Protein AF-0000000072717838 (afdb_homodimer)

Secondary structure (DSSP, 8-state):
---------------------------------TTTTTTTSTT--TT------S-TT-EEPPTTS-TTEEEEEETTEEEEEEEE-SSSEEEE-GGGTTT--GGGEEEEES-SBTT-TT-TT-EEE-EEEEEE-TT--TTT-TT--EEEEESSPPPP-SSS-PPBPPPSS----TTSEEEEEES-BSSTTSPBPSB-EEEEEEEE-HHHHTTTTS-GGG--TTEEEE--TT------TT-TT-EEEEE-SS-EEEEEEEEE-SSSS-TT--EEEEEGGGGHHHHHHHHTT-S-PPPPP-/---------------------------------TTTTTTTSTT--TT------S-TT-EEPPTTS-TTEEEEEETTEEEEEEEE-SSSEEEE-GGGTTT--GGGEEEEES-SBTT-TT-TT-EEE-EEEEEE-TT--TTT-TT--EEEEESSPPPP-SSS-PPBPPPSS----TTSEEEEEES-BSSTTSPBPSB-EEEEEEEE-HHHHTTTTS-GGG--TTEEEE--TT------TT-TT-EEEEE-SS-EEEEEEEEE-SSSS-TT--EEEEEGGGGHHHHHHHHTT-S-PPPPP-

pLDDT: mean 81.26, std 21.44, range [21.62, 98.62]

InterPro domains:
  IPR001254 Serine proteases, trypsin domain [PF00089] (55-283)
  IPR001254 Serine proteases, trypsin domain [PS50240] (55-288)
  IPR001254 Serine proteases, trypsin domain [SM00020] (54-283)
  IPR001254 Serine proteases, trypsin domain [cd00190] (55-286)
  IPR018114 Serine proteases, trypsin family, histidine active site [PS00134] (91-96)
  IPR033116 Serine proteases, trypsin family, serine active site [PS00135] (234-245)

Solvent-accessible surface area (backbone atoms only — not comparable to full-atom values): 31121 Å² total; per-residue (Å²): 129,88,69,78,73,76,76,76,77,74,76,73,74,79,75,74,74,76,73,74,71,78,70,73,73,80,62,71,82,58,82,56,74,64,70,76,46,54,68,50,42,65,90,51,40,13,13,60,64,38,58,65,51,57,38,45,28,37,29,43,46,36,78,40,26,58,18,21,45,28,44,31,22,51,80,83,36,77,62,22,20,21,29,28,52,29,36,30,37,31,42,25,15,13,80,72,50,52,96,49,66,57,89,47,37,43,36,39,31,24,61,37,41,74,79,52,86,74,50,82,56,49,45,78,43,41,63,53,47,70,46,47,43,88,73,45,33,89,86,70,52,44,51,28,38,17,39,36,34,39,60,53,69,55,75,58,47,87,29,28,38,22,33,25,70,64,68,96,64,89,70,76,54,61,77,38,64,31,36,38,54,35,38,18,12,34,36,70,89,47,60,59,40,54,44,38,17,34,33,79,28,42,23,44,43,63,72,60,47,38,68,42,76,49,61,48,87,68,62,52,90,55,42,39,34,31,30,39,66,76,16,28,31,36,72,22,71,32,21,32,10,8,42,29,28,35,75,70,82,77,36,32,24,43,49,24,20,30,55,49,54,61,70,34,25,31,60,37,31,44,33,32,22,22,32,39,68,82,37,48,68,64,51,45,70,70,42,59,94,48,65,42,71,44,52,68,64,133,137,83,78,80,80,82,73,79,76,76,74,75,77,75,76,75,76,75,74,74,72,77,71,75,72,77,71,70,81,61,80,54,77,64,70,76,44,52,69,50,42,64,90,51,40,12,13,60,64,37,58,64,52,59,37,45,29,37,28,42,47,36,77,41,27,59,18,21,45,28,44,31,22,51,80,84,35,78,63,22,21,22,28,27,51,30,37,31,35,31,42,26,14,14,79,70,50,53,94,48,67,56,90,46,36,42,35,38,30,25,60,38,42,75,78,51,86,74,48,84,56,48,44,79,42,41,64,54,47,70,45,46,43,88,74,45,33,90,85,71,53,43,51,30,37,18,40,37,32,39,60,53,69,56,74,58,48,87,29,26,38,23,32,26,71,65,68,96,64,88,70,76,55,60,77,38,63,33,36,38,54,36,39,18,12,34,38,69,88,46,58,61,40,54,43,37,17,34,33,79,28,42,23,45,43,64,72,60,48,38,69,42,73,48,61,47,86,68,62,52,90,55,43,39,32,30,31,39,65,77,16,29,32,35,74,22,71,32,21,32,9,8,43,28,28,34,76,72,84,77,36,32,24,44,49,23,20,30,57,48,56,61,70,35,26,31,61,38,31,44,34,33,21,22,32,38,68,80,38,48,67,64,52,44,69,70,43,60,95,47,65,42,71,42,52,68,63,133

Organism: Homarus americanus (NCBI:txid6706)

Nearest PDB structures (foldseek):
  7meq-assembly1_A  TM=8.916E-01  e=3.634E-26  Homo sapiens
  8vgt-assembly1_B  TM=9.086E-01  e=7.533E-25  Homo sapiens
  8yqq-assembly1_B  TM=9.056E-01  e=1.803E-25  Homo sapiens
  8s0m-assembly2_E  TM=8.846E-01  e=5.577E-24  Homo sapiens
  8s0m-assembly1_B  TM=8.810E-01  e=4.975E-24  Homo sapiens

Structure (mmCIF, N/CA/C/O backbone):
data_AF-0000000072717838-model_v1
#
loop_
_entity.id
_entity.type
_entity.pdbx_description
1 polymer 'Plasma kallikrein-like 3'
#
loop_
_atom_site.group_PDB
_atom_site.id
_atom_site.type_symbol
_atom_site.label_atom_id
_atom_site.label_alt_id
_atom_site.label_comp_id
_atom_site.label_asym_id
_atom_site.label_entity_id
_atom_site.label_seq_id
_atom_site.pdbx_PDB_ins_code
_atom_site.Cartn_x
_atom_site.Cartn_y
_atom_site.Cartn_z
_atom_site.occupancy
_atom_site.B_iso_or_equiv
_atom_site.auth_seq_id
_atom_site.auth_comp_id
_atom_site.auth_asym_id
_atom_site.auth_atom_id
_atom_site.pdbx_PDB_model_num
ATOM 1 N N . MET A 1 1 ? 4.199 28 96.125 1 21.62 1 MET A N 1
ATOM 2 C CA . MET A 1 1 ? 3.111 27.281 95.438 1 21.62 1 MET A CA 1
ATOM 3 C C . MET A 1 1 ? 2.697 28 94.188 1 21.62 1 MET A C 1
ATOM 5 O O . MET A 1 1 ? 2.709 27.422 93.125 1 21.62 1 MET A O 1
ATOM 9 N N . TYR A 1 2 ? 1.617 28.703 94.312 1 24.36 2 TYR A N 1
ATOM 10 C CA . TYR A 1 2 ? 0.573 28.594 93.312 1 24.36 2 TYR A CA 1
ATOM 11 C C . TYR A 1 2 ? 0.828 29.562 92.125 1 24.36 2 TYR A C 1
ATOM 13 O O . TYR A 1 2 ? 0.759 30.781 92.312 1 24.36 2 TYR A O 1
ATOM 21 N N . LEU A 1 3 ? 1.886 29.234 91.438 1 29.25 3 LEU A N 1
ATOM 22 C CA . LEU A 1 3 ? 2.424 29.922 90.25 1 29.25 3 LEU A CA 1
ATOM 23 C C . LEU A 1 3 ? 1.346 30.109 89.188 1 29.25 3 LEU A C 1
ATOM 25 O O . LEU A 1 3 ? 0.742 29.141 88.75 1 29.25 3 LEU A O 1
ATOM 29 N N . PRO A 1 4 ? 0.623 31.172 89.375 1 28.98 4 PRO A N 1
ATOM 30 C CA . PRO A 1 4 ? -0.555 31.406 88.562 1 28.98 4 PRO A CA 1
ATOM 31 C C . PRO A 1 4 ? -0.236 31.359 87.062 1 28.98 4 PRO A C 1
ATOM 33 O O . PRO A 1 4 ? 0.651 32.062 86.562 1 28.98 4 PRO A O 1
ATOM 36 N N . ARG A 1 5 ? -0.252 30.125 86.562 1 27.55 5 ARG A N 1
ATOM 37 C CA . ARG A 1 5 ? 0.097 29.688 85.188 1 27.55 5 ARG A CA 1
ATOM 38 C C . ARG A 1 5 ? -0.727 30.438 84.125 1 27.55 5 ARG A C 1
ATOM 40 O O . ARG A 1 5 ? -1.957 30.359 84.125 1 27.55 5 ARG A O 1
ATOM 47 N N . LEU A 1 6 ? -0.34 31.688 84 1 28.56 6 LEU A N 1
ATOM 48 C CA . LEU A 1 6 ? -1.013 32.531 83 1 28.56 6 LEU A CA 1
ATOM 49 C C . LEU A 1 6 ? -1.245 31.797 81.688 1 28.56 6 LEU A C 1
ATOM 51 O O . LEU A 1 6 ? -0.318 31.203 81.125 1 28.56 6 LEU A O 1
ATOM 55 N N . THR A 1 7 ? -2.465 31.297 81.5 1 25.86 7 THR A N 1
ATOM 56 C CA . THR A 1 7 ? -3.135 30.562 80.438 1 25.86 7 THR A CA 1
ATOM 57 C C . THR A 1 7 ? -2.994 31.297 79.062 1 25.86 7 THR A C 1
ATOM 59 O O . THR A 1 7 ? -3.412 32.438 78.938 1 25.86 7 THR A O 1
ATOM 62 N N . LEU A 1 8 ? -1.822 31.125 78.438 1 25.36 8 LEU A N 1
ATOM 63 C CA . LEU A 1 8 ? -1.46 31.641 77.125 1 25.36 8 LEU A CA 1
ATOM 64 C C . LEU A 1 8 ? -2.551 31.344 76.125 1 25.36 8 LEU A C 1
ATOM 66 O O . LEU A 1 8 ? -2.93 30.188 75.938 1 25.36 8 LEU A O 1
ATOM 70 N N . LEU A 1 9 ? -3.482 32.25 76 1 25.89 9 LEU A N 1
ATOM 71 C CA . LEU A 1 9 ? -4.617 32.219 75.125 1 25.89 9 LEU A CA 1
ATOM 72 C C . LEU A 1 9 ? -4.148 32 73.688 1 25.89 9 LEU A C 1
ATOM 74 O O . LEU A 1 9 ? -3.406 32.812 73.125 1 25.89 9 LEU A O 1
ATOM 78 N N . CYS A 1 10 ? -3.734 30.75 73.312 1 25.7 10 CYS A N 1
ATOM 79 C CA . CYS A 1 10 ? -3.316 30.312 72 1 25.7 10 CYS A CA 1
ATOM 80 C C . CYS A 1 10 ? -4.336 30.719 70.938 1 25.7 10 CYS A C 1
ATOM 82 O O . CYS A 1 10 ? -5.496 30.297 71 1 25.7 10 CYS A O 1
ATOM 84 N N . GLY A 1 11 ? -4.305 32 70.625 1 24.27 11 GLY A N 1
ATOM 85 C CA . GLY A 1 11 ? -5.191 32.5 69.562 1 24.27 11 GLY A CA 1
ATOM 86 C C . GLY A 1 11 ? -5.188 31.641 68.312 1 24.27 11 GLY A C 1
ATOM 87 O O . GLY A 1 11 ? -4.133 31.375 67.75 1 24.27 11 GLY A O 1
ATOM 88 N N . LEU A 1 12 ? -5.992 30.641 68.188 1 26.95 12 LEU A N 1
ATOM 89 C CA . LEU A 1 12 ? -6.258 29.703 67.125 1 26.95 12 LEU A CA 1
ATOM 90 C C . LEU A 1 12 ? -6.598 30.422 65.812 1 26.95 12 LEU A C 1
ATOM 92 O O . LEU A 1 12 ? -7.688 30.984 65.688 1 26.95 12 LEU A O 1
ATOM 96 N N . ILE A 1 13 ? -5.879 31.453 65.438 1 27.91 13 ILE A N 1
ATOM 97 C CA . ILE A 1 13 ? -6.492 32.031 64.25 1 27.91 13 ILE A CA 1
ATOM 98 C C . ILE A 1 13 ? -6.609 30.969 63.156 1 27.91 13 ILE A C 1
ATOM 100 O O . ILE A 1 13 ? -5.645 30.266 62.844 1 27.91 13 ILE A O 1
ATOM 104 N N . LEU A 1 14 ? -7.84 30.562 62.844 1 26.75 14 LEU A N 1
ATOM 105 C CA . LEU A 1 14 ? -8.391 29.703 61.812 1 26.75 14 LEU A CA 1
ATOM 106 C C . LEU A 1 14 ? -7.922 30.156 60.438 1 26.75 14 LEU A C 1
ATOM 108 O O . LEU A 1 14 ? -8.273 31.25 59.969 1 26.75 14 LEU A O 1
ATOM 112 N N . LEU A 1 15 ? -6.629 29.938 60.125 1 26.2 15 LEU A N 1
ATOM 113 C CA . LEU A 1 15 ? -6.203 30.219 58.75 1 26.2 15 LEU A CA 1
ATOM 114 C C . LEU A 1 15 ? -7.098 29.484 57.75 1 26.2 15 LEU A C 1
ATOM 116 O O . LEU A 1 15 ? -7.156 28.266 57.75 1 26.2 15 LEU A O 1
ATOM 120 N N . VAL A 1 16 ? -8.227 30.109 57.406 1 29.22 16 VAL A N 1
ATOM 121 C CA . VAL A 1 16 ? -9.102 29.672 56.312 1 29.22 16 VAL A CA 1
ATOM 122 C C . VAL A 1 16 ? -8.281 29.484 55.031 1 29.22 16 VAL A C 1
ATOM 124 O O . VAL A 1 16 ? -7.664 30.438 54.562 1 29.22 16 VAL A O 1
ATOM 127 N N . HIS A 1 17 ? -7.531 28.438 55 1 26 17 HIS A N 1
ATOM 128 C CA . HIS A 1 17 ? -6.895 28.094 53.719 1 26 17 HIS A CA 1
ATOM 129 C C . HIS A 1 17 ? -7.895 28.141 52.594 1 26 17 HIS A C 1
ATOM 131 O O . H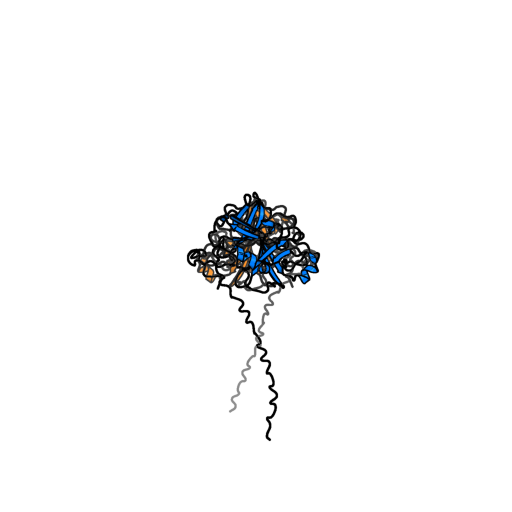IS A 1 17 ? -8.906 27.438 52.625 1 26 17 HIS A O 1
ATOM 137 N N . PHE A 1 18 ? -8.086 29.297 51.969 1 27.64 18 PHE A N 1
ATOM 138 C CA . PHE A 1 18 ? -8.797 29.422 50.688 1 27.64 18 PHE A CA 1
ATOM 139 C C . PHE A 1 18 ? -8.211 28.484 49.656 1 27.64 18 PHE A C 1
ATOM 141 O O . PHE A 1 18 ? -7.062 28.656 49.219 1 27.64 18 PHE A O 1
ATOM 148 N N . CYS A 1 19 ? -8.391 27.203 49.844 1 27.67 19 CYS A N 1
ATOM 149 C CA . CYS A 1 19 ? -8.125 26.25 48.781 1 27.67 19 CYS A CA 1
ATOM 150 C C . CYS A 1 19 ? -8.711 26.734 47.438 1 27.67 19 CYS A C 1
ATOM 152 O O . CYS A 1 19 ? -9.93 26.797 47.281 1 27.67 19 CYS A O 1
ATOM 154 N N . SER A 1 20 ? -8.172 27.828 46.906 1 26.83 20 SER A N 1
ATOM 155 C CA . SER A 1 20 ? -8.602 28.188 45.562 1 26.83 20 SER A CA 1
ATOM 156 C C . SER A 1 20 ? -8.57 26.969 44.625 1 26.83 20 SER A C 1
ATOM 158 O O . SER A 1 20 ? -7.527 26.344 44.469 1 26.83 20 SER A O 1
ATOM 160 N N . HIS A 1 21 ? -9.633 26.109 44.688 1 28.81 21 HIS A N 1
ATOM 161 C CA . HIS A 1 21 ? -10.031 25.141 43.656 1 28.81 21 HIS A CA 1
ATOM 162 C C . HIS A 1 21 ? -9.844 25.719 42.25 1 28.81 21 HIS A C 1
ATOM 164 O O . HIS A 1 21 ? -10.5 26.703 41.906 1 28.81 21 HIS A O 1
ATOM 170 N N . SER A 1 22 ? -8.641 25.875 41.812 1 27.58 22 SER A N 1
ATOM 171 C CA . SER A 1 22 ? -8.453 26.172 40.406 1 27.58 22 SER A CA 1
ATOM 172 C C . SER A 1 22 ? -9.32 25.281 39.531 1 27.58 22 SER A C 1
ATOM 174 O O . SER A 1 22 ? -9.086 24.078 39.406 1 27.58 22 SER A O 1
ATOM 176 N N . GLN A 1 23 ? -10.68 25.406 39.656 1 28.08 23 GLN A N 1
ATOM 177 C CA . GLN A 1 23 ? -11.672 24.906 38.719 1 28.08 23 GLN A CA 1
ATOM 178 C C . GLN A 1 23 ? -11.234 25.109 37.281 1 28.08 23 GLN A C 1
ATOM 180 O O . GLN A 1 23 ? -11.273 26.234 36.75 1 28.08 23 GLN A O 1
ATOM 185 N N . ALA A 1 24 ? -10.117 24.656 36.906 1 29.86 24 ALA A N 1
ATOM 186 C CA . ALA A 1 24 ? -9.797 24.688 35.469 1 29.86 24 ALA A CA 1
ATOM 187 C C . ALA A 1 24 ? -11.047 24.438 34.625 1 29.86 24 ALA A C 1
ATOM 189 O O . ALA A 1 24 ? -11.734 23.422 34.812 1 29.86 24 ALA A O 1
ATOM 190 N N . GLU A 1 25 ? -11.727 25.531 34.188 1 27.7 25 GLU A N 1
ATOM 191 C CA . GLU A 1 25 ? -12.836 25.703 33.25 1 27.7 25 GLU A CA 1
ATOM 192 C C . GLU A 1 25 ? -12.742 24.688 32.125 1 27.7 25 GLU A C 1
ATOM 194 O O . GLU A 1 25 ? -11.75 24.656 31.375 1 27.7 25 GLU A O 1
ATOM 199 N N . ASP A 1 26 ? -13.07 23.469 32.344 1 31.3 26 ASP A N 1
ATOM 200 C CA . ASP A 1 26 ? -13.695 22.625 31.344 1 31.3 26 ASP A CA 1
ATOM 201 C C . ASP A 1 26 ? -14.492 23.453 30.344 1 31.3 26 ASP A C 1
ATOM 203 O O . ASP A 1 26 ? -15.672 23.75 30.578 1 31.3 26 ASP A O 1
ATOM 207 N N . ARG A 1 27 ? -14.062 24.719 30.188 1 26.98 27 ARG A N 1
ATOM 208 C CA . ARG A 1 27 ? -14.852 25.703 29.438 1 26.98 27 ARG A CA 1
ATOM 209 C C . ARG A 1 27 ? -15.703 25.016 28.375 1 26.98 27 ARG A C 1
ATOM 211 O O . ARG A 1 27 ? -15.391 23.906 27.938 1 26.98 27 ARG A O 1
ATOM 218 N N . ARG A 1 28 ? -16.812 25.734 27.953 1 29.09 28 ARG A N 1
ATOM 219 C CA . ARG A 1 28 ? -18.031 25.781 27.156 1 29.09 28 ARG A CA 1
ATOM 220 C C . ARG A 1 28 ? -17.75 25.562 25.672 1 29.09 28 ARG A C 1
ATOM 222 O O . ARG A 1 28 ? -17.344 26.484 24.969 1 29.09 28 ARG A O 1
ATOM 229 N N . LEU A 1 29 ? -16.844 24.672 25.406 1 32.94 29 LEU A N 1
ATOM 230 C CA . LEU A 1 29 ? -17.234 24.375 24.031 1 32.94 29 LEU A CA 1
ATOM 231 C C . LEU A 1 29 ? -18.734 24.531 23.859 1 32.94 29 LEU A C 1
ATOM 233 O O . LEU A 1 29 ? -19.5 23.641 24.25 1 32.94 29 LEU A O 1
ATOM 237 N N . LYS A 1 30 ? -19.219 25.531 24.344 1 31.5 30 LYS A N 1
ATOM 238 C CA . LYS A 1 30 ? -20.594 26.016 24.234 1 31.5 30 LYS A CA 1
ATOM 239 C C . LYS A 1 30 ? -21.281 25.438 23 1 31.5 30 LYS A C 1
ATOM 241 O O . LYS A 1 30 ? -20.609 25.016 22.047 1 31.5 30 LYS A O 1
ATOM 246 N N . THR A 1 31 ? -22.578 25.188 23.188 1 32.41 31 THR A N 1
ATOM 247 C CA . THR A 1 31 ? -23.781 24.859 22.422 1 32.41 31 THR A CA 1
ATOM 248 C C . THR A 1 31 ? -23.844 25.672 21.141 1 32.41 31 THR A C 1
ATOM 250 O O . THR A 1 31 ? -24.5 26.719 21.078 1 32.41 31 THR A O 1
ATOM 253 N N . ARG A 1 32 ? -22.797 26.188 20.812 1 36.91 32 ARG A N 1
ATOM 254 C CA . ARG A 1 32 ? -23.047 26.953 19.594 1 36.91 32 ARG A CA 1
ATOM 255 C C . ARG A 1 32 ? -24.141 26.297 18.766 1 36.91 32 ARG A C 1
ATOM 257 O O . ARG A 1 32 ? -24.375 25.094 18.875 1 36.91 32 ARG A O 1
ATOM 264 N N . SER A 1 33 ? -24.859 27.078 17.938 1 38.44 33 SER A N 1
ATOM 265 C CA . SER A 1 33 ? -26.156 26.781 17.328 1 38.44 33 SER A CA 1
ATOM 266 C C . SER A 1 33 ? -26.219 25.344 16.828 1 38.44 33 SER A C 1
ATOM 268 O O . SER A 1 33 ? -25.516 25 15.875 1 38.44 33 SER A O 1
ATOM 270 N N . ARG A 1 34 ? -26.281 24.281 17.656 1 43.12 34 ARG A N 1
ATOM 271 C CA . ARG A 1 34 ? -26.703 22.891 17.641 1 43.12 34 ARG A CA 1
ATOM 272 C C . ARG A 1 34 ? -27.328 22.516 16.297 1 43.12 34 ARG A C 1
ATOM 274 O O . ARG A 1 34 ? -27.125 21.422 15.789 1 43.12 34 ARG A O 1
ATOM 281 N N . GLY A 1 35 ? -28.031 23.516 15.906 1 55.75 35 GLY A N 1
ATOM 282 C CA . GLY A 1 35 ? -28.922 23.25 14.789 1 55.75 35 GLY A CA 1
ATOM 283 C C . GLY A 1 35 ? -28.203 23.219 13.453 1 55.75 35 GLY A C 1
ATOM 284 O O . GLY A 1 35 ? -28.531 22.422 12.578 1 55.75 35 GLY A O 1
ATOM 285 N N . ARG A 1 36 ? -27.047 24.141 13.328 1 75.12 36 ARG A N 1
ATOM 286 C CA . ARG A 1 36 ? -26.438 24.297 12.016 1 75.12 36 ARG A CA 1
ATOM 287 C C . ARG A 1 36 ? -25.609 23.062 11.648 1 75.12 36 ARG A C 1
ATOM 289 O O . ARG A 1 36 ? -25.547 22.672 10.484 1 75.12 36 ARG A O 1
ATOM 296 N N . CYS A 1 37 ? -25.094 22.5 12.695 1 85.38 37 CYS A N 1
ATOM 297 C CA . CYS A 1 37 ? -24.203 21.391 12.398 1 85.38 37 CYS A CA 1
ATOM 298 C C . CYS A 1 37 ? -24.938 20.062 12.445 1 85.38 37 CYS A C 1
ATOM 300 O O . CYS A 1 37 ? -24.344 19 12.234 1 85.38 37 CYS A O 1
ATOM 302 N N . ASP A 1 38 ? -26.172 20.25 12.656 1 83.94 38 ASP A N 1
ATOM 303 C CA . ASP A 1 38 ? -26.969 19.016 12.672 1 83.94 38 ASP A CA 1
ATOM 304 C C . ASP A 1 38 ? -26.906 18.312 11.32 1 83.94 38 ASP A C 1
ATOM 306 O O . ASP A 1 38 ? -27.203 18.906 10.289 1 83.94 38 ASP A O 1
ATOM 310 N N . GLY A 1 39 ? -26.516 17.156 11.258 1 88 39 GLY A N 1
ATOM 311 C CA . GLY A 1 39 ? -26.531 16.328 10.062 1 88 39 GLY A CA 1
ATOM 312 C C . GLY A 1 39 ? -25.297 16.5 9.203 1 88 39 GLY A C 1
ATOM 313 O O . GLY A 1 39 ? -25.141 15.805 8.195 1 88 39 GLY A O 1
ATOM 314 N N . VAL A 1 40 ? -24.422 17.469 9.586 1 89.75 40 VAL A N 1
ATOM 315 C CA . VAL A 1 40 ? -23.25 17.75 8.75 1 89.75 40 VAL A CA 1
ATOM 316 C C . VAL A 1 40 ? -22.344 16.531 8.695 1 89.75 40 VAL A C 1
ATOM 318 O O . VAL A 1 40 ? -21.891 16.125 7.621 1 89.75 40 VAL A O 1
ATOM 321 N N . CYS A 1 41 ? -22.078 15.961 9.844 1 90.44 41 CYS A N 1
ATOM 322 C CA . CYS A 1 41 ? -21.172 14.828 9.93 1 90.44 41 CYS A CA 1
ATOM 323 C C . CYS A 1 41 ? -21.875 13.531 9.555 1 90.44 41 CYS A C 1
ATOM 325 O O . CYS A 1 41 ? -21.234 12.5 9.367 1 90.44 41 CYS A O 1
ATOM 327 N N . LYS A 1 42 ? -23.109 13.578 9.398 1 87.12 42 LYS A N 1
ATOM 328 C CA . LYS A 1 42 ? -23.859 12.344 9.172 1 87.12 42 LYS A CA 1
ATOM 329 C C . LYS A 1 42 ? -23.516 11.289 10.219 1 87.12 42 LYS A C 1
ATOM 331 O O . LYS A 1 42 ? -23.688 11.516 11.422 1 87.12 42 LYS A O 1
ATOM 336 N N . SER A 1 43 ? -23.125 10.164 9.844 1 83.88 43 SER A N 1
ATOM 337 C CA . SER A 1 43 ? -22.734 9.117 10.789 1 83.88 43 SER A CA 1
ATOM 338 C C . SER A 1 43 ? -21.219 9.039 10.93 1 83.88 43 SER A C 1
ATOM 340 O O . SER A 1 43 ? -20.703 8.148 11.609 1 83.88 43 SER A O 1
ATOM 342 N N . TYR A 1 44 ? -20.578 9.969 10.281 1 85.31 44 TYR A N 1
ATOM 343 C CA . TYR A 1 44 ? -19.125 9.891 10.273 1 85.31 44 TYR A CA 1
ATOM 344 C C . TYR A 1 44 ? -18.531 10.5 11.539 1 85.31 44 TYR A C 1
ATOM 346 O O . TYR A 1 44 ? -19.094 11.445 12.094 1 85.31 44 TYR A O 1
ATOM 354 N N . THR A 1 45 ? -17.438 9.938 12.023 1 84.25 45 THR A N 1
ATOM 355 C CA . THR A 1 45 ? -16.656 10.422 13.156 1 84.25 45 THR A CA 1
ATOM 356 C C . THR A 1 45 ? -15.266 10.875 12.695 1 84.25 45 THR A C 1
ATOM 358 O O . THR A 1 45 ? -14.812 10.5 11.617 1 84.25 45 THR A O 1
ATOM 361 N N . CYS A 1 46 ? -14.703 11.742 13.461 1 90.19 46 CYS A N 1
ATO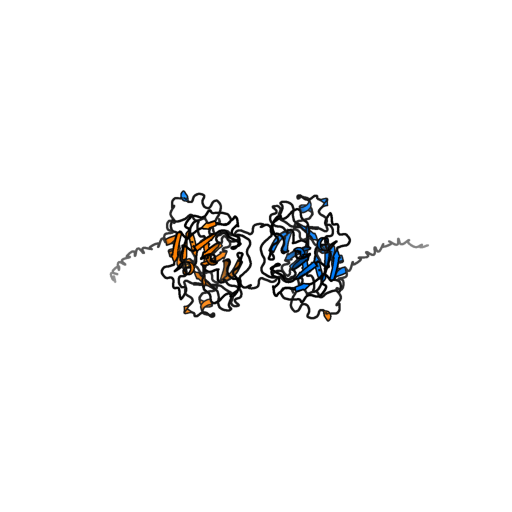M 362 C CA . CYS A 1 46 ? -13.359 12.18 13.117 1 90.19 46 CYS A CA 1
ATOM 363 C C . CYS A 1 46 ? -12.344 11.055 13.312 1 90.19 46 CYS A C 1
ATOM 365 O O . CYS A 1 46 ? -12.547 10.172 14.141 1 90.19 46 CYS A O 1
ATOM 367 N N . GLY A 1 47 ? -11.227 11.133 12.516 1 90.88 47 GLY A N 1
ATOM 368 C CA . GLY A 1 47 ? -10.055 10.305 12.742 1 90.88 47 GLY A CA 1
ATOM 369 C C . GLY A 1 47 ? -10.305 8.836 12.461 1 90.88 47 GLY A C 1
ATOM 370 O O . GLY A 1 47 ? -9.625 7.965 13.008 1 90.88 47 GLY A O 1
ATOM 371 N N . THR A 1 48 ? -11.328 8.531 11.742 1 82.75 48 THR A N 1
ATOM 372 C CA . THR A 1 48 ? -11.57 7.145 11.352 1 82.75 48 THR A CA 1
ATOM 373 C C . THR A 1 48 ? -11.031 6.867 9.953 1 82.75 48 THR A C 1
ATOM 375 O O . THR A 1 48 ? -11.461 7.488 8.984 1 82.75 48 THR A O 1
ATOM 378 N N . VAL A 1 49 ? -9.992 5.965 9.945 1 83.44 49 VAL A N 1
ATOM 379 C CA . VAL A 1 49 ? -9.406 5.602 8.656 1 83.44 49 VAL A CA 1
ATOM 380 C C . VAL A 1 49 ? -10.391 4.742 7.871 1 83.44 49 VAL A C 1
ATOM 382 O O . VAL A 1 49 ? -11.203 4.016 8.453 1 83.44 49 VAL A O 1
ATOM 385 N N . ASN A 1 50 ? -10.297 5.16 6.559 1 75.94 50 ASN A N 1
ATOM 386 C CA . ASN A 1 50 ? -11.023 4.219 5.715 1 75.94 50 ASN A CA 1
ATOM 387 C C . ASN A 1 50 ? -10.305 2.873 5.637 1 75.94 50 ASN A C 1
ATOM 389 O O . ASN A 1 50 ? -9.086 2.824 5.477 1 75.94 50 ASN A O 1
ATOM 393 N N . ARG A 1 51 ? -10.805 2.096 6.273 1 52.06 51 ARG A N 1
ATOM 394 C CA . ARG A 1 51 ? -10.227 0.762 6.168 1 52.06 51 ARG A CA 1
ATOM 395 C C . ARG A 1 51 ? -10.492 0.156 4.793 1 52.06 51 ARG A C 1
ATOM 397 O O . ARG A 1 51 ? -11.539 0.397 4.191 1 52.06 51 ARG A O 1
ATOM 404 N N . SER A 1 52 ? -9.289 0.22 4.133 1 50.06 52 SER A N 1
ATOM 405 C CA . SER A 1 52 ? -9.406 -0.406 2.818 1 50.06 52 SER A CA 1
ATOM 406 C C . SER A 1 52 ? -10.547 -1.416 2.787 1 50.06 52 SER A C 1
ATOM 408 O O . SER A 1 52 ? -10.602 -2.33 3.613 1 50.06 52 SER A O 1
ATOM 410 N N . GLY A 1 53 ? -11.672 -0.688 2.908 1 41.06 53 GLY A N 1
ATOM 411 C CA . GLY A 1 53 ? -12.602 -1.74 2.535 1 41.06 53 GLY A CA 1
ATOM 412 C C . GLY A 1 53 ? -12.031 -2.705 1.511 1 41.06 53 GLY A C 1
ATOM 413 O O . GLY A 1 53 ? -10.898 -2.547 1.064 1 41.06 53 GLY A O 1
ATOM 414 N N . ARG A 1 54 ? -12.805 -3.596 1.472 1 40.31 54 ARG A N 1
ATOM 415 C CA . ARG A 1 54 ? -12.742 -4.637 0.452 1 40.31 54 ARG A CA 1
ATOM 416 C C . ARG A 1 54 ? -12.516 -4.035 -0.932 1 40.31 54 ARG A C 1
ATOM 418 O O . ARG A 1 54 ? -13.461 -3.602 -1.59 1 40.31 54 ARG A O 1
ATOM 425 N N . VAL A 1 55 ? -11.578 -2.936 -0.984 1 44.28 55 VAL A N 1
ATOM 426 C CA . VAL A 1 55 ? -11.453 -2.371 -2.324 1 44.28 55 VAL A CA 1
ATOM 427 C C . VAL A 1 55 ? -11.289 -3.494 -3.346 1 44.28 55 VAL A C 1
ATOM 429 O O . VAL A 1 55 ? -10.531 -4.438 -3.123 1 44.28 55 VAL A O 1
ATOM 432 N N . VAL A 1 56 ? -11.977 -3.363 -4.301 1 49.31 56 VAL A N 1
ATOM 433 C CA . VAL A 1 56 ? -11.82 -4.16 -5.512 1 49.31 56 VAL A CA 1
ATOM 434 C C . VAL A 1 56 ? -10.398 -4.016 -6.039 1 49.31 56 VAL A C 1
ATOM 436 O O . VAL A 1 56 ? -9.883 -2.898 -6.164 1 49.31 56 VAL A O 1
ATOM 439 N N . GLY A 1 57 ? -9.562 -4.977 -5.703 1 58.69 57 GLY A N 1
ATOM 440 C CA . GLY A 1 57 ? -8.227 -5.035 -6.285 1 58.69 57 GLY A CA 1
ATOM 441 C C . GLY A 1 57 ? -7.125 -4.961 -5.25 1 58.69 57 GLY A C 1
ATOM 442 O O . GLY A 1 57 ? -5.941 -4.984 -5.594 1 58.69 57 GLY A O 1
ATOM 443 N N . GLY A 1 58 ? -7.516 -4.711 -3.969 1 70 58 GLY A N 1
ATOM 444 C CA . GLY A 1 58 ? -6.484 -4.84 -2.955 1 70 58 GLY A CA 1
ATOM 445 C C . GLY A 1 58 ? -5.73 -3.549 -2.705 1 70 58 GLY A C 1
ATOM 446 O O . GLY A 1 58 ? -6.223 -2.465 -3.021 1 70 58 GLY A O 1
ATOM 447 N N . THR A 1 59 ? -4.707 -3.518 -1.922 1 73.5 59 THR A N 1
ATOM 448 C CA . THR A 1 59 ? -3.869 -2.385 -1.54 1 73.5 59 THR A CA 1
ATOM 449 C C . THR A 1 59 ? -2.502 -2.475 -2.211 1 73.5 59 THR A C 1
ATOM 451 O O . THR A 1 59 ? -1.936 -3.562 -2.338 1 73.5 59 THR A O 1
ATOM 454 N N . PRO A 1 60 ? -2.08 -1.29 -2.736 1 76.81 60 PRO A N 1
ATOM 455 C CA . PRO A 1 60 ? -0.715 -1.34 -3.266 1 76.81 60 PRO A CA 1
ATOM 456 C C . PRO A 1 60 ? 0.31 -1.769 -2.219 1 76.81 60 PRO A C 1
ATOM 458 O O . PRO A 1 60 ? 0.194 -1.398 -1.048 1 76.81 60 PRO A O 1
ATOM 461 N N . THR A 1 61 ? 1.225 -2.578 -2.719 1 79.62 61 THR A N 1
ATOM 462 C CA . THR A 1 61 ? 2.281 -3.031 -1.822 1 79.62 61 THR A CA 1
ATOM 463 C C . THR A 1 61 ? 3.486 -2.096 -1.89 1 79.62 61 THR A C 1
ATOM 465 O O . THR A 1 61 ? 3.555 -1.226 -2.76 1 79.62 61 THR A O 1
ATOM 468 N N . SER A 1 62 ? 4.367 -2.25 -0.916 1 73.44 62 SER A N 1
ATOM 469 C CA . SER A 1 62 ? 5.688 -1.66 -1.094 1 73.44 62 SER A CA 1
ATOM 470 C C . SER A 1 62 ? 6.426 -2.299 -2.266 1 73.44 62 SER A C 1
ATOM 472 O O . SER A 1 62 ? 6.164 -3.451 -2.615 1 73.44 62 SER A O 1
ATOM 474 N N . ALA A 1 63 ? 7.34 -1.483 -2.814 1 77.38 63 ALA A N 1
ATOM 475 C CA . ALA A 1 63 ? 8.086 -1.976 -3.971 1 77.38 63 ALA A CA 1
ATOM 476 C C . ALA A 1 63 ? 8.922 -3.199 -3.604 1 77.38 63 ALA A C 1
ATOM 478 O O . ALA A 1 63 ? 9.664 -3.18 -2.619 1 77.38 63 ALA A O 1
ATOM 479 N N . GLY A 1 64 ? 8.727 -4.262 -4.359 1 85.31 64 GLY A N 1
ATOM 480 C CA . GLY A 1 64 ? 9.539 -5.461 -4.211 1 85.31 64 GLY A CA 1
ATOM 481 C C . GLY A 1 64 ? 9.133 -6.309 -3.023 1 85.31 64 GLY A C 1
ATOM 482 O O . GLY A 1 64 ? 9.859 -7.219 -2.625 1 85.31 64 GLY A O 1
ATOM 483 N N . LYS A 1 65 ? 8.047 -6.039 -2.467 1 85.19 65 LYS A N 1
ATOM 484 C CA . LYS A 1 65 ? 7.602 -6.766 -1.281 1 85.19 65 LYS A CA 1
ATOM 485 C C . LYS A 1 65 ? 7.617 -8.273 -1.522 1 85.19 65 LYS A C 1
ATOM 487 O O . LYS A 1 65 ? 8.023 -9.047 -0.647 1 85.19 65 LYS A O 1
ATOM 492 N N . TYR A 1 66 ? 7.219 -8.688 -2.654 1 92.94 66 TYR A N 1
ATOM 493 C CA . TYR A 1 66 ? 7.164 -10.102 -3.02 1 92.94 66 TYR A CA 1
ATOM 494 C C . TYR A 1 66 ? 8.156 -10.414 -4.133 1 92.94 66 TYR A C 1
ATOM 496 O O . TYR A 1 66 ? 7.789 -10.43 -5.312 1 92.94 66 TYR A O 1
ATOM 504 N N . PRO A 1 67 ? 9.344 -10.812 -3.811 1 95.56 67 PRO A N 1
ATOM 505 C CA . PRO A 1 67 ? 10.414 -10.93 -4.809 1 95.56 67 PRO A CA 1
ATOM 506 C C . PRO A 1 67 ? 10.258 -12.156 -5.699 1 95.56 67 PRO A C 1
ATOM 508 O O . PRO A 1 67 ? 11.023 -12.336 -6.652 1 95.56 67 PRO A O 1
ATOM 511 N N . TRP A 1 68 ? 9.312 -12.953 -5.461 1 98 68 TRP A N 1
ATOM 512 C CA . TRP A 1 68 ? 9.078 -14.156 -6.258 1 98 68 TRP A CA 1
ATOM 513 C C . TRP A 1 68 ? 7.996 -13.906 -7.301 1 98 68 TRP A C 1
ATOM 515 O O . TRP A 1 68 ? 7.699 -14.789 -8.117 1 98 68 TRP A O 1
ATOM 525 N N . LEU A 1 69 ? 7.383 -12.758 -7.27 1 97.44 69 LEU A N 1
ATOM 526 C CA . LEU A 1 69 ? 6.301 -12.453 -8.195 1 97.44 69 LEU A CA 1
ATOM 527 C C . LEU A 1 69 ? 6.84 -12.25 -9.609 1 97.44 69 LEU A C 1
ATOM 529 O O . LEU A 1 69 ? 7.855 -11.578 -9.797 1 97.44 69 LEU A O 1
ATOM 533 N N . VAL A 1 70 ? 6.148 -12.828 -10.57 1 98.06 70 VAL A N 1
ATOM 534 C CA . VAL A 1 70 ? 6.562 -12.789 -11.969 1 98.06 70 VAL A CA 1
ATOM 535 C C . VAL A 1 70 ? 5.383 -12.375 -12.852 1 98.06 70 VAL A C 1
ATOM 537 O O . VAL A 1 70 ? 4.262 -12.852 -12.656 1 98.06 70 VAL A O 1
ATOM 540 N N . SER A 1 71 ? 5.641 -11.461 -13.781 1 96.81 71 SER A N 1
ATOM 541 C CA . SER A 1 71 ? 4.625 -11.086 -14.758 1 96.81 71 SER A CA 1
ATOM 542 C C . SER A 1 71 ? 4.902 -11.719 -16.109 1 96.81 71 SER A C 1
ATOM 544 O O . SER A 1 71 ? 6.055 -11.797 -16.547 1 96.81 71 SER A O 1
ATOM 546 N N . LEU A 1 72 ? 3.857 -12.219 -16.703 1 96.31 72 LEU A N 1
ATOM 547 C CA . LEU A 1 72 ? 3.916 -12.781 -18.047 1 96.31 72 LEU A CA 1
ATOM 548 C C . LEU A 1 72 ? 3.229 -11.867 -19.047 1 96.31 72 LEU A C 1
ATOM 550 O O . LEU A 1 72 ? 2.066 -11.492 -18.875 1 96.31 72 LEU A O 1
ATOM 554 N N . PHE A 1 73 ? 3.99 -11.516 -20.062 1 94.5 73 PHE A N 1
ATOM 555 C CA . PHE A 1 73 ? 3.457 -10.664 -21.125 1 94.5 73 PHE A CA 1
ATOM 556 C C . PHE A 1 73 ? 3.332 -11.438 -22.422 1 94.5 73 PHE A C 1
ATOM 558 O O . PHE A 1 73 ? 4.254 -12.156 -22.812 1 94.5 73 PHE A O 1
ATOM 565 N N . TYR A 1 74 ? 2.199 -11.367 -23 1 91.12 74 TYR A N 1
ATOM 566 C CA . TYR A 1 74 ? 1.972 -11.906 -24.344 1 91.12 74 TYR A CA 1
ATOM 567 C C . TYR A 1 74 ? 1.824 -10.781 -25.359 1 91.12 74 TYR A C 1
ATOM 569 O O . TYR A 1 74 ? 0.87 -10 -25.297 1 91.12 74 TYR A O 1
ATOM 577 N N . ARG A 1 75 ? 2.783 -10.648 -26.219 1 87.06 75 ARG A N 1
ATOM 578 C CA . ARG A 1 75 ? 2.812 -9.57 -27.203 1 87.06 75 ARG A CA 1
ATOM 579 C C . ARG A 1 75 ? 2.662 -8.211 -26.531 1 87.06 75 ARG A C 1
ATOM 581 O O . ARG A 1 75 ? 1.834 -7.395 -26.953 1 87.06 75 ARG A O 1
ATOM 588 N N . GLY A 1 76 ? 3.271 -8.102 -25.438 1 87.81 76 GLY A N 1
ATOM 589 C CA . GLY A 1 76 ? 3.385 -6.805 -24.781 1 87.81 76 GLY A CA 1
ATOM 590 C C . GLY A 1 76 ? 2.283 -6.543 -23.781 1 87.81 76 GLY A C 1
ATOM 591 O O . GLY A 1 76 ? 2.293 -5.52 -23.094 1 87.81 76 GLY A O 1
ATOM 592 N N . LYS A 1 77 ? 1.352 -7.465 -23.625 1 86.31 77 LYS A N 1
ATOM 593 C CA . LYS A 1 77 ? 0.244 -7.281 -22.688 1 86.31 77 LYS A CA 1
ATOM 594 C C . LYS A 1 77 ? 0.311 -8.297 -21.562 1 86.31 77 LYS A C 1
ATOM 596 O O . LYS A 1 77 ? 0.545 -9.484 -21.781 1 86.31 77 LYS A O 1
ATOM 601 N N . LEU A 1 78 ? 0.145 -7.637 -20.344 1 89.88 78 LEU A N 1
ATOM 602 C CA . LEU A 1 78 ? 0.076 -8.547 -19.203 1 89.88 78 LEU A CA 1
ATOM 603 C C . LEU A 1 78 ? -1.092 -9.516 -19.344 1 89.88 78 LEU A C 1
ATOM 605 O O . LEU A 1 78 ? -2.236 -9.094 -19.516 1 89.88 78 LEU A O 1
ATOM 609 N N . TYR A 1 79 ? -0.755 -10.891 -19.281 1 88.94 79 TYR A N 1
ATOM 610 C CA . TYR A 1 79 ? -1.866 -11.82 -19.469 1 88.94 79 TYR A CA 1
ATOM 611 C C . TYR A 1 79 ? -1.929 -12.82 -18.312 1 88.94 79 TYR A C 1
ATOM 613 O O . TYR A 1 79 ? -2.953 -13.477 -18.109 1 88.94 79 TYR A O 1
ATOM 621 N N . CYS A 1 80 ? -0.838 -12.953 -17.578 1 94.81 80 CYS A N 1
ATOM 622 C CA . CYS A 1 80 ? -0.804 -13.875 -16.453 1 94.81 80 CYS A CA 1
ATOM 623 C C . CYS A 1 80 ? 0.307 -13.508 -15.477 1 94.81 80 CYS A C 1
ATOM 625 O O . CYS A 1 80 ? 1.174 -12.695 -15.797 1 94.81 80 CYS A O 1
ATOM 627 N N . GLY A 1 81 ? 0.163 -14.039 -14.242 1 96.5 81 GLY A N 1
ATOM 628 C CA . GLY A 1 81 ? 1.26 -14.062 -13.289 1 96.5 81 GLY A CA 1
ATOM 629 C C . GLY A 1 81 ? 1.886 -15.43 -13.125 1 96.5 81 GLY A C 1
ATOM 630 O O . GLY A 1 81 ? 1.394 -16.406 -13.688 1 96.5 81 GLY A O 1
ATOM 631 N N . ALA A 1 82 ? 2.961 -15.438 -12.445 1 98.44 82 ALA A N 1
ATOM 632 C CA . ALA A 1 82 ? 3.67 -16.656 -12.062 1 98.44 82 ALA A CA 1
ATOM 633 C C . ALA A 1 82 ? 4.473 -16.438 -10.781 1 98.44 82 ALA A C 1
ATOM 635 O O . ALA A 1 82 ? 4.477 -15.352 -10.219 1 98.44 82 ALA A O 1
ATOM 636 N N . THR A 1 83 ? 5.008 -17.516 -10.328 1 98.56 83 THR A N 1
ATOM 637 C CA . THR A 1 83 ? 5.754 -17.469 -9.078 1 98.56 83 THR A CA 1
ATOM 638 C C . THR A 1 83 ? 7.082 -18.203 -9.211 1 98.56 83 THR A C 1
ATOM 640 O O . THR A 1 83 ? 7.117 -19.359 -9.648 1 98.56 83 THR A O 1
ATOM 643 N N . LEU A 1 84 ? 8.125 -17.547 -8.859 1 98.38 84 LEU A N 1
ATOM 644 C CA . LEU A 1 84 ? 9.461 -18.141 -8.883 1 98.38 84 LEU A CA 1
ATOM 645 C C . LEU A 1 84 ? 9.633 -19.125 -7.727 1 98.38 84 LEU A C 1
ATOM 647 O O . LEU A 1 84 ? 9.414 -18.766 -6.566 1 98.38 84 LEU A O 1
ATOM 651 N N . ILE A 1 85 ? 10.07 -20.344 -8.086 1 96.31 85 ILE A N 1
ATOM 652 C CA . ILE A 1 85 ? 10.148 -21.328 -7.016 1 96.31 85 ILE A CA 1
ATOM 653 C C . ILE A 1 85 ? 11.602 -21.781 -6.828 1 96.31 85 ILE A C 1
ATOM 655 O O . ILE A 1 85 ? 11.938 -22.406 -5.828 1 96.31 85 ILE A O 1
ATOM 659 N N . ASN A 1 86 ? 12.461 -21.609 -7.754 1 95.12 86 ASN A N 1
ATOM 660 C CA . ASN A 1 86 ? 13.914 -21.719 -7.695 1 95.12 86 ASN A CA 1
ATOM 661 C C . ASN A 1 86 ? 14.586 -20.812 -8.727 1 95.12 86 ASN A C 1
ATOM 663 O O . ASN A 1 86 ? 13.961 -19.891 -9.25 1 95.12 86 ASN A O 1
ATOM 667 N N . ASN A 1 87 ? 15.898 -21.016 -9.047 1 96.56 87 ASN A N 1
ATOM 668 C CA . ASN A 1 87 ? 16.578 -20.016 -9.867 1 96.56 87 ASN A CA 1
ATOM 669 C C . ASN A 1 87 ? 16.266 -20.203 -11.352 1 96.56 87 ASN A C 1
ATOM 671 O O . ASN A 1 87 ? 16.875 -19.562 -12.203 1 96.56 87 ASN A O 1
ATOM 675 N N . ARG A 1 88 ? 15.203 -21.062 -11.672 1 97.06 88 ARG A N 1
ATOM 676 C CA . ARG A 1 88 ? 14.984 -21.25 -13.102 1 97.06 88 ARG A CA 1
ATOM 677 C C . ARG A 1 88 ? 13.523 -21.609 -13.383 1 97.06 88 ARG A C 1
ATOM 679 O O . ARG A 1 88 ? 13.062 -21.484 -14.523 1 97.06 88 ARG A O 1
ATOM 686 N N . TYR A 1 89 ? 12.797 -21.984 -12.398 1 97.94 89 TYR A N 1
ATOM 687 C CA . TYR A 1 89 ? 11.461 -22.516 -12.656 1 97.94 89 TYR A CA 1
ATOM 688 C C . TYR A 1 89 ? 10.391 -21.641 -12.008 1 97.94 89 TYR A C 1
ATOM 690 O O . TYR A 1 89 ? 10.609 -21.094 -10.922 1 97.94 89 TYR A O 1
ATOM 698 N N . LEU A 1 90 ? 9.289 -21.578 -12.688 1 98.62 90 LEU A N 1
ATOM 699 C CA . LEU A 1 90 ? 8.109 -20.844 -12.227 1 98.62 90 LEU A CA 1
ATOM 700 C C . LEU A 1 90 ? 6.902 -21.766 -12.133 1 98.62 90 LEU A C 1
ATOM 702 O O . LEU A 1 90 ? 6.77 -22.703 -12.922 1 98.62 90 LEU A O 1
ATOM 706 N N . ILE A 1 91 ? 6.043 -21.438 -11.141 1 98.44 91 ILE A N 1
ATOM 707 C CA . ILE A 1 91 ? 4.707 -22.016 -11.117 1 98.44 91 ILE A CA 1
ATOM 708 C C . ILE A 1 91 ? 3.691 -21 -11.641 1 98.44 91 ILE A C 1
ATOM 710 O O . ILE A 1 91 ? 3.764 -19.812 -11.312 1 98.44 91 ILE A O 1
ATOM 714 N N . THR A 1 92 ? 2.789 -21.438 -12.508 1 98.5 92 THR A N 1
ATOM 715 C CA . THR A 1 92 ? 1.68 -20.656 -13.047 1 98.5 92 THR A CA 1
ATOM 716 C C . THR A 1 92 ? 0.45 -21.531 -13.25 1 98.5 92 THR A C 1
ATOM 718 O O . THR A 1 92 ? 0.341 -22.609 -12.656 1 98.5 92 THR A O 1
ATOM 721 N N . ALA A 1 93 ? -0.563 -20.984 -13.891 1 97.88 93 ALA A N 1
ATOM 722 C CA . ALA A 1 93 ? -1.757 -21.766 -14.211 1 97.88 93 ALA A CA 1
ATOM 723 C C . ALA A 1 93 ? -1.611 -22.469 -15.562 1 97.88 93 ALA A C 1
ATOM 725 O O . ALA A 1 93 ? -0.94 -21.953 -16.469 1 97.88 93 ALA A O 1
ATOM 726 N N . ALA A 1 94 ? -2.258 -23.609 -15.688 1 98.25 94 ALA A N 1
ATOM 727 C CA . ALA A 1 94 ? -2.219 -24.344 -16.953 1 98.25 94 ALA A CA 1
ATOM 728 C C . ALA A 1 94 ? -2.818 -23.516 -18.078 1 98.25 94 ALA A C 1
ATOM 730 O O . ALA A 1 94 ? -2.332 -23.547 -19.219 1 98.25 94 ALA A O 1
ATOM 731 N N . HIS A 1 95 ? -3.83 -22.766 -17.797 1 93.69 95 HIS A N 1
ATOM 732 C CA . HIS A 1 95 ? -4.484 -22 -18.859 1 93.69 95 HIS A CA 1
ATOM 733 C C . HIS A 1 95 ? -3.602 -20.844 -19.328 1 93.69 95 HIS A C 1
ATOM 735 O O . HIS A 1 95 ? -3.896 -20.219 -20.344 1 93.69 95 HIS A O 1
ATOM 741 N N . CYS A 1 96 ? -2.547 -20.516 -18.609 1 95.5 96 CYS A N 1
ATOM 742 C CA . CYS A 1 96 ? -1.598 -19.484 -19 1 95.5 96 CYS A CA 1
ATOM 743 C C . CYS A 1 96 ? -0.545 -20.047 -19.953 1 95.5 96 CYS A C 1
ATOM 745 O O . CYS A 1 96 ? 0.2 -19.281 -20.578 1 95.5 96 CYS A O 1
ATOM 747 N N . VAL A 1 97 ? -0.46 -21.375 -20.047 1 96.94 97 VAL A N 1
ATOM 748 C CA . VAL A 1 97 ? 0.617 -21.953 -20.844 1 96.94 97 VAL A CA 1
ATOM 749 C C . VAL A 1 97 ? 0.029 -22.797 -21.969 1 96.94 97 VAL A C 1
ATOM 751 O O . VAL A 1 97 ? 0.581 -22.859 -23.062 1 96.94 97 VAL A O 1
ATOM 754 N N . LYS A 1 98 ? -1.066 -23.453 -21.672 1 93.69 98 LYS A N 1
ATOM 755 C CA . LYS A 1 98 ? -1.67 -24.312 -22.672 1 93.69 98 LYS A CA 1
ATOM 756 C C . LYS A 1 98 ? -2.209 -23.5 -23.859 1 93.69 98 LYS A C 1
ATOM 758 O O . LYS A 1 98 ? -2.943 -22.531 -23.656 1 93.69 98 LYS A O 1
ATOM 763 N N . ARG A 1 99 ? -1.833 -23.812 -25.094 1 87.31 99 ARG A N 1
ATOM 764 C CA . ARG A 1 99 ? -2.264 -23.203 -26.344 1 87.31 99 ARG A CA 1
ATOM 765 C C . ARG A 1 99 ? -1.784 -21.766 -26.453 1 87.31 99 ARG A C 1
ATOM 767 O O . ARG A 1 99 ? -2.488 -20.906 -26.984 1 87.31 99 ARG A O 1
ATOM 774 N N . VAL A 1 100 ? -0.805 -21.406 -25.75 1 91.12 100 VAL A N 1
ATOM 775 C CA . VAL A 1 100 ? -0.126 -20.109 -25.875 1 91.12 100 VAL A CA 1
ATOM 776 C C . VAL A 1 100 ? 1.192 -20.297 -26.625 1 91.12 100 VAL A C 1
ATOM 778 O O . VAL A 1 100 ? 1.929 -21.25 -26.375 1 91.12 100 VAL A O 1
ATOM 781 N N . ASN A 1 101 ? 1.421 -19.484 -27.578 1 92.25 101 ASN A N 1
ATOM 782 C CA . ASN A 1 101 ? 2.695 -19.531 -28.281 1 92.25 101 ASN A CA 1
ATOM 783 C C . ASN A 1 101 ? 3.83 -18.969 -27.438 1 92.25 101 ASN A C 1
ATOM 785 O O . ASN A 1 101 ? 3.902 -17.766 -27.203 1 92.25 101 ASN A O 1
ATOM 789 N N . LEU A 1 102 ? 4.723 -19.844 -27.016 1 94.81 102 LEU A N 1
ATOM 790 C CA . LEU A 1 102 ? 5.75 -19.469 -26.047 1 94.81 102 LEU A CA 1
ATOM 791 C C . LEU A 1 102 ? 6.691 -18.422 -26.625 1 94.81 102 LEU A C 1
ATOM 793 O O . LEU A 1 102 ? 7.289 -17.641 -25.891 1 94.81 102 LEU A O 1
ATOM 797 N N . ASN A 1 103 ? 6.797 -18.312 -27.984 1 95 103 ASN A N 1
ATOM 798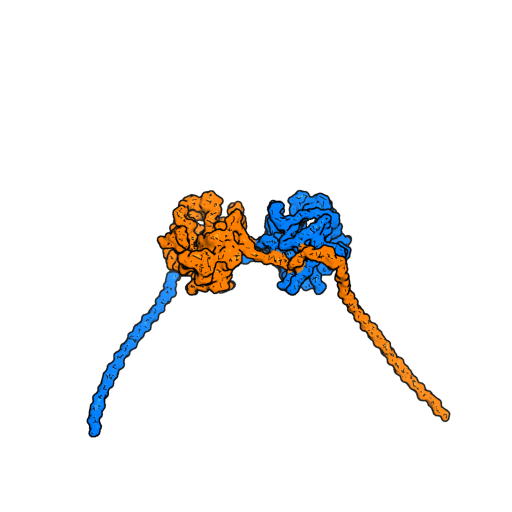 C CA . ASN A 1 103 ? 7.719 -17.391 -28.625 1 95 103 ASN A CA 1
ATOM 799 C C . ASN A 1 103 ? 7.27 -15.938 -28.469 1 95 103 ASN A C 1
ATOM 801 O O . ASN A 1 103 ? 8.047 -15.016 -28.688 1 95 103 ASN A O 1
ATOM 805 N N . ASN A 1 104 ? 6.047 -15.766 -28.141 1 94.62 104 ASN A N 1
ATOM 806 C CA . ASN A 1 104 ? 5.488 -14.422 -28 1 94.62 104 ASN A CA 1
ATOM 807 C C . ASN A 1 104 ? 5.34 -14.031 -26.531 1 94.62 104 ASN A C 1
ATOM 809 O O . ASN A 1 104 ? 4.676 -13.047 -26.219 1 94.62 104 ASN A O 1
ATOM 813 N N . VAL A 1 105 ? 5.953 -14.859 -25.688 1 96.5 105 VAL A N 1
ATOM 814 C CA . VAL A 1 105 ? 5.812 -14.617 -24.25 1 96.5 105 VAL A CA 1
ATOM 815 C C . VAL A 1 105 ? 7.102 -14.008 -23.703 1 96.5 105 VAL A C 1
ATOM 817 O O . VAL A 1 105 ? 8.195 -14.484 -24 1 96.5 105 VAL A O 1
ATOM 820 N N . LYS A 1 106 ? 6.941 -12.867 -23.016 1 97.62 106 LYS A N 1
ATOM 821 C CA . LYS A 1 106 ? 8.008 -12.242 -22.234 1 97.62 106 LYS A CA 1
ATOM 822 C C . LYS A 1 106 ? 7.773 -12.398 -20.734 1 97.62 106 LYS A C 1
ATOM 824 O O . LYS A 1 106 ? 6.664 -12.172 -20.25 1 97.62 106 LYS A O 1
ATOM 829 N N . ILE A 1 107 ? 8.812 -12.797 -20.047 1 98.44 107 ILE A N 1
ATOM 830 C CA . ILE A 1 107 ? 8.742 -13.031 -18.609 1 98.44 107 ILE A CA 1
ATOM 831 C C . ILE A 1 107 ? 9.547 -11.969 -17.875 1 98.44 107 ILE A C 1
ATOM 833 O O . ILE A 1 107 ? 10.734 -11.781 -18.156 1 98.44 107 ILE A O 1
ATOM 837 N N . VAL A 1 108 ? 8.891 -11.312 -16.922 1 98.25 108 VAL A N 1
ATOM 838 C CA . VAL A 1 108 ? 9.562 -10.234 -16.203 1 98.25 108 VAL A CA 1
ATOM 839 C C . VAL A 1 108 ? 9.547 -10.523 -14.711 1 98.25 108 VAL A C 1
ATOM 841 O O . VAL A 1 108 ? 8.484 -10.727 -14.117 1 98.25 108 VAL A O 1
ATOM 844 N N . LEU A 1 109 ? 10.742 -10.617 -14.109 1 98 109 LEU A N 1
ATOM 845 C CA . LEU A 1 109 ? 10.938 -10.781 -12.672 1 98 109 LEU A CA 1
ATOM 846 C C . LEU A 1 109 ? 11.484 -9.508 -12.047 1 98 109 LEU A C 1
ATOM 848 O O . LEU A 1 109 ? 12.133 -8.703 -12.734 1 98 109 LEU A O 1
ATOM 852 N N . GLY A 1 110 ? 11.203 -9.344 -10.781 1 95.94 110 GLY A N 1
ATOM 853 C CA . GLY A 1 110 ? 11.789 -8.227 -10.062 1 95.94 110 GLY A CA 1
ATOM 854 C C . GLY A 1 110 ? 11.148 -6.895 -10.406 1 95.94 110 GLY A C 1
ATOM 855 O O . GLY A 1 110 ? 11.734 -5.836 -10.18 1 95.94 110 GLY A O 1
ATOM 856 N N . SER A 1 111 ? 9.938 -6.965 -10.969 1 92.81 111 SER A N 1
ATOM 857 C CA . SER A 1 111 ? 9.242 -5.738 -11.344 1 92.81 111 SER A CA 1
ATOM 858 C C . SER A 1 111 ? 8.195 -5.359 -10.305 1 92.81 111 SER A C 1
ATOM 860 O O . SER A 1 111 ? 7.43 -6.215 -9.844 1 92.81 111 SER A O 1
ATOM 862 N N . TYR A 1 112 ? 8.195 -4.07 -9.898 1 88.25 112 TYR A N 1
ATOM 863 C CA . TYR A 1 112 ? 7.113 -3.535 -9.078 1 88.25 112 TYR A CA 1
ATOM 864 C C . TYR A 1 112 ? 6.082 -2.814 -9.93 1 88.25 112 TYR A C 1
ATOM 866 O O . TYR A 1 112 ? 4.879 -3.074 -9.82 1 88.25 112 TYR A O 1
ATOM 874 N N . ASN A 1 113 ? 6.598 -1.871 -10.711 1 81.31 113 ASN A N 1
ATOM 875 C CA . ASN A 1 113 ? 5.793 -1.191 -11.727 1 81.31 113 ASN A CA 1
ATOM 876 C C . ASN A 1 113 ? 5.965 -1.832 -13.102 1 81.31 113 ASN A C 1
ATOM 878 O O . ASN A 1 113 ? 7.008 -1.68 -13.734 1 81.31 113 ASN A O 1
ATOM 882 N N . LYS A 1 114 ? 4.945 -2.484 -13.578 1 86.69 114 LYS A N 1
ATOM 883 C CA . LYS A 1 114 ? 5.059 -3.303 -14.781 1 86.69 114 LYS A CA 1
ATOM 884 C C . LYS A 1 114 ? 5.305 -2.438 -16.016 1 86.69 114 LYS A C 1
ATOM 886 O O . LYS A 1 114 ? 5.754 -2.936 -17.047 1 86.69 114 LYS A O 1
ATOM 891 N N . THR A 1 115 ? 5.008 -1.154 -15.891 1 81.81 115 THR A N 1
ATOM 892 C CA . THR A 1 115 ? 5.176 -0.282 -17.047 1 81.81 115 THR A CA 1
ATOM 893 C C . THR A 1 115 ? 6.555 0.373 -17.031 1 81.81 115 THR A C 1
ATOM 895 O O . THR A 1 115 ? 6.988 0.938 -18.047 1 81.81 115 THR A O 1
ATOM 898 N N . ASP A 1 116 ? 7.191 0.303 -15.93 1 82.81 116 ASP A N 1
ATOM 899 C CA . ASP A 1 116 ? 8.539 0.847 -15.836 1 82.81 116 ASP A CA 1
ATOM 900 C C . ASP A 1 116 ? 9.578 -0.18 -16.281 1 82.81 116 ASP A C 1
ATOM 902 O O . ASP A 1 116 ? 10.086 -0.953 -15.461 1 82.81 116 ASP A O 1
ATOM 906 N N . VAL A 1 117 ? 10.047 -0.068 -17.484 1 86.62 117 VAL A N 1
ATOM 907 C CA . VAL A 1 117 ? 10.938 -1.064 -18.078 1 86.62 117 VAL A CA 1
ATOM 908 C C . VAL A 1 117 ? 12.375 -0.816 -17.625 1 86.62 117 VAL A C 1
ATOM 910 O O . VAL A 1 117 ? 13.258 -1.639 -17.859 1 86.62 117 VAL A O 1
ATOM 913 N N . HIS A 1 118 ? 12.562 0.228 -16.859 1 83.88 118 HIS A N 1
ATOM 914 C CA . HIS A 1 118 ? 13.922 0.574 -16.469 1 83.88 118 HIS A CA 1
ATOM 915 C C . HIS A 1 118 ? 14.141 0.313 -14.977 1 83.88 118 HIS A C 1
ATOM 917 O O . HIS A 1 118 ? 15.148 0.748 -14.414 1 83.88 118 HIS A O 1
ATOM 923 N N . GLU A 1 119 ? 13.258 -0.335 -14.398 1 84.75 119 GLU A N 1
ATOM 924 C CA . GLU A 1 119 ? 13.5 -0.712 -13.008 1 84.75 119 GLU A CA 1
ATOM 925 C C . GLU A 1 119 ? 14.797 -1.511 -12.875 1 84.75 119 GLU A C 1
ATOM 927 O O . GLU A 1 119 ? 14.977 -2.531 -13.539 1 84.75 119 GLU A O 1
ATOM 932 N N . PRO A 1 120 ? 15.672 -1.099 -12.031 1 85.5 120 PRO A N 1
ATOM 933 C CA . PRO A 1 120 ? 16.969 -1.763 -11.953 1 85.5 120 PRO A CA 1
ATOM 934 C C . PRO A 1 120 ? 16.875 -3.205 -11.461 1 85.5 120 PRO A C 1
ATOM 936 O O . PRO A 1 120 ? 17.75 -4.023 -11.758 1 85.5 120 PRO A O 1
ATOM 939 N N . SER A 1 121 ? 15.891 -3.496 -10.812 1 90.19 121 SER A N 1
ATOM 940 C CA . SER A 1 121 ? 15.742 -4.82 -10.219 1 90.19 121 SER A CA 1
ATOM 941 C C . SER A 1 121 ? 15.211 -5.828 -11.234 1 90.19 121 SER A C 1
ATOM 943 O O . SER A 1 121 ? 15.234 -7.035 -10.992 1 90.19 121 SER A O 1
ATOM 945 N N . ARG A 1 122 ? 14.891 -5.465 -12.406 1 94.5 122 ARG A N 1
ATOM 946 C CA . ARG A 1 122 ? 14.203 -6.301 -13.383 1 94.5 122 ARG A CA 1
ATOM 947 C C . ARG A 1 122 ? 15.156 -7.309 -14.016 1 94.5 122 ARG A C 1
ATOM 949 O O . ARG A 1 122 ? 16.297 -6.965 -14.344 1 94.5 122 ARG A O 1
ATOM 956 N N . GLN A 1 123 ? 14.664 -8.445 -14.156 1 97.38 123 GLN A N 1
ATOM 957 C CA . GLN A 1 123 ? 15.258 -9.477 -15 1 97.38 123 GLN A CA 1
ATOM 958 C C . GLN A 1 123 ? 14.25 -10.008 -16.016 1 97.38 123 GLN A C 1
ATOM 960 O O . GLN A 1 123 ? 13.141 -10.398 -15.648 1 97.38 123 GLN A O 1
ATOM 965 N N . VAL A 1 124 ? 14.664 -9.969 -17.266 1 98 124 VAL A N 1
ATOM 966 C CA . VAL A 1 124 ? 13.773 -10.414 -18.328 1 98 124 VAL A CA 1
ATOM 967 C C . VAL A 1 124 ? 14.25 -11.758 -18.875 1 98 124 VAL A C 1
ATOM 969 O O . VAL A 1 124 ? 15.453 -11.961 -19.078 1 98 124 VAL A O 1
ATOM 972 N N . ARG A 1 125 ? 13.352 -12.656 -18.984 1 98.56 125 ARG A N 1
ATOM 973 C CA . ARG A 1 125 ? 13.625 -13.992 -19.516 1 98.56 125 ARG A CA 1
ATOM 974 C C . ARG A 1 125 ? 12.586 -14.398 -20.547 1 98.56 125 ARG A C 1
ATOM 976 O O . ARG A 1 125 ? 11.555 -13.734 -20.703 1 98.56 125 ARG A O 1
ATOM 983 N N . LYS A 1 126 ? 12.898 -15.43 -21.266 1 98.12 126 LYS A N 1
ATOM 984 C CA . LYS A 1 126 ? 11.969 -16.125 -22.172 1 98.12 126 LYS A CA 1
ATOM 985 C C . LYS A 1 126 ? 11.641 -17.516 -21.656 1 98.12 126 LYS A C 1
ATOM 987 O O . LYS A 1 126 ? 12.219 -17.969 -20.656 1 98.12 126 LYS A O 1
ATOM 992 N N . VAL A 1 127 ? 10.648 -18.047 -22.344 1 98.12 127 VAL A N 1
ATOM 993 C CA . VAL A 1 127 ? 10.289 -19.422 -22 1 98.12 127 VAL A CA 1
ATOM 994 C C . VAL A 1 127 ? 11.297 -20.391 -22.609 1 98.12 127 VAL A C 1
ATOM 996 O O . VAL A 1 127 ? 11.57 -20.344 -23.812 1 98.12 127 VAL A O 1
ATOM 999 N N . GLY A 1 128 ? 11.977 -21.141 -21.719 1 97.56 128 GLY A N 1
ATOM 1000 C CA . GLY A 1 128 ? 12.695 -22.297 -22.234 1 97.56 128 GLY A CA 1
ATOM 1001 C C . GLY A 1 128 ? 11.781 -23.438 -22.656 1 97.56 128 GLY A C 1
ATOM 1002 O O . GLY A 1 128 ? 11.766 -23.812 -23.828 1 97.56 128 GLY A O 1
ATOM 1003 N N . THR A 1 129 ? 11.062 -23.922 -21.766 1 96.69 129 THR A N 1
ATOM 1004 C CA . THR A 1 129 ? 9.977 -24.859 -21.969 1 96.69 129 THR A CA 1
ATOM 1005 C C . THR A 1 129 ? 8.93 -24.75 -20.859 1 96.69 129 THR A C 1
ATOM 1007 O O . THR A 1 129 ? 9.148 -24.047 -19.875 1 96.69 129 THR A O 1
ATOM 1010 N N . TRP A 1 130 ? 7.77 -25.25 -21.156 1 96.88 130 TRP A N 1
ATOM 1011 C CA . TRP A 1 130 ? 6.754 -25.203 -20.109 1 96.88 130 TRP A CA 1
ATOM 1012 C C . TRP A 1 130 ? 5.82 -26.406 -20.219 1 96.88 130 TRP A C 1
ATOM 1014 O O . TRP A 1 130 ? 5.875 -27.156 -21.188 1 96.88 130 TRP A O 1
ATOM 1024 N N . TRP A 1 131 ? 5.078 -26.75 -19.188 1 97.56 131 TRP A N 1
ATOM 1025 C CA . TRP A 1 131 ? 4.18 -27.891 -19.078 1 97.56 131 TRP A CA 1
ATOM 1026 C C . TRP A 1 131 ? 2.857 -27.484 -18.438 1 97.56 131 TRP A C 1
ATOM 1028 O O . TRP A 1 131 ? 2.84 -26.828 -17.406 1 97.56 131 TRP A O 1
ATOM 1038 N N . ALA A 1 132 ? 1.804 -27.812 -19.078 1 97.62 132 ALA A N 1
ATOM 1039 C CA . ALA A 1 132 ? 0.495 -27.844 -18.438 1 97.62 132 ALA A CA 1
ATOM 1040 C C . ALA A 1 132 ? 0.189 -29.234 -17.875 1 97.62 132 ALA A C 1
ATOM 1042 O O . ALA A 1 132 ? 0.586 -30.25 -18.453 1 97.62 132 ALA A O 1
ATOM 1043 N N . HIS A 1 133 ? -0.423 -29.234 -16.75 1 97.88 133 HIS A N 1
ATOM 1044 C CA . HIS A 1 133 ? -0.811 -30.547 -16.219 1 97.88 133 HIS A CA 1
ATOM 1045 C C . HIS A 1 133 ? -1.564 -31.359 -17.266 1 97.88 133 HIS A C 1
ATOM 1047 O O . HIS A 1 133 ? -2.41 -30.828 -17.984 1 97.88 133 HIS A O 1
ATOM 1053 N N . GLN A 1 134 ? -1.343 -32.625 -17.297 1 96.81 134 GLN A N 1
ATOM 1054 C CA . GLN A 1 134 ? -1.852 -33.469 -18.359 1 96.81 134 GLN A CA 1
ATOM 1055 C C . GLN A 1 134 ? -3.371 -33.594 -18.297 1 96.81 134 GLN A C 1
ATOM 1057 O O . GLN A 1 134 ? -4.031 -33.781 -19.312 1 96.81 134 GLN A O 1
ATOM 1062 N N . LEU A 1 135 ? -3.914 -33.438 -17.141 1 97.19 135 LEU A N 1
ATOM 1063 C CA . LEU A 1 135 ? -5.352 -33.625 -16.984 1 97.19 135 LEU A CA 1
ATOM 1064 C C . LEU A 1 135 ? -6.07 -32.281 -16.891 1 97.19 135 LEU A C 1
ATOM 1066 O O . LEU A 1 135 ? -7.219 -32.219 -16.453 1 97.19 135 LEU A O 1
ATOM 1070 N N . PHE A 1 136 ? -5.348 -31.25 -17.234 1 97.5 136 PHE A N 1
ATOM 1071 C CA . PHE A 1 136 ? -5.996 -29.938 -17.234 1 97.5 136 PHE A CA 1
ATOM 1072 C C . PHE A 1 136 ? -7.211 -29.938 -18.156 1 97.5 136 PHE A C 1
ATOM 1074 O O . PHE A 1 136 ? -7.125 -30.359 -19.312 1 97.5 136 PHE A O 1
ATOM 1081 N N . ASP A 1 137 ? -8.328 -29.344 -17.578 1 93.31 137 ASP A N 1
ATOM 1082 C CA . ASP A 1 137 ? -9.555 -29.172 -18.344 1 93.31 137 ASP A CA 1
ATOM 1083 C C . ASP A 1 137 ? -9.875 -27.688 -18.531 1 93.31 137 ASP A C 1
ATOM 1085 O O . ASP A 1 137 ? -10.172 -26.984 -17.562 1 93.31 137 ASP A O 1
ATOM 1089 N N . ARG A 1 138 ? -9.922 -27.234 -19.75 1 85.94 138 ARG A N 1
ATOM 1090 C CA . ARG A 1 138 ? -10.078 -25.828 -20.062 1 85.94 138 ARG A CA 1
ATOM 1091 C C . ARG A 1 138 ? -11.492 -25.344 -19.75 1 85.94 138 ARG A C 1
ATOM 1093 O O . ARG A 1 138 ? -11.734 -24.156 -19.594 1 85.94 138 ARG A O 1
ATOM 1100 N N . ARG A 1 139 ? -12.406 -26.219 -19.719 1 82.31 139 ARG A N 1
ATOM 1101 C CA . ARG A 1 139 ? -13.805 -25.859 -19.484 1 82.31 139 ARG A CA 1
ATOM 1102 C C . ARG A 1 139 ? -14.07 -25.703 -17.984 1 82.31 139 ARG A C 1
ATOM 1104 O O . ARG A 1 139 ? -14.688 -24.734 -17.562 1 82.31 139 ARG A O 1
ATOM 1111 N N . SER A 1 140 ? -13.57 -26.672 -17.203 1 88.62 140 SER A N 1
ATOM 1112 C CA . SER A 1 140 ? -13.859 -26.672 -15.773 1 88.62 140 SER A CA 1
ATOM 1113 C C . SER A 1 140 ? -12.727 -26.047 -14.977 1 88.62 140 SER A C 1
ATOM 1115 O O . SER A 1 140 ? -12.875 -25.766 -13.789 1 88.62 140 SER A O 1
ATOM 1117 N N . TYR A 1 141 ? -11.594 -25.844 -15.562 1 93.56 141 TYR A N 1
ATOM 1118 C CA . TYR A 1 141 ? -10.367 -25.359 -14.938 1 93.56 141 TYR A CA 1
ATOM 1119 C C . TYR A 1 141 ? -9.867 -26.344 -13.883 1 93.56 141 TYR A C 1
ATOM 1121 O O . TYR A 1 141 ? -9.109 -25.953 -12.992 1 93.56 141 TYR A O 1
ATOM 1129 N N . ASN A 1 142 ? -10.391 -27.578 -14.008 1 96.56 142 ASN A N 1
ATOM 1130 C CA . ASN A 1 142 ? -9.797 -28.609 -13.164 1 96.56 142 ASN A CA 1
ATOM 1131 C C . ASN A 1 142 ? -8.336 -28.859 -13.539 1 96.56 142 ASN A C 1
ATOM 1133 O O . ASN A 1 142 ? -7.992 -28.859 -14.727 1 96.56 142 ASN A O 1
ATOM 1137 N N . ASN A 1 143 ? -7.453 -29.047 -12.508 1 98.06 143 ASN A N 1
ATOM 1138 C CA . ASN A 1 143 ? -6.031 -29.297 -12.68 1 98.06 143 ASN A CA 1
ATOM 1139 C C . ASN A 1 143 ? -5.328 -28.125 -13.359 1 98.06 143 ASN A C 1
ATOM 1141 O O . ASN A 1 143 ? -4.5 -28.328 -14.25 1 98.06 143 ASN A O 1
ATOM 1145 N N . ASP A 1 144 ? -5.664 -26.891 -12.945 1 97.88 144 ASP A N 1
ATOM 1146 C CA . ASP A 1 144 ? -5.145 -25.672 -13.547 1 97.88 144 ASP A CA 1
ATOM 1147 C C . ASP A 1 144 ? -3.789 -25.297 -12.953 1 97.88 144 ASP A C 1
ATOM 1149 O O . ASP A 1 144 ? -3.674 -24.297 -12.227 1 97.88 144 ASP A O 1
ATOM 1153 N N . ILE A 1 145 ? -2.811 -26.094 -13.305 1 98.38 145 ILE A N 1
ATOM 1154 C CA . ILE A 1 145 ? -1.45 -25.859 -12.836 1 98.38 145 ILE A CA 1
ATOM 1155 C C . ILE A 1 145 ? -0.467 -26.031 -13.992 1 98.38 145 ILE A C 1
ATOM 1157 O O . ILE A 1 145 ? -0.583 -26.953 -14.789 1 98.38 145 ILE A O 1
ATOM 1161 N N . GLY A 1 146 ? 0.378 -25.078 -14.148 1 98.38 146 GLY A N 1
ATOM 1162 C CA . GLY A 1 146 ? 1.442 -25.094 -15.141 1 98.38 146 GLY A CA 1
ATOM 1163 C C . GLY A 1 146 ? 2.805 -24.766 -14.555 1 98.38 146 GLY A C 1
ATOM 1164 O O . GLY A 1 146 ? 2.898 -24.172 -13.484 1 98.38 146 GLY A O 1
ATOM 1165 N N . ILE A 1 147 ? 3.836 -25.281 -15.242 1 98.25 147 ILE A N 1
ATOM 1166 C CA . ILE A 1 147 ? 5.227 -25.031 -14.867 1 98.25 147 ILE A CA 1
ATOM 1167 C C . ILE A 1 147 ? 5.977 -24.422 -16.047 1 98.25 147 ILE A C 1
ATOM 1169 O O . ILE A 1 147 ? 5.781 -24.844 -17.188 1 98.25 147 ILE A O 1
ATOM 1173 N N . ILE A 1 148 ? 6.77 -23.391 -15.742 1 98.25 148 ILE A N 1
ATOM 1174 C CA . ILE A 1 148 ? 7.605 -22.766 -16.75 1 98.25 148 ILE A CA 1
ATOM 1175 C C . ILE A 1 148 ? 9.078 -22.938 -16.391 1 98.25 148 ILE A C 1
ATOM 1177 O O . ILE A 1 148 ? 9.477 -22.672 -15.25 1 98.25 148 ILE A O 1
ATOM 1181 N N . MET A 1 149 ? 9.836 -23.453 -17.297 1 97.94 149 MET A N 1
ATOM 1182 C CA . MET A 1 149 ? 11.297 -23.406 -17.219 1 97.94 149 MET A CA 1
ATOM 1183 C C . MET A 1 149 ? 11.828 -22.219 -18.031 1 97.94 149 MET A C 1
ATOM 1185 O O . MET A 1 149 ? 11.609 -22.125 -19.234 1 97.94 149 MET A O 1
ATOM 1189 N N . LEU A 1 150 ? 12.508 -21.359 -17.344 1 98.06 150 LEU A N 1
ATOM 1190 C CA . LEU A 1 150 ? 13.086 -20.188 -18.016 1 98.06 150 LEU A CA 1
ATOM 1191 C C . LEU A 1 150 ? 14.195 -20.609 -18.969 1 98.06 150 LEU A C 1
ATOM 1193 O O . LEU A 1 150 ? 14.859 -21.625 -18.75 1 98.06 150 LEU A O 1
ATOM 1197 N N . ASN A 1 151 ? 14.398 -19.797 -20 1 97.62 151 ASN A N 1
ATOM 1198 C CA . ASN A 1 151 ? 15.461 -20.078 -20.969 1 97.62 151 ASN A CA 1
ATOM 1199 C C . ASN A 1 151 ? 16.844 -19.953 -20.344 1 97.62 151 ASN A C 1
ATOM 1201 O O . ASN A 1 151 ? 17.797 -20.547 -20.812 1 97.62 151 ASN A O 1
ATOM 1205 N N . GLU A 1 152 ? 16.922 -19.078 -19.344 1 97.19 152 GLU A N 1
ATOM 1206 C CA . GLU A 1 152 ? 18.141 -18.844 -18.562 1 97.19 152 GLU A CA 1
ATOM 1207 C C . GLU A 1 152 ? 17.812 -18.688 -17.078 1 97.19 152 GLU A C 1
ATOM 1209 O O . GLU A 1 152 ? 16.75 -18.172 -16.719 1 97.19 152 GLU A O 1
ATOM 1214 N N . GLU A 1 153 ? 18.812 -19.125 -16.312 1 96.62 153 GLU A N 1
ATOM 1215 C CA . GLU A 1 153 ? 18.672 -18.969 -14.875 1 96.62 153 GLU A CA 1
ATOM 1216 C C . GLU A 1 153 ? 18.594 -17.484 -14.484 1 96.62 153 GLU A C 1
ATOM 1218 O O . GLU A 1 153 ? 19.125 -16.625 -15.195 1 96.62 153 GLU A O 1
ATOM 1223 N N . VAL A 1 154 ? 17.891 -17.25 -13.383 1 97.69 154 VAL A N 1
ATOM 1224 C CA . VAL A 1 154 ? 17.891 -15.891 -12.859 1 97.69 154 VAL A CA 1
ATOM 1225 C C . VAL A 1 154 ? 19.016 -15.719 -11.836 1 97.69 154 VAL A C 1
ATOM 1227 O O . VAL A 1 154 ? 19.484 -16.703 -11.266 1 97.69 154 VAL A O 1
ATOM 1230 N N . GLU A 1 155 ? 19.422 -14.5 -11.766 1 96.69 155 GLU A N 1
ATOM 1231 C CA . GLU A 1 155 ? 20.266 -14.141 -10.625 1 96.69 155 GLU A CA 1
ATOM 1232 C C . GLU A 1 155 ? 19.422 -13.875 -9.375 1 96.69 155 GLU A C 1
ATOM 1234 O O . GLU A 1 155 ? 18.5 -13.047 -9.398 1 96.69 155 GLU A O 1
ATOM 1239 N N . ILE A 1 156 ? 19.766 -14.68 -8.367 1 95.75 156 ILE A N 1
ATOM 1240 C CA . ILE A 1 156 ? 19.078 -14.461 -7.105 1 95.75 156 ILE A CA 1
ATOM 1241 C C . ILE A 1 156 ? 19.562 -13.164 -6.457 1 95.75 156 ILE A C 1
ATOM 1243 O O . ILE A 1 156 ? 20.766 -12.984 -6.266 1 95.75 156 ILE A O 1
ATOM 1247 N N . THR A 1 157 ? 18.625 -12.242 -6.242 1 93.88 157 THR A N 1
ATOM 1248 C CA . THR A 1 157 ? 18.891 -10.953 -5.625 1 93.88 157 THR A CA 1
ATOM 1249 C C . THR A 1 157 ? 17.844 -10.641 -4.555 1 93.88 157 THR A C 1
ATOM 1251 O O . THR A 1 157 ? 16.969 -11.453 -4.277 1 93.88 157 THR A O 1
ATOM 1254 N N . LYS A 1 158 ? 17.938 -9.508 -4.02 1 88.44 158 LYS A N 1
ATOM 1255 C CA . LYS A 1 158 ? 16.953 -9.023 -3.053 1 88.44 158 LYS A CA 1
ATOM 1256 C C . LYS A 1 158 ? 15.555 -8.945 -3.676 1 88.44 158 LYS A C 1
ATOM 1258 O O . LYS A 1 158 ? 14.555 -9.156 -2.994 1 88.44 158 LYS A O 1
ATOM 1263 N N . HIS A 1 159 ? 15.539 -8.742 -4.977 1 91.88 159 HIS A N 1
ATOM 1264 C CA . HIS A 1 159 ? 14.266 -8.461 -5.625 1 91.88 159 HIS A CA 1
ATOM 1265 C C . HIS A 1 159 ? 13.82 -9.633 -6.492 1 91.88 159 HIS A C 1
ATOM 1267 O O . HIS A 1 159 ? 12.727 -9.609 -7.062 1 91.88 159 HIS A O 1
ATOM 1273 N N . VAL A 1 160 ? 14.68 -10.578 -6.629 1 96.88 160 VAL A N 1
ATOM 1274 C CA . VAL A 1 160 ? 14.359 -11.805 -7.359 1 96.88 160 VAL A CA 1
ATOM 1275 C C . VAL A 1 160 ? 14.805 -13.016 -6.555 1 96.88 160 VAL A C 1
ATOM 1277 O O . VAL A 1 160 ? 15.992 -13.367 -6.551 1 96.88 160 VAL A O 1
ATOM 1280 N N . ARG A 1 161 ? 13.938 -13.633 -5.883 1 94.25 161 ARG A N 1
ATOM 1281 C CA . ARG A 1 161 ? 14.211 -14.852 -5.133 1 94.25 161 ARG A CA 1
ATOM 1282 C C . ARG A 1 161 ? 12.953 -15.695 -4.973 1 94.25 161 ARG A C 1
ATOM 1284 O O . ARG A 1 161 ? 11.836 -15.172 -5.051 1 94.25 161 ARG A O 1
ATOM 1291 N N . PRO A 1 162 ? 13.102 -16.953 -4.719 1 96.25 162 PRO A N 1
ATOM 1292 C CA . PRO A 1 162 ? 11.969 -17.875 -4.777 1 96.25 162 PRO A CA 1
ATOM 1293 C C . PRO A 1 162 ? 11.094 -17.828 -3.527 1 96.25 162 PRO A C 1
ATOM 1295 O O . PRO A 1 162 ? 11.562 -17.406 -2.461 1 96.25 162 PRO A O 1
ATOM 1298 N N . VAL A 1 163 ? 9.852 -18.141 -3.758 1 96.69 163 VAL A N 1
ATOM 1299 C CA . VAL A 1 163 ? 8.938 -18.406 -2.658 1 96.69 163 VAL A CA 1
ATOM 1300 C C . VAL A 1 163 ? 9.211 -19.812 -2.098 1 96.69 163 VAL A C 1
ATOM 1302 O O . VAL A 1 163 ? 9.867 -20.625 -2.744 1 96.69 163 VAL A O 1
ATOM 1305 N N . CYS A 1 164 ? 8.727 -20.062 -0.89 1 92.94 164 CYS A N 1
ATOM 1306 C CA . CYS A 1 164 ? 8.789 -21.422 -0.371 1 92.94 164 CYS A CA 1
ATOM 1307 C C . CYS A 1 164 ? 7.609 -22.25 -0.866 1 92.94 164 CYS A C 1
ATOM 1309 O O . CYS A 1 164 ? 6.48 -21.75 -0.922 1 92.94 164 CYS A O 1
ATOM 1311 N N . LEU A 1 165 ? 7.922 -23.5 -1.281 1 93.56 165 LEU A N 1
ATOM 1312 C CA . LEU A 1 165 ? 6.871 -24.453 -1.588 1 93.56 165 LEU A CA 1
ATOM 1313 C C . LEU A 1 165 ? 6.211 -24.969 -0.311 1 93.56 165 LEU A C 1
ATOM 1315 O O . LEU A 1 165 ? 6.797 -24.891 0.771 1 93.56 165 LEU A O 1
ATOM 1319 N N . PRO A 1 166 ? 4.961 -25.344 -0.466 1 88.88 166 PRO A N 1
ATOM 1320 C CA . PRO A 1 166 ? 4.289 -25.797 0.753 1 88.88 166 PRO A CA 1
ATOM 1321 C C . PRO A 1 166 ? 4.957 -27.016 1.374 1 88.88 166 PRO A C 1
ATOM 1323 O O . PRO A 1 166 ? 5.465 -27.875 0.653 1 88.88 166 PRO A O 1
ATOM 1326 N N . VAL A 1 167 ? 5.043 -26.828 2.729 1 76.56 167 VAL A N 1
ATOM 1327 C CA . VAL A 1 167 ? 5.57 -27.984 3.451 1 76.56 167 VAL A CA 1
ATOM 1328 C C . VAL A 1 167 ? 4.477 -29.031 3.604 1 76.56 167 VAL A C 1
ATOM 1330 O O . VAL A 1 167 ? 3.287 -28.719 3.594 1 76.56 167 VAL A O 1
ATOM 1333 N N . SER A 1 168 ? 4.922 -30.219 3.682 1 65.88 168 SER A N 1
ATOM 1334 C CA . SER A 1 168 ? 4.047 -31.391 3.74 1 65.88 168 SER A CA 1
ATOM 1335 C C . SER A 1 168 ? 2.998 -31.234 4.836 1 65.88 168 SER A C 1
ATOM 1337 O O . SER A 1 168 ? 3.316 -30.844 5.957 1 65.88 168 SER A O 1
ATOM 1339 N N . GLY A 1 169 ? 1.804 -30.781 4.441 1 66.75 169 GLY A N 1
ATOM 1340 C CA . GLY A 1 169 ? 0.601 -30.781 5.258 1 66.75 169 GLY A CA 1
ATOM 1341 C C . GLY A 1 169 ? -0.611 -31.344 4.543 1 66.75 169 GLY A C 1
ATOM 1342 O O . GLY A 1 169 ? -0.476 -32 3.512 1 66.75 169 GLY A O 1
ATOM 1343 N N . ASP A 1 170 ? -1.751 -31.328 5.238 1 72.31 170 ASP A N 1
ATOM 1344 C CA . ASP A 1 170 ? -2.967 -31.875 4.648 1 72.31 170 ASP A CA 1
ATOM 1345 C C . ASP A 1 170 ? -3.555 -30.938 3.609 1 72.31 170 ASP A C 1
ATOM 1347 O O . ASP A 1 170 ? -4.574 -31.234 2.984 1 72.31 170 ASP A O 1
ATOM 1351 N N . GLY A 1 171 ? -2.779 -29.875 3.428 1 81.88 171 GLY A N 1
ATOM 1352 C CA . GLY A 1 171 ? -3.223 -28.938 2.398 1 81.88 171 GLY A CA 1
ATOM 1353 C C . GLY A 1 171 ? -4.512 -28.234 2.756 1 81.88 171 GLY A C 1
ATOM 1354 O O . GLY A 1 171 ? -5.172 -27.656 1.886 1 81.88 171 GLY A O 1
ATOM 1355 N N . ASN A 1 172 ? -4.949 -28.391 4.02 1 87.88 172 ASN A N 1
ATOM 1356 C CA . ASN A 1 172 ? -6.156 -27.703 4.449 1 87.88 172 ASN A CA 1
ATOM 1357 C C . ASN A 1 172 ? -5.832 -26.328 5.051 1 87.88 172 ASN A C 1
ATOM 1359 O O . ASN A 1 172 ? -5.215 -26.25 6.113 1 87.88 172 ASN A O 1
ATOM 1363 N N . TYR A 1 173 ? -6.316 -25.281 4.422 1 91.31 173 TYR A N 1
ATOM 1364 C CA . TYR A 1 173 ? -6.016 -23.906 4.832 1 91.31 173 TYR A CA 1
ATOM 1365 C C . TYR A 1 173 ? -7.285 -23.172 5.219 1 91.31 173 TYR A C 1
ATOM 1367 O O . TYR A 1 173 ? -7.293 -21.938 5.277 1 91.31 173 TYR A O 1
ATOM 1375 N N . THR A 1 174 ? -8.359 -23.984 5.461 1 89.81 174 THR A N 1
ATOM 1376 C CA . THR A 1 174 ? -9.641 -23.359 5.77 1 89.81 174 THR A CA 1
ATOM 1377 C C . THR A 1 174 ? -9.531 -22.484 7.012 1 89.81 174 THR A C 1
ATOM 1379 O O . THR A 1 174 ? -8.945 -22.875 8.016 1 89.81 174 THR A O 1
ATOM 1382 N N . GLY A 1 175 ? -10.062 -21.266 6.879 1 84.19 175 GLY A N 1
ATOM 1383 C CA . GLY A 1 175 ? -10.078 -20.344 8.008 1 84.19 175 GLY A CA 1
ATOM 1384 C C . GLY A 1 175 ? -8.859 -19.453 8.062 1 84.19 175 GLY A C 1
ATOM 1385 O O . GLY A 1 175 ? -8.859 -18.438 8.781 1 84.19 175 GLY A O 1
ATOM 1386 N N . LEU A 1 176 ? -7.855 -19.766 7.324 1 83.19 176 LEU A N 1
ATOM 1387 C CA . LEU A 1 176 ? -6.664 -18.922 7.262 1 83.19 176 LEU A CA 1
ATOM 1388 C C . LEU A 1 176 ? -6.828 -17.828 6.223 1 83.19 176 LEU A C 1
ATOM 1390 O O . LEU A 1 176 ? -7.754 -17.859 5.41 1 83.19 176 LEU A O 1
ATOM 1394 N N . THR A 1 177 ? -5.984 -16.812 6.332 1 86 177 THR A N 1
ATOM 1395 C CA . THR A 1 177 ? -5.996 -15.703 5.391 1 86 177 THR A CA 1
ATOM 1396 C C . THR A 1 177 ? -4.941 -15.898 4.305 1 86 177 THR A C 1
ATOM 1398 O O . THR A 1 177 ? -3.75 -16.016 4.605 1 86 177 THR A O 1
ATOM 1401 N N . GLY A 1 178 ? -5.41 -16 3.08 1 91.12 178 GLY A N 1
ATOM 1402 C CA . GLY A 1 178 ? -4.512 -16.016 1.935 1 91.12 178 GLY A CA 1
ATOM 1403 C C . GLY A 1 178 ? -4.145 -14.625 1.449 1 91.12 178 GLY A C 1
ATOM 1404 O O . GLY A 1 178 ? -4.906 -13.672 1.639 1 91.12 178 GLY A O 1
ATOM 1405 N N . ILE A 1 179 ? -2.984 -14.531 0.812 1 90.25 179 ILE A N 1
ATOM 1406 C CA . ILE A 1 179 ? -2.51 -13.281 0.22 1 90.25 179 ILE A CA 1
ATOM 1407 C C . ILE A 1 179 ? -2.318 -13.469 -1.284 1 90.25 179 ILE A C 1
ATOM 1409 O O . ILE A 1 179 ? -1.673 -14.422 -1.723 1 90.25 179 ILE A O 1
ATOM 1413 N N . VAL A 1 180 ? -2.889 -12.578 -2.008 1 92.94 180 VAL A N 1
ATOM 1414 C CA . VAL A 1 180 ? -2.771 -12.633 -3.461 1 92.94 180 VAL A CA 1
ATOM 1415 C C . VAL A 1 180 ? -2.158 -11.336 -3.98 1 92.94 180 VAL A C 1
ATOM 1417 O O . VAL A 1 180 ? -2.865 -10.344 -4.188 1 92.94 180 VAL A O 1
ATOM 1420 N N . PRO A 1 181 ? -0.924 -11.352 -4.25 1 92.81 181 PRO A N 1
ATOM 1421 C CA . PRO A 1 181 ? -0.29 -10.195 -4.887 1 92.81 181 PRO A CA 1
ATOM 1422 C C . PRO A 1 181 ? -0.289 -10.281 -6.41 1 92.81 181 PRO A C 1
ATOM 1424 O O . PRO A 1 181 ? -0.227 -11.383 -6.965 1 92.81 181 PRO A O 1
ATOM 1427 N N . GLY A 1 182 ? -0.34 -9.172 -7.035 1 92.12 182 GLY A N 1
ATOM 1428 C CA . GLY A 1 182 ? -0.256 -9.156 -8.492 1 92.12 182 GLY A CA 1
ATOM 1429 C C . GLY A 1 182 ? -0.561 -7.793 -9.086 1 92.12 182 GLY A C 1
ATOM 1430 O O . GLY A 1 182 ? -0.703 -6.809 -8.352 1 92.12 182 GLY A O 1
ATOM 1431 N N . TRP A 1 183 ? -0.66 -7.746 -10.391 1 89.31 183 TRP A N 1
ATOM 1432 C CA . TRP A 1 183 ? -0.911 -6.531 -11.156 1 89.31 183 TRP A CA 1
ATOM 1433 C C . TRP A 1 183 ? -2.303 -6.559 -11.781 1 89.31 183 TRP A C 1
ATOM 1435 O O . TRP A 1 183 ? -2.584 -5.812 -12.719 1 89.31 183 TRP A O 1
ATOM 1445 N N . GLY A 1 184 ? -3.072 -7.441 -11.375 1 82.25 184 GLY A N 1
ATOM 1446 C CA . GLY A 1 184 ? -4.387 -7.609 -11.977 1 82.25 184 GLY A CA 1
ATOM 1447 C C . GLY A 1 184 ? -5.258 -6.375 -11.859 1 82.25 184 GLY A C 1
ATOM 1448 O O . GLY A 1 184 ? -4.848 -5.371 -11.273 1 82.25 184 GLY A O 1
ATOM 1449 N N . ARG A 1 185 ? -6.375 -6.531 -12.461 1 71.19 185 ARG A N 1
ATOM 1450 C CA . ARG A 1 185 ? -7.328 -5.426 -12.484 1 71.19 185 ARG A CA 1
ATOM 1451 C C . ARG A 1 185 ? -7.781 -5.074 -11.07 1 71.19 185 ARG A C 1
ATOM 1453 O O . ARG A 1 185 ? -7.918 -5.953 -10.219 1 71.19 185 ARG A O 1
ATOM 1460 N N . LEU A 1 186 ? -8.055 -3.83 -10.914 1 68.88 186 LEU A N 1
ATOM 1461 C CA . LEU A 1 186 ? -8.445 -3.338 -9.602 1 68.88 186 LEU A CA 1
ATOM 1462 C C . LEU A 1 186 ? -9.961 -3.391 -9.422 1 68.88 186 LEU A C 1
ATOM 1464 O O . LEU A 1 186 ? -10.469 -3.186 -8.32 1 68.88 186 LEU A O 1
ATOM 1468 N N . SER A 1 187 ? -10.586 -3.656 -10.57 1 69.31 187 SER A N 1
ATOM 1469 C CA . SER A 1 187 ? -12.023 -3.898 -10.586 1 69.31 187 SER A CA 1
ATOM 1470 C C . SER A 1 187 ? -12.43 -4.723 -11.805 1 69.31 187 SER A C 1
ATOM 1472 O O . SER A 1 187 ? -11.648 -4.887 -12.742 1 69.31 187 SER A O 1
ATOM 1474 N N . GLU A 1 188 ? -13.633 -5.379 -11.781 1 67.62 188 GLU A N 1
ATOM 1475 C CA . GLU A 1 188 ? -14.102 -6.277 -12.836 1 67.62 188 GLU A CA 1
ATOM 1476 C C . GLU A 1 188 ? -13.977 -5.629 -14.211 1 67.62 188 GLU A C 1
ATOM 1478 O O . GLU A 1 188 ? -13.586 -6.285 -15.18 1 67.62 188 GLU A O 1
ATOM 1483 N N . ASN A 1 189 ? -14.258 -4.395 -14.312 1 65.06 189 ASN A N 1
ATOM 1484 C CA . ASN A 1 189 ? -14.172 -3.699 -15.594 1 65.06 189 ASN A CA 1
ATOM 1485 C C . ASN A 1 189 ? -13.07 -2.643 -15.586 1 65.06 189 ASN A C 1
ATOM 1487 O O . ASN A 1 189 ? -13.078 -1.724 -16.406 1 65.06 189 ASN A O 1
ATOM 1491 N N . GLY A 1 190 ? -12.203 -2.898 -14.688 1 67.12 190 GLY A N 1
ATOM 1492 C CA . GLY A 1 190 ? -11.156 -1.899 -14.531 1 67.12 190 GLY A CA 1
ATOM 1493 C C . GLY A 1 190 ? -9.883 -2.252 -15.281 1 67.12 190 GLY A C 1
ATOM 1494 O O . GLY A 1 190 ? -9.82 -3.275 -15.969 1 67.12 190 GLY A O 1
ATOM 1495 N N . TYR A 1 191 ? -8.938 -1.354 -15.188 1 69.38 191 TYR A N 1
ATOM 1496 C CA . TYR A 1 191 ? -7.625 -1.558 -15.797 1 69.38 191 TYR A CA 1
ATOM 1497 C C . TYR A 1 191 ? -6.691 -2.283 -14.836 1 69.38 191 TYR A C 1
ATOM 1499 O O . TYR A 1 191 ? -6.844 -2.186 -13.617 1 69.38 191 TYR A O 1
ATOM 1507 N N . PRO A 1 192 ? -5.801 -3.029 -15.523 1 77 192 PRO A N 1
ATOM 1508 C CA . PRO A 1 192 ? -4.77 -3.617 -14.664 1 77 192 PRO A CA 1
ATOM 1509 C C . PRO A 1 192 ? -3.957 -2.562 -13.914 1 77 192 PRO A C 1
ATOM 1511 O O . PRO A 1 192 ? -3.799 -1.439 -14.398 1 77 192 PRO A O 1
ATOM 1514 N N . SER A 1 193 ? -3.52 -2.908 -12.789 1 81.06 193 SER A N 1
ATOM 1515 C CA . SER A 1 193 ? -2.705 -2 -11.984 1 81.06 193 SER A CA 1
ATOM 1516 C C . SER A 1 193 ? -1.303 -1.856 -12.57 1 81.06 193 SER A C 1
ATOM 1518 O O . SER A 1 193 ? -0.753 -2.812 -13.117 1 81.06 193 SER A O 1
ATOM 1520 N N . GLU A 1 194 ? -0.734 -0.684 -12.375 1 82 194 GLU A N 1
ATOM 1521 C CA . GLU A 1 194 ? 0.651 -0.483 -12.789 1 82 194 GLU A CA 1
ATOM 1522 C C . GLU A 1 194 ? 1.622 -1.084 -11.773 1 82 194 GLU A C 1
ATOM 1524 O O . GLU A 1 194 ? 2.68 -1.595 -12.148 1 82 194 GLU A O 1
ATOM 1529 N N . VAL A 1 195 ? 1.203 -0.997 -10.516 1 82.81 195 VAL A N 1
ATOM 1530 C CA . VAL A 1 195 ? 2.076 -1.493 -9.461 1 82.81 195 VAL A CA 1
ATOM 1531 C C . VAL A 1 195 ? 1.43 -2.697 -8.781 1 82.81 195 VAL A C 1
ATOM 1533 O O . VAL A 1 195 ? 0.231 -2.938 -8.938 1 82.81 195 VAL A O 1
ATOM 1536 N N . VAL A 1 196 ? 2.268 -3.439 -8.07 1 87.94 196 VAL A N 1
ATOM 1537 C CA . VAL A 1 196 ? 1.787 -4.637 -7.391 1 87.94 196 VAL A CA 1
ATOM 1538 C C . VAL A 1 196 ? 0.806 -4.25 -6.285 1 87.94 196 VAL A C 1
ATOM 1540 O O . VAL A 1 196 ? 1.089 -3.361 -5.48 1 87.94 196 VAL A O 1
ATOM 1543 N N . HIS A 1 197 ? -0.311 -4.883 -6.355 1 86.12 197 HIS A N 1
ATOM 1544 C CA . HIS A 1 197 ? -1.289 -4.848 -5.273 1 86.12 197 HIS A CA 1
ATOM 1545 C C . HIS A 1 197 ? -1.364 -6.191 -4.555 1 86.12 197 HIS A C 1
ATOM 1547 O O . HIS A 1 197 ? -0.924 -7.211 -5.09 1 86.12 197 HIS A O 1
ATOM 1553 N N . GLU A 1 198 ? -1.833 -6.078 -3.311 1 87.25 198 GLU A N 1
ATOM 1554 C CA . GLU A 1 198 ? -2.154 -7.332 -2.635 1 87.25 198 GLU A CA 1
ATOM 1555 C C . GLU A 1 198 ? -3.574 -7.309 -2.074 1 87.25 198 GLU A C 1
ATOM 1557 O O . GLU A 1 198 ? -4.059 -6.258 -1.644 1 87.25 198 GLU A O 1
ATOM 1562 N N . VAL A 1 199 ? -4.195 -8.5 -2.158 1 84.12 199 VAL A N 1
ATOM 1563 C CA . VAL A 1 199 ? -5.465 -8.703 -1.47 1 84.12 199 VAL A CA 1
ATOM 1564 C C . VAL A 1 199 ? -5.324 -9.836 -0.452 1 84.12 199 VAL A C 1
ATOM 1566 O O . VAL A 1 199 ? -4.605 -10.805 -0.692 1 84.12 199 VAL A O 1
ATOM 1569 N N . LYS A 1 200 ? -5.941 -9.562 0.678 1 81.88 200 LYS A N 1
ATOM 1570 C CA . LYS A 1 200 ? -6.055 -10.609 1.689 1 81.88 200 LYS A CA 1
ATOM 1571 C C . LYS A 1 200 ? -7.461 -11.203 1.711 1 81.88 200 LYS A C 1
ATOM 1573 O O . LYS A 1 200 ? -8.445 -10.469 1.842 1 81.88 200 LYS A O 1
ATOM 1578 N N . VAL A 1 201 ? -7.512 -12.5 1.544 1 87 201 VAL A N 1
ATOM 1579 C CA . VAL A 1 201 ? -8.805 -13.156 1.41 1 87 201 VAL A CA 1
ATOM 1580 C C . VAL A 1 201 ? -8.883 -14.352 2.361 1 87 201 VAL A C 1
ATOM 1582 O O . VAL A 1 201 ? -7.918 -15.102 2.504 1 87 201 VAL A O 1
ATOM 1585 N N . PRO A 1 202 ? -10 -14.5 2.975 1 88.56 202 PRO A N 1
ATOM 1586 C CA . PRO A 1 202 ? -10.172 -15.711 3.785 1 88.56 202 PRO A CA 1
ATOM 1587 C C . PRO A 1 202 ? -10.359 -16.969 2.939 1 88.56 202 PRO A C 1
ATOM 1589 O O . PRO A 1 202 ? -11.102 -16.953 1.955 1 88.56 202 PRO A O 1
ATOM 1592 N N . ILE A 1 203 ? -9.695 -17.969 3.363 1 91.38 203 ILE A N 1
ATOM 1593 C CA . ILE A 1 203 ? -9.867 -19.266 2.707 1 91.38 203 ILE A CA 1
ATOM 1594 C C . ILE A 1 203 ? -11.039 -20 3.338 1 91.38 203 ILE A C 1
ATOM 1596 O O . ILE A 1 203 ? -11.125 -20.125 4.562 1 91.38 203 ILE A O 1
ATOM 1600 N N . ILE A 1 204 ? -11.898 -20.484 2.479 1 92.94 204 ILE A N 1
ATOM 1601 C CA . ILE A 1 204 ? -13.062 -21.203 2.982 1 92.94 204 ILE A CA 1
ATOM 1602 C C . ILE A 1 204 ? -13.031 -22.641 2.512 1 92.94 204 ILE A C 1
ATOM 1604 O O . ILE A 1 204 ? -12.289 -22.984 1.585 1 92.94 204 ILE A O 1
ATOM 1608 N N . SER A 1 205 ? -13.805 -23.438 3.197 1 94.12 205 SER A N 1
ATOM 1609 C CA . SER A 1 205 ? -13.836 -24.859 2.818 1 94.12 205 SER A CA 1
ATOM 1610 C C . SER A 1 205 ? -14.555 -25.047 1.487 1 94.12 205 SER A C 1
ATOM 1612 O O . SER A 1 205 ? -15.398 -24.25 1.107 1 94.12 205 SER A O 1
ATOM 1614 N N . ASN A 1 206 ? -14.172 -26.156 0.84 1 96 206 ASN A N 1
ATOM 1615 C CA . ASN A 1 206 ? -14.875 -26.484 -0.395 1 96 206 ASN A CA 1
ATOM 1616 C C . ASN A 1 206 ? -16.359 -26.719 -0.143 1 96 206 ASN A C 1
ATOM 1618 O O . ASN A 1 206 ? -17.203 -26.391 -0.987 1 96 206 ASN A O 1
ATOM 1622 N N . GLU A 1 207 ? -16.672 -27.281 0.983 1 95.75 207 GLU A N 1
ATOM 1623 C CA . GLU A 1 207 ? -18.078 -27.484 1.344 1 95.75 207 GLU A CA 1
ATOM 1624 C C . GLU A 1 207 ? -18.828 -26.156 1.418 1 95.75 207 GLU A C 1
ATOM 1626 O O . GLU A 1 207 ? -19.938 -26.031 0.897 1 95.75 207 GLU A O 1
ATOM 1631 N N . GLU A 1 208 ? -18.25 -25.219 2.068 1 91.88 208 GLU A N 1
ATOM 1632 C CA . GLU A 1 208 ? -18.828 -23.875 2.146 1 91.88 208 GLU A CA 1
ATOM 1633 C C . GLU A 1 208 ? -18.906 -23.219 0.769 1 91.88 208 GLU A C 1
ATOM 1635 O O . GLU A 1 208 ? -19.906 -22.578 0.438 1 91.88 208 GLU A O 1
ATOM 1640 N N . CYS A 1 209 ? -17.891 -23.375 0.046 1 95.19 209 CYS A N 1
ATOM 1641 C CA . CYS A 1 209 ? -17.828 -22.797 -1.288 1 95.19 209 CYS A CA 1
ATOM 1642 C C . CYS A 1 209 ? -18.938 -23.344 -2.178 1 95.19 209 CYS A C 1
ATOM 1644 O O . CYS A 1 209 ? -19.562 -22.578 -2.922 1 95.19 209 CYS A O 1
ATOM 1646 N N . LYS A 1 210 ? -19.219 -24.609 -2.061 1 95.69 210 LYS A N 1
ATOM 1647 C CA . LYS A 1 210 ? -20.234 -25.297 -2.861 1 95.69 210 LYS A CA 1
ATOM 1648 C C . LYS A 1 210 ? -21.641 -24.781 -2.518 1 95.69 210 LYS A C 1
ATOM 1650 O O . LYS A 1 210 ? -22.594 -25.031 -3.262 1 95.69 210 LYS A O 1
ATOM 1655 N N . LYS A 1 211 ? -21.766 -24.109 -1.45 1 94.31 211 LYS A N 1
ATOM 1656 C CA . LYS A 1 211 ? -23.062 -23.578 -1.019 1 94.31 211 LYS A CA 1
ATOM 1657 C C . LYS A 1 211 ? -23.234 -22.125 -1.455 1 94.31 211 LYS A C 1
ATOM 1659 O O . LYS A 1 211 ? -24.266 -21.5 -1.164 1 94.31 211 LYS A O 1
ATOM 1664 N N . LYS A 1 212 ? -22.266 -21.641 -2.082 1 92.75 212 LYS A N 1
ATOM 1665 C CA . LYS A 1 212 ? -22.375 -20.281 -2.596 1 92.75 212 LYS A CA 1
ATOM 1666 C C . LYS A 1 212 ? -23.016 -20.266 -3.982 1 92.75 212 LYS A C 1
ATOM 1668 O O . LYS A 1 212 ? -23.938 -21.047 -4.25 1 92.75 212 LYS A O 1
ATOM 1673 N N . LYS A 1 213 ? -22.625 -19.328 -4.867 1 89.19 213 LYS A N 1
ATOM 1674 C CA . LYS A 1 213 ? -23.359 -19.172 -6.113 1 89.19 213 LYS A CA 1
ATOM 1675 C C . LYS A 1 213 ? -22.766 -20.031 -7.223 1 89.19 213 LYS A C 1
ATOM 1677 O O . LYS A 1 213 ? -23.281 -20.062 -8.344 1 89.19 213 LYS A O 1
ATOM 1682 N N . TYR A 1 214 ? -21.781 -20.812 -6.938 1 90.38 214 TYR A N 1
ATOM 1683 C CA . TYR A 1 214 ? -21.266 -21.781 -7.891 1 90.38 214 TYR A CA 1
ATOM 1684 C C . TYR A 1 214 ? -22.125 -23.047 -7.898 1 90.38 214 TYR A C 1
ATOM 1686 O O . TYR A 1 214 ? -22.75 -23.391 -6.895 1 90.38 214 TYR A O 1
ATOM 1694 N N . ARG A 1 215 ? -22.172 -23.719 -9.094 1 87.12 215 ARG A N 1
ATOM 1695 C CA . ARG A 1 215 ? -22.672 -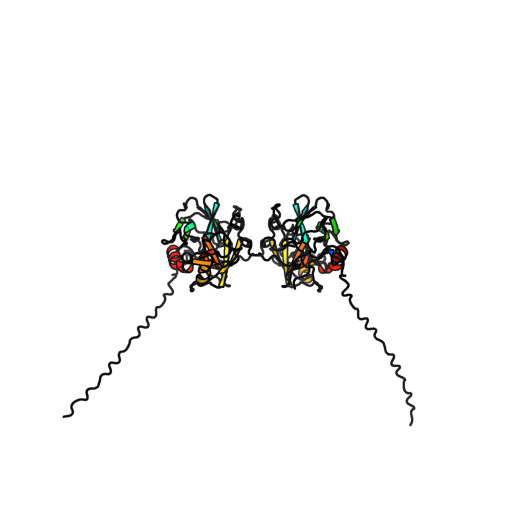25.094 -9.062 1 87.12 215 ARG A CA 1
ATOM 1696 C C . ARG A 1 215 ? -21.719 -26 -8.273 1 87.12 215 ARG A C 1
ATOM 1698 O O . ARG A 1 215 ? -20.5 -25.938 -8.461 1 87.12 215 ARG A O 1
ATOM 1705 N N . PRO A 1 216 ? -22.25 -26.781 -7.398 1 92.94 216 PRO A N 1
ATOM 1706 C CA . PRO A 1 216 ? -21.391 -27.609 -6.57 1 92.94 216 PRO A CA 1
ATOM 1707 C C . PRO A 1 216 ? -20.406 -28.438 -7.398 1 92.94 216 PRO A C 1
ATOM 1709 O O . PRO A 1 216 ? -19.266 -28.641 -6.977 1 92.94 216 PRO A O 1
ATOM 1712 N N . SER A 1 217 ? -20.781 -28.922 -8.562 1 92.12 217 SER A N 1
ATOM 1713 C CA . SER A 1 217 ? -19.938 -29.766 -9.406 1 92.12 217 SER A CA 1
ATOM 1714 C C . SER A 1 217 ? -18.75 -28.984 -9.961 1 92.12 217 SER A C 1
ATOM 1716 O O . SER A 1 217 ? -17.781 -29.578 -10.461 1 92.12 217 SER A O 1
ATOM 1718 N N . GLU A 1 218 ? -18.781 -27.672 -9.922 1 92.56 218 GLU A N 1
ATOM 1719 C CA . GLU A 1 218 ? -17.703 -26.828 -10.445 1 92.56 218 GLU A CA 1
ATOM 1720 C C . GLU A 1 218 ? -16.516 -26.812 -9.492 1 92.56 218 GLU A C 1
ATOM 1722 O O . GLU A 1 218 ? -15.391 -26.516 -9.906 1 92.56 218 GLU A O 1
ATOM 1727 N N . ILE A 1 219 ? -16.781 -27.078 -8.266 1 96.62 219 ILE A N 1
ATOM 1728 C CA . ILE A 1 219 ? -15.734 -27.031 -7.246 1 96.62 219 ILE A CA 1
ATOM 1729 C C . ILE A 1 219 ? -15.234 -28.438 -6.949 1 96.62 219 ILE A C 1
ATOM 1731 O O . ILE A 1 219 ? -15.969 -29.266 -6.418 1 96.62 219 ILE A O 1
ATOM 1735 N N . THR A 1 220 ? -13.992 -28.719 -7.312 1 96.88 220 THR A N 1
ATOM 1736 C CA . THR A 1 220 ? -13.398 -30.031 -7.078 1 96.88 220 THR A CA 1
ATOM 1737 C C . THR A 1 220 ? -12.383 -29.969 -5.941 1 96.88 220 THR A C 1
ATOM 1739 O O . THR A 1 220 ? -12.055 -28.875 -5.453 1 96.88 220 THR A O 1
ATOM 1742 N N . ASP A 1 221 ? -11.844 -31.172 -5.555 1 95.62 221 ASP A N 1
ATOM 1743 C CA . ASP A 1 221 ? -10.867 -31.266 -4.469 1 95.62 221 ASP A CA 1
ATOM 1744 C C . ASP A 1 221 ? -9.523 -30.672 -4.895 1 95.62 221 ASP A C 1
ATOM 1746 O O . ASP A 1 221 ? -8.656 -30.422 -4.055 1 95.62 221 ASP A O 1
ATOM 1750 N N . ASN A 1 222 ? -9.359 -30.484 -6.172 1 96.88 222 ASN A N 1
ATOM 1751 C CA . ASN A 1 222 ? -8.125 -29.922 -6.715 1 96.88 222 ASN A CA 1
ATOM 1752 C C . ASN A 1 222 ? -8.117 -28.406 -6.625 1 96.88 222 ASN A C 1
ATOM 1754 O O . ASN A 1 222 ? -7.117 -27.766 -6.965 1 96.88 222 ASN A O 1
ATOM 1758 N N . MET A 1 223 ? -9.242 -27.875 -6.098 1 97.19 223 MET A N 1
ATOM 1759 C CA . MET A 1 223 ? -9.461 -26.438 -6.031 1 97.19 223 MET A CA 1
ATOM 1760 C C . MET A 1 223 ? -9.586 -25.969 -4.586 1 97.19 223 MET A C 1
ATOM 1762 O O . MET A 1 223 ? -9.891 -26.766 -3.697 1 97.19 223 MET A O 1
ATOM 1766 N N . MET A 1 224 ? -9.25 -24.672 -4.375 1 96.31 224 MET A N 1
ATOM 1767 C CA . MET A 1 224 ? -9.438 -23.969 -3.113 1 96.31 224 MET A CA 1
ATOM 1768 C C . MET A 1 224 ? -10.188 -22.656 -3.33 1 96.31 224 MET A C 1
ATOM 1770 O O . MET A 1 224 ? -9.914 -21.938 -4.285 1 96.31 224 MET A O 1
ATOM 1774 N N . CYS A 1 225 ? -11.133 -22.422 -2.436 1 95.94 225 CYS A N 1
ATOM 1775 C CA . CYS A 1 225 ? -11.914 -21.203 -2.541 1 95.94 225 CYS A CA 1
ATOM 1776 C C . CYS A 1 225 ? -11.461 -20.172 -1.503 1 95.94 225 CYS A C 1
ATOM 1778 O O . CYS A 1 225 ? -11.172 -20.531 -0.36 1 95.94 225 CYS A O 1
ATOM 1780 N N . ALA A 1 226 ? -11.352 -18.969 -1.946 1 93.75 226 ALA A N 1
ATOM 1781 C CA . ALA A 1 226 ? -11.008 -17.891 -1.031 1 93.75 226 ALA A CA 1
ATOM 1782 C C . ALA A 1 226 ? -11.711 -16.594 -1.43 1 93.75 226 ALA A C 1
ATOM 1784 O O . ALA A 1 226 ? -11.742 -16.234 -2.609 1 93.75 226 ALA A O 1
ATOM 1785 N N . GLY A 1 227 ? -12.266 -15.898 -0.451 1 89.56 227 GLY A N 1
ATOM 1786 C CA . GLY A 1 227 ? -12.953 -14.641 -0.689 1 89.56 227 GLY A CA 1
ATOM 1787 C C . GLY A 1 227 ? -14 -14.32 0.364 1 89.56 227 GLY A C 1
ATOM 1788 O O . GLY A 1 227 ? -14.328 -15.164 1.198 1 89.56 227 GLY A O 1
ATOM 1789 N N . TYR A 1 228 ? -14.438 -13.109 0.281 1 79.94 228 TYR A N 1
ATOM 1790 C CA . TYR A 1 228 ? -15.484 -12.641 1.189 1 79.94 228 TYR A CA 1
ATOM 1791 C C . TYR A 1 228 ? -16.859 -12.883 0.602 1 79.94 228 TYR A C 1
ATOM 1793 O O . TYR A 1 228 ? -17.062 -12.773 -0.61 1 79.94 228 TYR A O 1
ATOM 1801 N N . ASP A 1 229 ? -17.781 -13.156 1.499 1 83.44 229 ASP A N 1
ATOM 1802 C CA . ASP A 1 229 ? -19.156 -13.375 1.052 1 83.44 229 ASP A CA 1
ATOM 1803 C C . ASP A 1 229 ? -19.703 -12.156 0.319 1 83.44 229 ASP A C 1
ATOM 1805 O O . ASP A 1 229 ? -20.422 -12.289 -0.666 1 83.44 229 ASP A O 1
ATOM 1809 N N . GLU A 1 230 ? -19.297 -11.023 0.754 1 77.31 230 GLU A N 1
ATOM 1810 C CA . GLU A 1 230 ? -19.797 -9.773 0.188 1 77.31 230 GLU A CA 1
ATOM 1811 C C . GLU A 1 230 ? -19.047 -9.414 -1.096 1 77.31 230 GLU A C 1
ATOM 1813 O O . GLU A 1 230 ? -19.484 -8.531 -1.841 1 77.31 230 GLU A O 1
ATOM 1818 N N . GLY A 1 231 ? -18.016 -10.234 -1.426 1 76 231 GLY A N 1
ATOM 1819 C CA . GLY A 1 231 ? -17.172 -9.898 -2.561 1 76 231 GLY A CA 1
ATOM 1820 C C . GLY A 1 231 ? -16.281 -8.703 -2.303 1 76 231 GLY A C 1
ATOM 1821 O O . GLY A 1 231 ? -15.602 -8.641 -1.278 1 76 231 GLY A O 1
ATOM 1822 N N . LYS A 1 232 ? -16.125 -7.84 -3.203 1 65.44 232 LYS A N 1
ATOM 1823 C CA . LYS A 1 232 ? -15.398 -6.578 -3.115 1 65.44 232 LYS A CA 1
ATOM 1824 C C . LYS A 1 232 ? -13.891 -6.797 -3.236 1 65.44 232 LYS A C 1
ATOM 1826 O O . LYS A 1 232 ? -13.188 -5.973 -3.814 1 65.44 232 LYS A O 1
ATOM 1831 N N . ILE A 1 233 ? -13.422 -7.875 -2.648 1 67.5 233 ILE A N 1
ATOM 1832 C CA . ILE A 1 233 ? -11.992 -8.148 -2.674 1 67.5 233 ILE A CA 1
ATOM 1833 C C . ILE A 1 233 ? -11.742 -9.5 -3.34 1 67.5 233 ILE A C 1
ATOM 1835 O O . ILE A 1 233 ? -12.328 -10.516 -2.947 1 67.5 233 ILE A O 1
ATOM 1839 N N . ASP A 1 234 ? -10.969 -9.445 -4.402 1 74.06 234 ASP A N 1
ATOM 1840 C CA . ASP A 1 234 ? -10.695 -10.672 -5.141 1 74.06 234 ASP A CA 1
ATOM 1841 C C . ASP A 1 234 ? -9.531 -10.484 -6.109 1 74.06 234 ASP A C 1
ATOM 1843 O O . ASP A 1 234 ? -9.156 -9.352 -6.418 1 74.06 234 ASP A O 1
ATOM 1847 N N . ALA A 1 235 ? -8.914 -11.609 -6.34 1 76 235 ALA A N 1
ATOM 1848 C CA . ALA A 1 235 ? -8.039 -11.586 -7.508 1 76 235 ALA A CA 1
ATOM 1849 C C . ALA A 1 235 ? -8.836 -11.344 -8.789 1 76 235 ALA A C 1
ATOM 1851 O O . ALA A 1 235 ? -10 -11.742 -8.883 1 76 235 ALA A O 1
ATOM 1852 N N . CYS A 1 236 ? -8.234 -10.5 -9.648 1 74.69 236 CYS A N 1
ATOM 1853 C CA . CYS A 1 236 ? -8.906 -10.164 -10.898 1 74.69 236 CYS A CA 1
ATOM 1854 C C . CYS A 1 236 ? -8.016 -10.5 -12.094 1 74.69 236 CYS A C 1
ATOM 1856 O O . CYS A 1 236 ? -6.98 -11.148 -11.945 1 74.69 236 CYS A O 1
ATOM 1858 N N . GLN A 1 237 ? -8.672 -10.32 -13.266 1 66.56 237 GLN A N 1
ATOM 1859 C CA . GLN A 1 237 ? -7.945 -10.625 -14.492 1 66.56 237 GLN A CA 1
ATOM 1860 C C . GLN A 1 237 ? -6.523 -10.07 -14.438 1 66.56 237 GLN A C 1
ATOM 1862 O O . GLN A 1 237 ? -6.312 -8.922 -14.047 1 66.56 237 GLN A O 1
ATOM 1867 N N . GLY A 1 238 ? -5.598 -10.812 -14.758 1 73.81 238 GLY A N 1
ATOM 1868 C CA . GLY A 1 238 ? -4.184 -10.469 -14.688 1 73.81 238 GLY A CA 1
ATOM 1869 C C . GLY A 1 238 ? -3.463 -11.148 -13.531 1 73.81 238 GLY A C 1
ATOM 1870 O O . GLY A 1 238 ? -2.23 -11.203 -13.516 1 73.81 238 GLY A O 1
ATOM 1871 N N . ASP A 1 239 ? -4.254 -11.562 -12.734 1 83.06 239 ASP A N 1
ATOM 1872 C CA . ASP A 1 239 ? -3.666 -12.25 -11.586 1 83.06 239 ASP A CA 1
ATOM 1873 C C . ASP A 1 239 ? -3.559 -13.75 -11.836 1 83.06 239 ASP A C 1
ATOM 1875 O O . ASP A 1 239 ? -2.855 -14.461 -11.109 1 83.06 239 ASP A O 1
ATOM 1879 N N . SER A 1 240 ? -4.203 -14.172 -12.922 1 91.44 240 SER A N 1
ATOM 1880 C CA . SER A 1 240 ? -4.199 -15.602 -13.211 1 91.44 240 SER A CA 1
ATOM 1881 C C . SER A 1 240 ? -2.777 -16.156 -13.242 1 91.44 240 SER A C 1
ATOM 1883 O O . SER A 1 240 ? -1.87 -15.516 -13.773 1 91.44 240 SER A O 1
ATOM 1885 N N . GLY A 1 241 ? -2.713 -17.328 -12.68 1 96.19 241 GLY A N 1
ATOM 1886 C CA . GLY A 1 241 ? -1.408 -17.953 -12.648 1 96.19 241 GLY A CA 1
ATOM 1887 C C . GLY A 1 241 ? -0.539 -17.484 -11.5 1 96.19 241 GLY A C 1
ATOM 1888 O O . GLY A 1 241 ? 0.45 -18.141 -11.156 1 96.19 241 GLY A O 1
ATOM 1889 N N . GLY A 1 242 ? -0.881 -16.344 -10.914 1 97.25 242 GLY A N 1
ATOM 1890 C CA . GLY A 1 242 ? -0.168 -15.828 -9.75 1 97.25 242 GLY A CA 1
ATOM 1891 C C . GLY A 1 242 ? -0.403 -16.641 -8.5 1 97.25 242 GLY A C 1
ATOM 1892 O O . GLY A 1 242 ? -1.172 -17.609 -8.516 1 97.25 242 GLY A O 1
ATOM 1893 N N . PRO A 1 243 ? 0.228 -16.203 -7.434 1 97.25 243 PRO A N 1
ATOM 1894 C CA . PRO A 1 243 ? 0.224 -17.047 -6.238 1 97.25 243 PRO A CA 1
ATOM 1895 C C . PRO A 1 243 ? -0.919 -16.719 -5.281 1 97.25 243 PRO A C 1
ATOM 1897 O O . PRO A 1 243 ? -1.329 -15.555 -5.184 1 97.25 243 PRO A O 1
ATOM 1900 N N . LEU A 1 244 ? -1.47 -17.734 -4.703 1 96.19 244 LEU A N 1
ATOM 1901 C CA . LEU A 1 244 ? -2.072 -17.625 -3.379 1 96.19 244 LEU A CA 1
ATOM 1902 C C . LEU A 1 244 ? -1.063 -17.984 -2.295 1 96.19 244 LEU A C 1
ATOM 1904 O O . LEU A 1 244 ? -0.57 -19.125 -2.25 1 96.19 244 LEU A O 1
ATOM 1908 N N . LEU A 1 245 ? -0.788 -17 -1.423 1 95.19 245 LEU A N 1
ATOM 1909 C CA . LEU A 1 245 ? 0.3 -17.125 -0.459 1 95.19 245 LEU A CA 1
ATOM 1910 C C . LEU A 1 245 ? -0.245 -17.297 0.956 1 95.19 245 LEU A C 1
ATOM 1912 O O . LEU A 1 245 ? -1.334 -16.797 1.266 1 95.19 245 LEU A O 1
ATOM 1916 N N . LEU A 1 246 ? 0.494 -17.984 1.695 1 90.31 246 LEU A N 1
ATOM 1917 C CA . LEU A 1 246 ? 0.243 -18.109 3.129 1 90.31 246 LEU A CA 1
ATOM 1918 C C . LEU A 1 246 ? 1.445 -17.625 3.932 1 90.31 246 LEU A C 1
ATOM 1920 O O . LEU A 1 246 ? 2.572 -18.062 3.693 1 90.31 246 LEU A O 1
ATOM 1924 N N . ASP A 1 247 ? 1.18 -16.656 4.785 1 85.75 247 ASP A N 1
ATOM 1925 C CA . ASP A 1 247 ? 2.178 -16.25 5.77 1 85.75 247 ASP A CA 1
ATOM 1926 C C . ASP A 1 247 ? 2.199 -17.219 6.957 1 85.75 247 ASP A C 1
ATOM 1928 O O . ASP A 1 247 ? 1.287 -17.203 7.785 1 85.75 247 ASP A O 1
ATOM 1932 N N . THR A 1 248 ? 3.238 -18.016 7.035 1 80.56 248 THR A N 1
ATOM 1933 C CA . THR A 1 248 ? 3.309 -19.016 8.086 1 80.56 248 THR A CA 1
ATOM 1934 C C . THR A 1 248 ? 3.855 -18.422 9.375 1 80.56 248 THR A C 1
ATOM 1936 O O . THR A 1 248 ? 3.906 -19.094 10.406 1 80.56 248 THR A O 1
ATOM 1939 N N . GLY A 1 249 ? 4.121 -17.188 9.336 1 71.62 249 GLY A N 1
ATOM 1940 C CA . GLY A 1 249 ? 4.832 -16.562 10.445 1 71.62 249 GLY A CA 1
ATOM 1941 C C . GLY A 1 249 ? 6.34 -16.641 10.305 1 71.62 249 GLY A C 1
ATOM 1942 O O . GLY A 1 249 ? 7.043 -15.672 10.609 1 71.62 249 GLY A O 1
ATOM 1943 N N . LYS A 1 250 ? 6.848 -17.688 9.781 1 71.94 250 LYS A N 1
ATOM 1944 C CA . LYS A 1 250 ? 8.273 -17.891 9.547 1 71.94 250 LYS A CA 1
ATOM 1945 C C . LYS A 1 250 ? 8.664 -17.5 8.125 1 71.94 250 LYS A C 1
ATOM 1947 O O . LYS A 1 250 ? 9.695 -16.859 7.91 1 71.94 250 LYS A O 1
ATOM 1952 N N . ASN A 1 251 ? 7.918 -17.891 7.168 1 84.12 251 ASN A N 1
ATOM 1953 C CA . ASN A 1 251 ? 8.109 -17.625 5.746 1 84.12 251 ASN A CA 1
ATOM 1954 C C . ASN A 1 251 ? 6.781 -17.578 5 1 84.12 251 ASN A C 1
ATOM 1956 O O . ASN A 1 251 ? 5.734 -17.906 5.566 1 84.12 251 ASN A O 1
ATOM 1960 N N . ILE A 1 252 ? 6.906 -17.094 3.807 1 91.69 252 ILE A N 1
ATOM 1961 C CA . ILE A 1 252 ? 5.766 -17.156 2.898 1 91.69 252 ILE A CA 1
ATOM 1962 C C . ILE A 1 252 ? 5.836 -18.422 2.053 1 91.69 252 ILE A C 1
ATOM 1964 O O . ILE A 1 252 ? 6.891 -18.75 1.509 1 91.69 252 ILE A O 1
ATOM 1968 N N . GLU A 1 253 ? 4.742 -19.125 2.045 1 93.19 253 GLU A N 1
ATOM 1969 C CA . GLU A 1 253 ? 4.59 -20.281 1.182 1 93.19 253 GLU A CA 1
ATOM 1970 C C . GLU A 1 253 ? 3.545 -20.047 0.097 1 93.19 253 GLU A C 1
ATOM 1972 O O . GLU A 1 253 ? 2.52 -19.406 0.35 1 93.19 253 GLU A O 1
ATOM 1977 N N . ILE A 1 254 ? 3.855 -20.578 -1.066 1 97.06 254 ILE A N 1
ATOM 1978 C CA . ILE A 1 254 ? 2.807 -20.625 -2.078 1 97.06 254 ILE A CA 1
ATOM 1979 C C . ILE A 1 254 ? 1.909 -21.844 -1.83 1 97.06 254 ILE A C 1
ATOM 1981 O O . ILE A 1 254 ? 2.381 -22.984 -1.814 1 97.06 254 ILE A O 1
ATOM 1985 N N . ILE A 1 255 ? 0.621 -21.562 -1.653 1 96.38 255 ILE A N 1
ATOM 1986 C CA . ILE A 1 255 ? -0.271 -22.672 -1.334 1 96.38 255 ILE A CA 1
ATOM 1987 C C . ILE A 1 255 ? -1.264 -22.875 -2.475 1 96.38 255 ILE A C 1
ATOM 1989 O O . ILE A 1 255 ? -1.943 -23.906 -2.535 1 96.38 255 ILE A O 1
ATOM 1993 N N . GLY A 1 256 ? -1.345 -21.953 -3.324 1 97.31 256 GLY A N 1
ATOM 1994 C CA . GLY A 1 256 ? -2.27 -22.047 -4.441 1 97.31 256 GLY A CA 1
ATOM 1995 C C . GLY A 1 256 ? -1.875 -21.188 -5.621 1 97.31 256 GLY A C 1
ATOM 1996 O O . GLY A 1 256 ? -0.916 -20.422 -5.539 1 97.31 256 GLY A O 1
ATOM 1997 N N . VAL A 1 257 ? -2.594 -21.391 -6.715 1 97.75 257 VAL A N 1
ATOM 1998 C CA . VAL A 1 257 ? -2.43 -20.625 -7.953 1 97.75 257 VAL A CA 1
ATOM 1999 C C . VAL A 1 257 ? -3.768 -20.016 -8.375 1 97.75 257 VAL A C 1
ATOM 2001 O O . VAL A 1 257 ? -4.789 -20.719 -8.383 1 97.75 257 VAL A O 1
ATOM 2004 N N . VAL A 1 258 ? -3.738 -18.719 -8.656 1 96.31 258 VAL A N 1
ATOM 2005 C CA . VAL A 1 258 ? -4.965 -18.078 -9.125 1 96.31 258 VAL A CA 1
ATOM 2006 C C . VAL A 1 258 ? -5.465 -18.781 -10.383 1 96.31 258 VAL A C 1
ATOM 2008 O O . VAL A 1 258 ? -4.754 -18.844 -11.391 1 96.31 258 VAL A O 1
ATOM 2011 N N . SER A 1 259 ? -6.715 -19.25 -10.359 1 96.06 259 SER A N 1
ATOM 2012 C CA . SER A 1 259 ? -7.219 -20.078 -11.453 1 96.06 259 SER A CA 1
ATOM 2013 C C . SER A 1 259 ? -8.414 -19.422 -12.141 1 96.06 259 SER A C 1
ATOM 2015 O O . SER A 1 259 ? -8.312 -19 -13.289 1 96.06 259 SER A O 1
ATOM 2017 N N . TRP A 1 260 ? -9.477 -19.359 -11.375 1 91.75 260 TRP A N 1
ATOM 2018 C CA . TRP A 1 260 ? -10.656 -18.828 -12.047 1 91.75 260 TRP A CA 1
ATOM 2019 C C . TRP A 1 260 ? -11.641 -18.25 -11.039 1 91.75 260 TRP A C 1
ATOM 2021 O O . TRP A 1 260 ? -11.453 -18.391 -9.828 1 91.75 260 TRP A O 1
ATOM 2031 N N . GLY A 1 261 ? -12.539 -17.594 -11.531 1 87.12 261 GLY A N 1
ATOM 2032 C CA . GLY A 1 261 ? -13.633 -16.984 -10.797 1 87.12 261 GLY A CA 1
ATOM 2033 C C . GLY A 1 261 ? -14.688 -16.359 -11.695 1 87.12 261 GLY A C 1
ATOM 2034 O O . GLY A 1 261 ? -14.43 -16.125 -12.883 1 87.12 261 GLY A O 1
ATOM 2035 N N . GLN A 1 262 ? -15.883 -16.297 -11.117 1 79.31 262 GLN A N 1
ATOM 2036 C CA . GLN A 1 262 ? -16.906 -15.578 -11.859 1 79.31 262 GLN A CA 1
ATOM 2037 C C . GLN A 1 262 ? -16.844 -14.078 -11.586 1 79.31 262 GLN A C 1
ATOM 2039 O O . GLN A 1 262 ? -17.141 -13.633 -10.469 1 79.31 262 GLN A O 1
ATOM 2044 N N . GLY A 1 263 ? -16.469 -13.391 -12.609 1 75.12 263 GLY A N 1
ATOM 2045 C CA . GLY A 1 263 ? -16.25 -11.977 -12.367 1 75.12 263 GLY A CA 1
ATOM 2046 C C . GLY A 1 263 ? -15.102 -11.703 -11.414 1 75.12 263 GLY A C 1
ATOM 2047 O O . GLY A 1 263 ? -14.195 -12.531 -11.273 1 75.12 263 GLY A O 1
ATOM 2048 N N . CYS A 1 264 ? -15.023 -10.469 -11.008 1 72.5 264 CYS A N 1
ATOM 2049 C CA . CYS A 1 264 ? -14.039 -10.086 -10.008 1 72.5 264 CYS A CA 1
ATOM 2050 C C . CYS A 1 264 ? -14.711 -9.43 -8.805 1 72.5 264 CYS A C 1
ATOM 2052 O O . CYS A 1 264 ? -15.352 -8.391 -8.938 1 72.5 264 CYS A O 1
ATOM 2054 N N . ALA A 1 265 ? -14.609 -10.07 -7.684 1 71.56 265 ALA A N 1
ATOM 2055 C CA . ALA A 1 265 ? -15.078 -9.57 -6.398 1 71.56 265 ALA A CA 1
ATOM 2056 C C . ALA A 1 265 ? -16.609 -9.523 -6.352 1 71.56 265 ALA A C 1
ATOM 2058 O O . ALA A 1 265 ? -17.188 -8.602 -5.781 1 71.56 265 ALA A O 1
ATOM 2059 N N . ARG A 1 266 ? -17.219 -10.445 -7.109 1 75.19 266 ARG A N 1
ATOM 2060 C CA . ARG A 1 266 ? -18.672 -10.555 -7.043 1 75.19 266 ARG A CA 1
ATOM 2061 C C . ARG A 1 266 ? -19.109 -11.281 -5.773 1 75.19 266 ARG A C 1
ATOM 2063 O O . ARG A 1 266 ? -18.5 -12.266 -5.371 1 75.19 266 ARG A O 1
ATOM 2070 N N . ALA A 1 267 ? -20.219 -10.711 -5.262 1 84.56 267 ALA A N 1
ATOM 2071 C CA . ALA A 1 267 ? -20.734 -11.32 -4.039 1 84.56 267 ALA A CA 1
ATOM 2072 C C . ALA A 1 267 ? -21.078 -12.789 -4.262 1 84.56 267 ALA A C 1
ATOM 2074 O O . ALA A 1 267 ? -21.656 -13.148 -5.289 1 84.56 267 ALA A O 1
ATOM 2075 N N . LYS A 1 268 ? -20.672 -13.68 -3.301 1 89.12 268 LYS A N 1
ATOM 2076 C CA . LYS A 1 268 ? -20.969 -15.102 -3.223 1 89.12 268 LYS A CA 1
ATOM 2077 C C . LYS A 1 268 ? -20.281 -15.875 -4.344 1 89.12 268 LYS A C 1
ATOM 2079 O O . LYS A 1 268 ? -20.688 -16.984 -4.688 1 89.12 268 LYS A O 1
ATOM 2084 N N . TYR A 1 269 ? -19.344 -15.266 -4.906 1 89.25 269 TYR A N 1
ATOM 2085 C CA . TYR A 1 269 ? -18.453 -15.938 -5.852 1 89.25 269 TYR A CA 1
ATOM 2086 C C . TYR A 1 269 ? -17 -15.789 -5.426 1 89.25 269 TYR A C 1
ATOM 2088 O O . TYR A 1 269 ? -16.234 -15.016 -6.023 1 89.25 269 TYR A O 1
ATOM 2096 N N . PRO A 1 270 ? -16.609 -16.516 -4.449 1 90.94 270 PRO A N 1
ATOM 2097 C CA . PRO A 1 270 ? -15.203 -16.438 -4.062 1 90.94 270 PRO A CA 1
ATOM 2098 C C . PRO A 1 270 ? -14.258 -16.828 -5.199 1 90.94 270 PRO A C 1
ATOM 2100 O O . PRO A 1 270 ? -14.648 -17.578 -6.105 1 90.94 270 PRO A O 1
ATOM 2103 N N . GLY A 1 271 ? -13.086 -16.25 -5.152 1 92.81 271 GLY A N 1
ATOM 2104 C CA . GLY A 1 271 ? -12.07 -16.703 -6.094 1 92.81 271 GLY A CA 1
ATOM 2105 C C . GLY A 1 271 ? -11.719 -18.172 -5.926 1 92.81 271 GLY A C 1
ATOM 2106 O O . GLY A 1 271 ? -11.766 -18.703 -4.812 1 92.81 271 GLY A O 1
ATOM 2107 N N . VAL A 1 272 ? -11.406 -18.812 -7.039 1 94.62 272 VAL A N 1
ATOM 2108 C CA . VAL A 1 272 ? -11.031 -20.219 -7.012 1 94.62 272 VAL A CA 1
ATOM 2109 C C . VAL A 1 272 ? -9.562 -20.375 -7.402 1 94.62 272 VAL A C 1
ATOM 2111 O O . VAL A 1 272 ? -9.109 -19.797 -8.391 1 94.62 272 VAL A O 1
ATOM 2114 N N . TYR A 1 273 ? -8.906 -21.094 -6.605 1 97.12 273 TYR A N 1
ATOM 2115 C CA . TYR A 1 273 ? -7.465 -21.297 -6.723 1 97.12 273 TYR A CA 1
ATOM 2116 C C . TYR A 1 273 ? -7.125 -22.781 -6.875 1 97.12 273 TYR A C 1
ATOM 2118 O O . TYR A 1 273 ? -7.836 -23.641 -6.352 1 97.12 273 TYR A O 1
ATOM 2126 N N . THR A 1 274 ? -6.086 -23.031 -7.609 1 97.81 274 THR A N 1
ATOM 2127 C CA . THR A 1 274 ? -5.562 -24.391 -7.652 1 97.81 274 THR A CA 1
ATOM 2128 C C . THR A 1 274 ? -4.906 -24.766 -6.324 1 97.81 274 THR A C 1
ATOM 2130 O O . THR A 1 274 ? -4.082 -24 -5.805 1 97.81 274 THR A O 1
ATOM 2133 N N . ARG A 1 275 ? -5.32 -25.859 -5.805 1 96.88 275 ARG A N 1
ATOM 2134 C CA . ARG A 1 275 ? -4.723 -26.375 -4.574 1 96.88 275 ARG A CA 1
ATOM 2135 C C . ARG A 1 275 ? -3.35 -26.984 -4.848 1 96.88 275 ARG A C 1
ATOM 2137 O O . ARG A 1 275 ? -3.246 -28.156 -5.211 1 96.88 275 ARG A O 1
ATOM 2144 N N . LEU A 1 276 ? -2.324 -26.266 -4.539 1 96.62 276 LEU A N 1
ATOM 2145 C CA . LEU A 1 276 ? -0.987 -26.641 -4.992 1 96.62 276 LEU A CA 1
ATOM 2146 C C . LEU A 1 276 ? -0.541 -27.953 -4.363 1 96.62 276 LEU A C 1
ATOM 2148 O O . LEU A 1 276 ? 0.158 -28.75 -5.004 1 96.62 276 LEU A O 1
ATOM 2152 N N . GLU A 1 277 ? -0.9 -28.203 -3.168 1 94.12 277 GLU A N 1
ATOM 2153 C CA . GLU A 1 277 ? -0.477 -29.406 -2.465 1 94.12 277 GLU A CA 1
ATOM 2154 C C . GLU A 1 277 ? -0.834 -30.656 -3.258 1 94.12 277 GLU A C 1
ATOM 2156 O O . GLU A 1 277 ? -0.099 -31.641 -3.232 1 94.12 277 GLU A O 1
ATOM 2161 N N . LYS A 1 278 ? -1.856 -30.656 -4.008 1 94.69 278 LYS A N 1
ATOM 2162 C CA . LYS A 1 278 ? -2.332 -31.797 -4.777 1 94.69 278 LYS A CA 1
ATOM 2163 C C . LYS A 1 278 ? -1.429 -32.062 -5.98 1 94.69 278 LYS A C 1
ATOM 2165 O O . LYS A 1 278 ? -1.521 -33.125 -6.609 1 94.69 278 LYS A O 1
ATOM 2170 N N . TYR A 1 279 ? -0.561 -31.156 -6.164 1 95.88 279 TYR A N 1
ATOM 2171 C CA . TYR A 1 279 ? 0.181 -31.25 -7.418 1 95.88 279 TYR A CA 1
ATOM 2172 C C . TYR A 1 279 ? 1.684 -31.266 -7.16 1 95.88 279 TYR A C 1
ATOM 2174 O O . TYR A 1 279 ? 2.479 -31.062 -8.078 1 95.88 279 TYR A O 1
ATOM 2182 N N . MET A 1 280 ? 2.035 -31.516 -5.977 1 94 280 MET A N 1
ATOM 2183 C CA . MET A 1 280 ? 3.461 -31.484 -5.664 1 94 280 MET A CA 1
ATOM 2184 C C . MET A 1 280 ? 4.203 -32.594 -6.402 1 94 280 MET A C 1
ATOM 2186 O O . MET A 1 280 ? 5.359 -32.406 -6.793 1 94 280 MET A O 1
ATOM 2190 N N . ASP A 1 281 ? 3.568 -33.75 -6.711 1 93.12 281 ASP A N 1
ATOM 2191 C CA . ASP A 1 281 ? 4.191 -34.812 -7.52 1 93.12 281 ASP A CA 1
ATOM 2192 C C . ASP A 1 281 ? 4.465 -34.312 -8.938 1 93.12 281 ASP A C 1
ATOM 2194 O O . ASP A 1 281 ? 5.547 -34.531 -9.484 1 93.12 281 ASP A O 1
ATOM 2198 N N . PHE A 1 282 ? 3.455 -33.719 -9.508 1 95.25 282 PHE A N 1
ATOM 2199 C CA . PHE A 1 282 ? 3.619 -33.156 -10.836 1 95.25 282 PHE A CA 1
ATOM 2200 C C . PHE A 1 282 ? 4.742 -32.125 -10.852 1 95.25 282 PHE A C 1
ATOM 2202 O O . PHE A 1 282 ? 5.621 -32.156 -11.711 1 95.25 282 PHE A O 1
ATOM 2209 N N . VAL A 1 283 ? 4.711 -31.156 -9.859 1 94.69 283 VAL A N 1
ATOM 2210 C CA . VAL A 1 283 ? 5.719 -30.094 -9.758 1 94.69 283 VAL A CA 1
ATOM 2211 C C . VAL A 1 283 ? 7.105 -30.719 -9.602 1 94.69 283 VAL A C 1
ATOM 2213 O O . VAL A 1 283 ? 8.023 -30.406 -10.367 1 94.69 283 VAL A O 1
ATOM 2216 N N . ASN A 1 284 ? 7.25 -31.641 -8.727 1 92.38 284 ASN A N 1
ATOM 2217 C CA . ASN A 1 284 ? 8.539 -32.281 -8.453 1 92.38 284 ASN A CA 1
ATOM 2218 C C . ASN A 1 284 ? 9.055 -33.062 -9.664 1 92.38 284 ASN A C 1
ATOM 2220 O O . ASN A 1 284 ? 10.258 -33.125 -9.891 1 92.38 284 ASN A O 1
ATOM 2224 N N . SER A 1 285 ? 8.195 -33.594 -10.406 1 93.25 285 SER A N 1
ATOM 2225 C CA . SER A 1 285 ? 8.602 -34.344 -11.578 1 93.25 285 SER A CA 1
ATOM 2226 C C . SER A 1 285 ? 9.258 -33.469 -12.625 1 93.25 285 SER A C 1
ATOM 2228 O O . SER A 1 285 ? 10.047 -33.938 -13.445 1 93.25 285 SER A O 1
ATOM 2230 N N . LYS A 1 286 ? 8.883 -32.188 -12.602 1 92.12 286 LYS A N 1
ATOM 2231 C CA . LYS A 1 286 ? 9.438 -31.297 -13.609 1 92.12 286 LYS A CA 1
ATOM 2232 C C . LYS A 1 286 ? 10.695 -30.594 -13.086 1 92.12 286 LYS A C 1
ATOM 2234 O O . LYS A 1 286 ? 11.602 -30.281 -13.859 1 92.12 286 LYS A O 1
ATOM 2239 N N . ILE A 1 287 ? 10.711 -30.344 -11.82 1 87.56 287 ILE A N 1
ATOM 2240 C CA . ILE A 1 287 ? 11.781 -29.5 -11.297 1 87.56 287 ILE A CA 1
ATOM 2241 C C . ILE A 1 287 ? 12.836 -30.359 -10.617 1 87.56 287 ILE A C 1
ATOM 2243 O O . ILE A 1 287 ? 13.859 -29.844 -10.148 1 87.56 287 ILE A O 1
ATOM 2247 N N . TYR A 1 288 ? 12.609 -31.609 -10.633 1 77.62 288 TYR A N 1
ATOM 2248 C CA . TYR A 1 288 ? 13.531 -32.5 -9.945 1 77.62 288 TYR A CA 1
ATOM 2249 C C . TYR A 1 288 ? 14.945 -32.375 -10.5 1 77.62 288 TYR A C 1
ATOM 2251 O O . TYR A 1 288 ? 15.148 -32.438 -11.711 1 77.62 288 TYR A O 1
ATOM 2259 N N . ASP A 1 289 ? 15.844 -32.031 -9.562 1 71.12 289 ASP A N 1
ATOM 2260 C CA . ASP A 1 289 ? 17.266 -31.922 -9.836 1 71.12 289 ASP A CA 1
ATOM 2261 C C . ASP A 1 289 ? 17.578 -30.781 -10.789 1 71.12 289 ASP A C 1
ATOM 2263 O O . ASP A 1 289 ? 18.594 -30.781 -11.484 1 71.12 289 ASP A O 1
ATOM 2267 N N . GLN A 1 290 ? 16.484 -29.984 -10.984 1 82.06 290 GLN A N 1
ATOM 2268 C CA . GLN A 1 290 ? 16.703 -28.859 -11.875 1 82.06 290 GLN A CA 1
ATOM 2269 C C . GLN A 1 290 ? 16.578 -27.531 -11.125 1 82.06 290 GLN A C 1
ATOM 2271 O O . GLN A 1 290 ? 15.773 -27.422 -10.195 1 82.06 290 GLN A O 1
ATOM 2276 N N . GLY A 1 291 ? 17.547 -26.719 -11.336 1 85.44 291 GLY A N 1
ATOM 2277 C CA . GLY A 1 291 ? 17.578 -25.422 -10.688 1 85.44 291 GLY A CA 1
ATOM 2278 C C . GLY A 1 291 ? 18.125 -25.469 -9.273 1 85.44 291 GLY A C 1
ATOM 2279 O O . GLY A 1 291 ? 18.438 -26.547 -8.758 1 85.44 291 GLY A O 1
ATOM 2280 N N . CYS A 1 292 ? 18.375 -24.453 -8.688 1 89.94 292 CYS A N 1
ATOM 2281 C CA . CYS A 1 292 ? 18.875 -24.312 -7.332 1 89.94 292 CYS A CA 1
ATOM 2282 C C . CYS A 1 292 ? 17.828 -23.703 -6.41 1 89.94 292 CYS A C 1
ATOM 2284 O O . CYS A 1 292 ? 17.406 -22.562 -6.613 1 89.94 292 CYS A O 1
ATOM 2286 N N . PHE A 1 293 ? 17.406 -24.516 -5.445 1 91.19 293 PHE A N 1
ATOM 2287 C CA . PHE A 1 293 ? 16.438 -24.031 -4.473 1 91.19 293 PHE A CA 1
ATOM 2288 C C . PHE A 1 293 ? 17.125 -23.266 -3.348 1 91.19 293 PHE A C 1
ATOM 2290 O O . PHE A 1 293 ? 18.203 -23.656 -2.895 1 91.19 293 PHE A O 1
ATOM 2297 N N . CYS A 1 294 ? 16.484 -22.188 -2.969 1 90.62 294 CYS A N 1
ATOM 2298 C CA . CYS A 1 294 ? 16.953 -21.5 -1.772 1 90.62 294 CYS A CA 1
ATOM 2299 C C . CYS A 1 294 ? 16.312 -22.078 -0.519 1 90.62 294 CYS A C 1
ATOM 2301 O O . CYS A 1 294 ? 15.133 -22.422 -0.52 1 90.62 294 CYS A O 1
ATOM 2303 N N . PRO A 1 295 ? 17.078 -22.156 0.53 1 89.38 295 PRO A N 1
ATOM 2304 C CA . PRO A 1 295 ? 16.547 -22.766 1.757 1 89.38 295 PRO A CA 1
ATOM 2305 C C . PRO A 1 295 ? 15.516 -21.875 2.445 1 89.38 295 PRO A C 1
ATOM 2307 O O . PRO A 1 295 ? 15.5 -20.656 2.234 1 89.38 295 PRO A O 1
ATOM 2310 N N . PRO A 1 296 ? 14.57 -22.5 3.229 1 85.5 296 PRO A N 1
ATOM 2311 C CA . PRO A 1 296 ? 13.703 -21.688 4.082 1 85.5 296 PRO A CA 1
ATOM 2312 C C . PRO A 1 296 ? 14.477 -20.969 5.191 1 85.5 296 PRO A C 1
ATOM 2314 O O . PRO A 1 296 ? 15.602 -21.359 5.512 1 85.5 296 PRO A O 1
ATOM 2317 N N . PRO A 1 297 ? 13.836 -19.875 5.68 1 79 297 PRO A N 1
ATOM 2318 C CA . PRO A 1 297 ? 14.5 -19.219 6.812 1 79 297 PRO A CA 1
ATOM 2319 C C . PRO A 1 297 ? 14.562 -20.109 8.055 1 79 297 PRO A C 1
ATOM 2321 O O . PRO A 1 297 ? 13.734 -21.016 8.211 1 79 297 PRO A O 1
ATOM 2324 N N . ASN A 1 298 ? 15.594 -19.875 8.922 1 71.75 298 ASN A N 1
ATOM 2325 C CA . ASN A 1 298 ? 15.789 -20.656 10.133 1 71.75 298 ASN A CA 1
ATOM 2326 C C . ASN A 1 298 ? 14.789 -20.266 11.219 1 71.75 298 ASN A C 1
ATOM 2328 O O . ASN A 1 298 ? 14.375 -19.109 11.305 1 71.75 298 ASN A O 1
ATOM 2332 N N . MET B 1 1 ? -2.164 -101.125 30.953 1 26.02 1 MET B N 1
ATOM 2333 C CA . MET B 1 1 ? -1.784 -100.625 29.609 1 26.02 1 MET B CA 1
ATOM 2334 C C . MET B 1 1 ? -2.184 -99.188 29.406 1 26.02 1 MET B C 1
ATOM 2336 O O . MET B 1 1 ? -3.363 -98.812 29.5 1 26.02 1 MET B O 1
ATOM 2340 N N . TYR B 1 2 ? -1.272 -98.25 29.625 1 27.16 2 TYR B N 1
ATOM 2341 C CA . TYR B 1 2 ? -1.105 -96.875 30.141 1 27.16 2 TYR B CA 1
ATOM 2342 C C . TYR B 1 2 ? -1.382 -95.875 29.047 1 27.16 2 TYR B C 1
ATOM 2344 O O . TYR B 1 2 ? -0.452 -95.25 28.469 1 27.16 2 TYR B O 1
ATOM 2352 N N . LEU B 1 3 ? -2.236 -96.312 28.078 1 29.67 3 LEU B N 1
ATOM 2353 C CA . LEU B 1 3 ? -2.039 -95.562 26.844 1 29.67 3 LEU B CA 1
ATOM 2354 C C . LEU B 1 3 ? -2.303 -94.062 27.078 1 29.67 3 LEU B C 1
ATOM 2356 O O . LEU B 1 3 ? -3.143 -93.688 27.906 1 29.67 3 LEU B O 1
ATOM 2360 N N . PRO B 1 4 ? -1.665 -93.25 26.266 1 29.66 4 PRO B N 1
ATOM 2361 C CA . PRO B 1 4 ? -1.098 -91.875 26.141 1 29.66 4 PRO B CA 1
ATOM 2362 C C . PRO B 1 4 ? -2.152 -90.812 25.844 1 29.66 4 PRO B C 1
ATOM 2364 O O . PRO B 1 4 ? -3.127 -91.062 25.141 1 29.66 4 PRO B O 1
ATOM 2367 N N . ARG B 1 5 ? -2.398 -89.875 26.797 1 29.7 5 ARG B N 1
ATOM 2368 C CA . ARG B 1 5 ? -3.244 -88.75 27 1 29.7 5 ARG B CA 1
ATOM 2369 C C . ARG B 1 5 ? -3.102 -87.75 25.844 1 29.7 5 ARG B C 1
ATOM 2371 O O . ARG B 1 5 ? -1.987 -87.375 25.453 1 29.7 5 ARG B O 1
ATOM 2378 N N . LEU B 1 6 ? -4.035 -87.75 24.906 1 28.52 6 LEU B N 1
ATOM 2379 C CA . LEU B 1 6 ? -4.254 -87 23.656 1 28.52 6 LEU B CA 1
ATOM 2380 C C . LEU B 1 6 ? -4.152 -85.5 23.875 1 28.52 6 LEU B C 1
ATOM 2382 O O . LEU B 1 6 ? -4.973 -84.938 24.578 1 28.52 6 LEU B O 1
ATOM 2386 N N . THR B 1 7 ? -2.92 -84.938 24.141 1 25.98 7 THR B N 1
ATOM 2387 C CA . THR B 1 7 ? -2.637 -83.562 24.469 1 25.98 7 THR B CA 1
ATOM 2388 C C . THR B 1 7 ? -3.121 -82.625 23.359 1 25.98 7 THR B C 1
ATOM 2390 O O . THR B 1 7 ? -2.799 -82.812 22.188 1 25.98 7 THR B O 1
ATOM 2393 N N . LEU B 1 8 ? -4.336 -82.125 23.547 1 26.88 8 LEU B N 1
ATOM 2394 C CA . LEU B 1 8 ? -5.074 -81.188 22.719 1 26.88 8 LEU B CA 1
ATOM 2395 C C . LEU B 1 8 ? -4.203 -79.938 22.359 1 26.88 8 LEU B C 1
ATOM 2397 O O . LEU B 1 8 ? -3.732 -79.25 23.25 1 26.88 8 LEU B O 1
ATOM 2401 N N . LEU B 1 9 ? -3.387 -80.062 21.281 1 26.08 9 LEU B N 1
ATOM 2402 C CA . LEU B 1 9 ? -2.414 -79.125 20.734 1 26.08 9 LEU B CA 1
ATOM 2403 C C . LEU B 1 9 ? -3.082 -77.812 20.375 1 26.08 9 LEU B C 1
ATOM 2405 O O . LEU B 1 9 ? -3.973 -77.75 19.516 1 26.08 9 LEU B O 1
ATOM 2409 N N . CYS B 1 10 ? -3.439 -76.938 21.422 1 27.61 10 CYS B N 1
ATOM 2410 C CA . CYS B 1 10 ? -3.992 -75.625 21.281 1 27.61 10 CYS B CA 1
ATOM 2411 C C . CYS B 1 10 ? -3.188 -74.812 20.266 1 27.61 10 CYS B C 1
ATOM 2413 O O . CYS B 1 10 ? -1.988 -74.562 20.453 1 27.61 10 CYS B O 1
ATOM 2415 N N . GLY B 1 11 ? -3.451 -75.062 18.969 1 24.72 11 GLY B N 1
ATOM 2416 C CA . GLY B 1 11 ? -2.785 -74.375 17.859 1 24.72 11 GLY B CA 1
ATOM 2417 C C . GLY B 1 11 ? -2.785 -72.875 17.984 1 24.72 11 GLY B C 1
ATOM 2418 O O . GLY B 1 11 ? -3.848 -72.25 18.062 1 24.72 11 GLY B O 1
ATOM 2419 N N . LEU B 1 12 ? -1.931 -72.312 18.875 1 27.28 12 LEU B N 1
ATOM 2420 C CA . LEU B 1 12 ? -1.688 -70.875 19.078 1 27.28 12 LEU B CA 1
ATOM 2421 C C . LEU B 1 12 ? -1.479 -70.188 17.734 1 27.28 12 LEU B C 1
ATOM 2423 O O . LEU B 1 12 ? -0.54 -70.5 17 1 27.28 12 LEU B O 1
ATOM 2427 N N . ILE B 1 13 ? -2.613 -69.875 17.031 1 27.69 13 ILE B N 1
ATOM 2428 C CA . ILE B 1 13 ? -2.547 -69.125 15.773 1 27.69 13 ILE B CA 1
ATOM 2429 C C . ILE B 1 13 ? -1.779 -67.812 15.984 1 27.69 13 ILE B C 1
ATOM 2431 O O . ILE B 1 13 ? -2.18 -67 16.797 1 27.69 13 ILE B O 1
ATOM 2435 N N . LEU B 1 14 ? -0.433 -67.875 15.977 1 27.08 14 LEU B N 1
ATOM 2436 C CA . LEU B 1 14 ? 0.442 -66.688 16.016 1 27.08 14 LEU B CA 1
ATOM 2437 C C . LEU B 1 14 ? 0.072 -65.688 14.938 1 27.08 14 LEU B C 1
ATOM 2439 O O . LEU B 1 14 ? 0.232 -66 13.75 1 27.08 14 LEU B O 1
ATOM 2443 N N . LEU B 1 15 ? -1.117 -65 15.125 1 27.83 15 LEU B N 1
ATOM 2444 C CA . LEU B 1 15 ? -1.423 -63.938 14.188 1 27.83 15 LEU B CA 1
ATOM 2445 C C . LEU B 1 15 ? -0.258 -62.969 14.078 1 27.83 15 LEU B C 1
ATOM 2447 O O . LEU B 1 15 ? 0.125 -62.344 15.07 1 27.83 15 LEU B O 1
ATOM 2451 N N . VAL B 1 16 ? 0.732 -63.281 13.211 1 29.34 16 VAL B N 1
ATOM 2452 C CA . VAL B 1 16 ? 1.846 -62.406 12.836 1 29.34 16 VAL B CA 1
ATOM 2453 C C . VAL B 1 16 ? 1.312 -61.062 12.352 1 29.34 16 VAL B C 1
ATOM 2455 O O . VAL B 1 16 ? 0.575 -61 11.367 1 29.34 16 VAL B O 1
ATOM 2458 N N . HIS B 1 17 ? 0.82 -60.25 13.297 1 26.92 17 HIS B N 1
ATOM 2459 C CA . HIS B 1 17 ? 0.507 -58.875 12.922 1 26.92 17 HIS B CA 1
ATOM 2460 C C . HIS B 1 17 ? 1.658 -58.219 12.148 1 26.92 17 HIS B C 1
ATOM 2462 O O . HIS B 1 17 ? 2.775 -58.125 12.656 1 26.92 17 HIS B O 1
ATOM 2468 N N . PHE B 1 18 ? 1.715 -58.438 10.789 1 27.69 18 PHE B N 1
ATOM 2469 C CA . PHE B 1 18 ? 2.607 -57.688 9.914 1 27.69 18 PHE B CA 1
ATOM 2470 C C . PHE B 1 18 ? 2.404 -56.188 10.07 1 27.69 18 PHE B C 1
ATOM 2472 O O . PHE B 1 18 ? 1.354 -55.656 9.711 1 27.69 18 PHE B O 1
ATOM 2479 N N . CYS B 1 19 ? 2.727 -55.656 11.234 1 27.8 19 CYS B N 1
ATOM 2480 C CA . CYS B 1 19 ? 2.801 -54.188 11.352 1 27.8 19 CYS B CA 1
ATOM 2481 C C . CYS B 1 19 ? 3.602 -53.594 10.203 1 27.8 19 CYS B C 1
ATOM 2483 O O . CYS B 1 19 ? 4.816 -53.781 10.125 1 27.8 19 CYS B O 1
ATOM 2485 N N . SER B 1 20 ? 3.111 -53.719 8.945 1 26.88 20 SER B N 1
ATOM 2486 C CA . SER B 1 20 ? 3.768 -53 7.867 1 26.88 20 SER B CA 1
ATOM 2487 C C . SER B 1 20 ? 4.023 -51.531 8.25 1 26.88 20 SER B C 1
ATOM 2489 O O . SER B 1 20 ? 3.088 -50.812 8.562 1 26.88 20 SER B O 1
ATOM 2491 N N . HIS B 1 21 ? 5.105 -51.25 9.031 1 28.38 21 HIS B N 1
ATOM 2492 C CA . HIS B 1 21 ? 5.73 -49.938 9.188 1 28.38 21 HIS B CA 1
ATOM 2493 C C . HIS B 1 21 ? 5.832 -49.219 7.852 1 28.38 21 HIS B C 1
ATOM 2495 O O . HIS B 1 21 ? 6.562 -49.656 6.957 1 28.38 21 HIS B O 1
ATOM 2501 N N . SER B 1 22 ? 4.738 -48.812 7.23 1 27.84 22 SER B N 1
ATOM 2502 C CA . SER B 1 22 ? 4.867 -47.906 6.082 1 27.84 22 SER B CA 1
ATOM 2503 C C . SER B 1 22 ? 5.859 -46.812 6.367 1 27.84 22 SER B C 1
ATOM 2505 O O . SER B 1 22 ? 5.613 -45.938 7.215 1 27.84 22 SER B O 1
ATOM 2507 N N . GLN B 1 23 ? 7.203 -47.125 6.473 1 27.22 23 GLN B N 1
ATOM 2508 C CA . GLN B 1 23 ? 8.312 -46.188 6.41 1 27.22 23 GLN B CA 1
ATOM 2509 C C . GLN B 1 23 ? 8.086 -45.125 5.332 1 27.22 23 GLN B C 1
ATOM 2511 O O . GLN B 1 23 ? 8.141 -45.438 4.137 1 27.22 23 GLN B O 1
ATOM 2516 N N . ALA B 1 24 ? 7.086 -44.344 5.461 1 30.8 24 ALA B N 1
ATOM 2517 C CA . ALA B 1 24 ? 7.039 -43.188 4.578 1 30.8 24 ALA B CA 1
ATOM 2518 C C . ALA B 1 24 ? 8.438 -42.625 4.34 1 30.8 24 ALA B C 1
ATOM 2520 O O . ALA B 1 24 ? 9.125 -42.219 5.285 1 30.8 24 ALA B O 1
ATOM 2521 N N . GLU B 1 25 ? 9.219 -43.188 3.375 1 28.09 25 GLU B N 1
ATOM 2522 C CA . GLU B 1 25 ? 10.477 -42.719 2.787 1 28.09 25 GLU B CA 1
ATOM 2523 C C . GLU B 1 25 ? 10.531 -41.219 2.729 1 28.09 25 GLU B C 1
ATOM 2525 O O . GLU B 1 25 ? 9.648 -40.562 2.158 1 28.09 25 GLU B O 1
ATOM 2530 N N . ASP B 1 26 ? 10.969 -40.594 3.777 1 32.03 26 ASP B N 1
ATOM 2531 C CA . ASP B 1 26 ? 11.617 -39.281 3.783 1 32.03 26 ASP B CA 1
ATOM 2532 C C . ASP B 1 26 ? 12.391 -39.062 2.486 1 32.03 26 ASP B C 1
ATOM 2534 O O . ASP B 1 26 ? 13.5 -39.562 2.32 1 32.03 26 ASP B O 1
ATOM 2538 N N . ARG B 1 27 ? 11.773 -39.438 1.389 1 31.8 27 ARG B N 1
ATOM 2539 C CA . ARG B 1 27 ? 12.406 -39.312 0.078 1 31.8 27 ARG B CA 1
ATOM 2540 C C . ARG B 1 27 ? 13.445 -38.219 0.063 1 31.8 27 ARG B C 1
ATOM 2542 O O . ARG B 1 27 ? 13.227 -37.125 0.633 1 31.8 27 ARG B O 1
ATOM 2549 N N . ARG B 1 28 ? 14.734 -38.531 -0.304 1 31.98 28 ARG B N 1
ATOM 2550 C CA . ARG B 1 28 ? 16.078 -38.062 -0.646 1 31.98 28 ARG B CA 1
ATOM 2551 C C . ARG B 1 28 ? 16.031 -36.875 -1.601 1 31.98 28 ARG B C 1
ATOM 2553 O O . ARG B 1 28 ? 15.789 -37.062 -2.797 1 31.98 28 ARG B O 1
ATOM 2560 N N . LEU B 1 29 ? 15.305 -35.906 -1.355 1 32.31 29 LEU B N 1
ATOM 2561 C CA . LEU B 1 29 ? 15.906 -34.781 -2.02 1 32.31 29 LEU B CA 1
ATOM 2562 C C . LEU B 1 29 ? 17.438 -34.844 -1.964 1 32.31 29 LEU B C 1
ATOM 2564 O O . LEU B 1 29 ? 18.031 -34.594 -0.915 1 32.31 29 LEU B O 1
ATOM 2568 N N . LYS B 1 30 ? 17.969 -36 -2.369 1 32.41 30 LYS B N 1
ATOM 2569 C CA . LYS B 1 30 ? 19.391 -36.25 -2.594 1 32.41 30 LYS B CA 1
ATOM 2570 C C . LYS B 1 30 ? 20.125 -34.938 -2.914 1 32.41 30 LYS B C 1
ATOM 2572 O O . LYS B 1 30 ? 19.531 -34 -3.439 1 32.41 30 LYS B O 1
ATOM 2577 N N . THR B 1 31 ? 21.234 -34.844 -2.355 1 32.78 31 THR B N 1
ATOM 2578 C CA . THR B 1 31 ? 22.422 -34 -2.479 1 32.78 31 THR B CA 1
ATOM 2579 C C . THR B 1 31 ? 22.703 -33.656 -3.941 1 32.78 31 THR B C 1
ATOM 2581 O O . THR B 1 31 ? 23.422 -34.406 -4.621 1 32.78 31 THR B O 1
ATOM 2584 N N . ARG B 1 32 ? 21.734 -33.75 -4.707 1 37.88 32 ARG B N 1
ATOM 2585 C CA . ARG B 1 32 ? 22.203 -33.438 -6.051 1 37.88 32 ARG B CA 1
ATOM 2586 C C . ARG B 1 32 ? 23.391 -32.469 -6.008 1 37.88 32 ARG B C 1
ATOM 2588 O O . ARG B 1 32 ? 23.578 -31.75 -5.027 1 37.88 32 ARG B O 1
ATOM 2595 N N . SER B 1 33 ? 24.266 -32.438 -7.105 1 38.97 33 SER B N 1
ATOM 2596 C CA . SER B 1 33 ? 25.609 -31.891 -7.16 1 38.97 33 SER B CA 1
ATOM 2597 C C . SER B 1 33 ? 25.703 -30.562 -6.406 1 38.97 33 SER B C 1
ATOM 2599 O O . SER B 1 33 ? 25.109 -29.562 -6.809 1 38.97 33 SER B O 1
ATOM 2601 N N . ARG B 1 34 ? 25.766 -30.516 -5.094 1 43.12 34 ARG B N 1
ATOM 2602 C CA . ARG B 1 34 ? 26.141 -29.641 -3.988 1 43.12 34 ARG B CA 1
ATOM 2603 C C . ARG B 1 34 ? 26.859 -28.391 -4.496 1 43.12 34 ARG B C 1
ATOM 2605 O O . ARG B 1 34 ? 26.641 -27.297 -3.975 1 43.12 34 ARG B O 1
ATOM 2612 N N . GLY B 1 35 ? 27.656 -28.734 -5.473 1 55.75 35 GLY B N 1
ATOM 2613 C CA . GLY B 1 35 ? 28.625 -27.719 -5.879 1 55.75 35 GLY B CA 1
ATOM 2614 C C . GLY B 1 35 ? 28.031 -26.641 -6.77 1 55.75 35 GLY B C 1
ATOM 2615 O O . GLY B 1 35 ? 28.391 -25.469 -6.668 1 55.75 35 GLY B O 1
ATOM 2616 N N . ARG B 1 36 ? 26.984 -27.062 -7.66 1 75.12 36 ARG B N 1
ATOM 2617 C CA . ARG B 1 36 ? 26.5 -26.141 -8.68 1 75.12 36 ARG B CA 1
ATOM 2618 C C . ARG B 1 36 ? 25.656 -25.031 -8.055 1 75.12 36 ARG B C 1
ATOM 2620 O O . ARG B 1 36 ? 25.703 -23.875 -8.492 1 75.12 36 ARG B O 1
ATOM 2627 N N . CYS B 1 37 ? 25.031 -25.453 -7.02 1 85.62 37 CYS B N 1
ATOM 2628 C CA . CYS B 1 37 ? 24.125 -24.469 -6.441 1 85.62 37 CYS B CA 1
ATOM 2629 C C . CYS B 1 37 ? 24.797 -23.703 -5.312 1 85.62 37 CYS B C 1
ATOM 2631 O O . CYS B 1 37 ? 24.188 -22.828 -4.695 1 85.62 37 CYS B O 1
ATOM 2633 N N . ASP B 1 38 ? 26.016 -24.031 -5.211 1 84.31 38 ASP B N 1
ATOM 2634 C CA . ASP B 1 38 ? 26.75 -23.312 -4.18 1 84.31 38 ASP B CA 1
ATOM 2635 C C . ASP B 1 38 ? 26.797 -21.812 -4.488 1 84.31 38 ASP B C 1
ATOM 2637 O O . ASP B 1 38 ? 27.203 -21.406 -5.578 1 84.31 38 ASP B O 1
ATOM 2641 N N . GLY B 1 39 ? 26.359 -21.031 -3.672 1 88.31 39 GLY B N 1
ATOM 2642 C CA . GLY B 1 39 ? 26.469 -19.578 -3.787 1 88.31 39 GLY B CA 1
ATOM 2643 C C . GLY B 1 39 ? 25.312 -18.953 -4.566 1 88.31 39 GLY B C 1
ATOM 2644 O O . GLY B 1 39 ? 25.234 -17.734 -4.688 1 88.31 39 GLY B O 1
ATOM 2645 N N . VAL B 1 40 ? 24.453 -19.828 -5.164 1 90.19 40 VAL B N 1
ATOM 2646 C CA . VAL B 1 40 ? 23.391 -19.312 -6.016 1 90.19 40 VAL B CA 1
ATOM 2647 C C . VAL B 1 40 ? 22.438 -18.453 -5.188 1 90.19 40 VAL B C 1
ATOM 2649 O O . VAL B 1 40 ? 22.078 -17.344 -5.598 1 90.19 40 VAL B O 1
ATOM 2652 N N . CYS B 1 41 ? 22.047 -18.953 -4.051 1 91.06 41 CYS B N 1
ATOM 2653 C CA . CYS B 1 41 ? 21.078 -18.25 -3.209 1 91.06 41 CYS B CA 1
ATOM 2654 C C . CYS B 1 41 ? 21.75 -17.1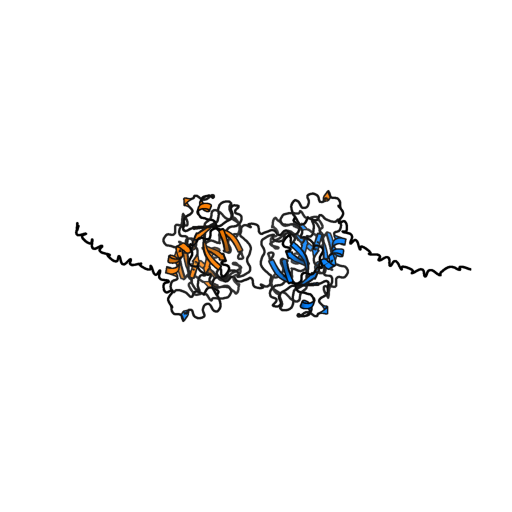72 -2.379 1 91.06 41 CYS B C 1
ATOM 2656 O O . CYS B 1 41 ? 21.078 -16.344 -1.771 1 91.06 41 CYS B O 1
ATOM 2658 N N . LYS B 1 42 ? 22.984 -17.141 -2.398 1 87.56 42 LYS B N 1
ATOM 2659 C CA . LYS B 1 42 ? 23.703 -16.219 -1.524 1 87.56 42 LYS B CA 1
ATOM 2660 C C . LYS B 1 42 ? 23.219 -16.328 -0.083 1 87.56 42 LYS B C 1
ATOM 2662 O O . LYS B 1 42 ? 23.281 -17.406 0.515 1 87.56 42 LYS B O 1
ATOM 2667 N N . SER B 1 43 ? 22.828 -15.32 0.509 1 84.56 43 SER B N 1
ATOM 2668 C CA . SER B 1 43 ? 22.312 -15.367 1.87 1 84.56 43 SER B CA 1
ATOM 2669 C C . SER B 1 43 ? 20.781 -15.352 1.876 1 84.56 43 SER B C 1
ATOM 2671 O O . SER B 1 43 ? 20.156 -15.281 2.939 1 84.56 43 SER B O 1
ATOM 2673 N N . TYR B 1 44 ? 20.234 -15.414 0.686 1 85.88 44 TYR B N 1
ATOM 2674 C CA . TYR B 1 44 ? 18.781 -15.289 0.604 1 85.88 44 TYR B CA 1
ATOM 2675 C C . TYR B 1 44 ? 18.109 -16.625 0.872 1 85.88 44 TYR B C 1
ATOM 2677 O O . TYR B 1 44 ? 18.656 -17.688 0.542 1 85.88 44 TYR B O 1
ATOM 2685 N N . THR B 1 45 ? 16.938 -16.594 1.502 1 84.62 45 THR B N 1
ATOM 2686 C CA . THR B 1 45 ? 16.062 -17.734 1.766 1 84.62 45 THR B CA 1
ATOM 2687 C C . THR B 1 45 ? 14.758 -17.609 0.988 1 84.62 45 THR B C 1
ATOM 2689 O O . THR B 1 45 ? 14.391 -16.516 0.555 1 84.62 45 THR B O 1
ATOM 2692 N N . CYS B 1 46 ? 14.172 -18.719 0.756 1 90.56 46 CYS B N 1
ATOM 2693 C CA . CYS B 1 46 ? 12.883 -18.672 0.071 1 90.56 46 CYS B CA 1
ATOM 2694 C C . CYS B 1 46 ? 11.812 -18.062 0.965 1 90.56 46 CYS B C 1
ATOM 2696 O O . CYS B 1 46 ? 11.898 -18.156 2.191 1 90.56 46 CYS B O 1
ATOM 2698 N N . GLY B 1 47 ? 10.781 -17.438 0.296 1 91.25 47 GLY B N 1
ATOM 2699 C CA . GLY B 1 47 ? 9.555 -17.031 0.968 1 91.25 47 GLY B CA 1
ATOM 2700 C C . GLY B 1 47 ? 9.773 -15.898 1.954 1 91.25 47 GLY B C 1
ATOM 2701 O O . GLY B 1 47 ? 9 -15.734 2.9 1 91.25 47 GLY B O 1
ATOM 2702 N N . THR B 1 48 ? 10.844 -15.203 1.85 1 83.56 48 THR B N 1
ATOM 2703 C CA . THR B 1 48 ? 11.062 -14.047 2.703 1 83.56 48 THR B CA 1
ATOM 2704 C C . THR B 1 48 ? 10.648 -12.758 1.985 1 83.56 48 THR B C 1
ATOM 2706 O O . THR B 1 48 ? 11.203 -12.422 0.939 1 83.56 48 THR B O 1
ATOM 2709 N N . VAL B 1 49 ? 9.57 -12.133 2.572 1 84 49 VAL B N 1
ATOM 2710 C CA . VAL B 1 49 ? 9.102 -10.883 1.985 1 84 49 VAL B CA 1
ATOM 2711 C C . VAL B 1 49 ? 10.117 -9.773 2.248 1 84 49 VAL B C 1
ATOM 2713 O O . VAL B 1 49 ? 10.828 -9.805 3.254 1 84 49 VAL B O 1
ATOM 2716 N N . ASN B 1 50 ? 10.18 -9.023 1.088 1 76.5 50 ASN B N 1
ATOM 2717 C CA . ASN B 1 50 ? 10.938 -7.809 1.355 1 76.5 50 ASN B CA 1
ATOM 2718 C C . ASN B 1 50 ? 10.172 -6.855 2.27 1 76.5 50 ASN B C 1
ATOM 2720 O O . ASN B 1 50 ? 8.969 -6.641 2.084 1 76.5 50 ASN B O 1
ATOM 2724 N N . ARG B 1 51 ? 10.562 -6.875 3.314 1 52.38 51 ARG B N 1
ATOM 2725 C CA . ARG B 1 51 ? 9.93 -5.922 4.219 1 52.38 51 ARG B CA 1
ATOM 2726 C C . ARG B 1 51 ? 10.305 -4.488 3.852 1 52.38 51 ARG B C 1
ATOM 2728 O O . ARG B 1 51 ? 11.422 -4.23 3.398 1 52.38 51 ARG B O 1
ATOM 2735 N N . SER B 1 52 ? 9.188 -3.945 3.283 1 49.94 52 SER B N 1
ATOM 2736 C CA . SER B 1 52 ? 9.398 -2.541 2.949 1 49.94 52 SER B CA 1
ATOM 2737 C C . SER B 1 52 ? 10.5 -1.931 3.807 1 49.94 52 SER B C 1
ATOM 2739 O O . SER B 1 52 ? 10.445 -1.992 5.035 1 49.94 52 SER B O 1
ATOM 2741 N N . GLY B 1 53 ? 11.641 -2.521 3.412 1 41 53 GLY B N 1
ATOM 2742 C CA . GLY B 1 53 ? 12.562 -1.606 4.066 1 41 53 GLY B CA 1
ATOM 2743 C C . GLY B 1 53 ? 12.047 -0.178 4.109 1 41 53 GLY B C 1
ATOM 2744 O O . GLY B 1 53 ? 10.969 0.117 3.598 1 41 53 GLY B O 1
ATOM 2745 N N . ARG B 1 54 ? 12.773 0.381 4.855 1 39.91 54 ARG B N 1
ATOM 2746 C CA . ARG B 1 54 ? 12.742 1.832 5.016 1 39.91 54 ARG B CA 1
ATOM 2747 C C . ARG B 1 54 ? 12.672 2.531 3.662 1 39.91 54 ARG B C 1
ATOM 2749 O O . ARG B 1 54 ? 13.695 2.725 3.002 1 39.91 54 ARG B O 1
ATOM 2756 N N . VAL B 1 55 ? 11.797 1.919 2.668 1 44.06 55 VAL B N 1
ATOM 2757 C CA . VAL B 1 55 ? 11.812 2.596 1.376 1 44.06 55 VAL B CA 1
ATOM 2758 C C . VAL B 1 55 ? 11.711 4.105 1.581 1 44.06 55 VAL B C 1
ATOM 2760 O O . VAL B 1 55 ? 10.898 4.578 2.385 1 44.06 55 VAL B O 1
ATOM 2763 N N . VAL B 1 56 ? 12.508 4.715 0.954 1 49.31 56 VAL B N 1
ATOM 2764 C CA . VAL B 1 56 ? 12.43 6.164 0.789 1 49.31 56 VAL B CA 1
ATOM 2765 C C . VAL B 1 56 ? 11.07 6.547 0.201 1 49.31 56 VAL B C 1
ATOM 2767 O O . VAL B 1 56 ? 10.633 5.957 -0.789 1 49.31 56 VAL B O 1
ATOM 2770 N N . GLY B 1 57 ? 10.188 6.957 1.057 1 58.78 57 GLY B N 1
ATOM 2771 C CA . GLY B 1 57 ? 8.914 7.504 0.608 1 58.78 57 GLY B CA 1
ATOM 2772 C C . GLY B 1 57 ? 7.719 6.719 1.103 1 58.78 57 GLY B C 1
ATOM 2773 O O . GLY B 1 57 ? 6.574 7.055 0.79 1 58.78 57 GLY B O 1
ATOM 2774 N N . GLY B 1 58 ? 7.988 5.562 1.763 1 69.88 58 GLY B N 1
ATOM 2775 C CA . GLY B 1 58 ? 6.852 4.914 2.4 1 69.88 58 GLY B CA 1
ATOM 2776 C C . GLY B 1 58 ? 6.141 3.926 1.493 1 69.88 58 GLY B C 1
ATOM 2777 O O . GLY B 1 58 ? 6.715 3.459 0.507 1 69.88 58 GLY B O 1
ATOM 2778 N N . THR B 1 59 ? 5.055 3.348 1.878 1 73.38 59 THR B N 1
ATOM 2779 C CA . THR B 1 59 ? 4.238 2.369 1.168 1 73.38 59 THR B CA 1
ATOM 2780 C C . THR B 1 59 ? 2.938 3 0.682 1 73.38 59 THR B C 1
ATOM 2782 O O . THR B 1 59 ? 2.334 3.812 1.387 1 73.38 59 THR B O 1
ATOM 2785 N N . PRO B 1 60 ? 2.627 2.67 -0.604 1 76.56 60 PRO B N 1
ATOM 2786 C CA . PRO B 1 60 ? 1.318 3.17 -1.034 1 76.56 60 PRO B CA 1
ATOM 2787 C C . PRO B 1 60 ? 0.178 2.68 -0.144 1 76.56 60 PRO B C 1
ATOM 2789 O O . PRO B 1 60 ? 0.199 1.535 0.317 1 76.56 60 PRO B O 1
ATOM 2792 N N . THR B 1 61 ? -0.733 3.625 0.081 1 79.44 61 THR B N 1
ATOM 2793 C CA . THR B 1 61 ? -1.893 3.266 0.888 1 79.44 61 THR B CA 1
ATOM 2794 C C . THR B 1 61 ? -3.035 2.771 0.005 1 79.44 61 THR B C 1
ATOM 2796 O O . THR B 1 61 ? -2.973 2.887 -1.221 1 79.44 61 THR B O 1
ATOM 2799 N N . SER B 1 62 ? -4.008 2.148 0.646 1 73.25 62 SER B N 1
ATOM 2800 C CA . SER B 1 62 ? -5.273 1.971 -0.052 1 73.25 62 SER B CA 1
ATOM 2801 C C . SER B 1 62 ? -5.926 3.314 -0.37 1 73.25 62 SER B C 1
ATOM 2803 O O . SER B 1 62 ? -5.688 4.305 0.325 1 73.25 62 SER B O 1
ATOM 2805 N N . ALA B 1 63 ? -6.738 3.264 -1.438 1 77.19 63 ALA B N 1
ATOM 2806 C CA . ALA B 1 63 ? -7.391 4.5 -1.857 1 77.19 63 ALA B CA 1
ATOM 2807 C C . ALA B 1 63 ? -8.32 5.031 -0.766 1 77.19 63 ALA B C 1
ATOM 2809 O O . ALA B 1 63 ? -9.156 4.289 -0.238 1 77.19 63 ALA B O 1
ATOM 2810 N N . GLY B 1 64 ? -8.109 6.277 -0.39 1 85.06 64 GLY B N 1
ATOM 2811 C CA . GLY B 1 64 ? -8.984 6.961 0.549 1 85.06 64 GLY B CA 1
ATOM 2812 C C . GLY B 1 64 ? -8.734 6.566 1.993 1 85.06 64 GLY B C 1
ATOM 2813 O O . GLY B 1 64 ? -9.547 6.867 2.873 1 85.06 64 GLY B O 1
ATOM 2814 N N . LYS B 1 65 ? -7.695 5.918 2.242 1 85.25 65 LYS B N 1
ATOM 2815 C CA . LYS B 1 65 ? -7.406 5.445 3.592 1 85.25 65 LYS B CA 1
ATOM 2816 C C . LYS B 1 65 ? -7.473 6.59 4.602 1 85.25 65 LYS B C 1
ATOM 2818 O O . LYS B 1 65 ? -7.992 6.418 5.707 1 85.25 65 LYS B O 1
ATOM 2823 N N . TYR B 1 66 ? -6.984 7.711 4.246 1 93 66 TYR B N 1
ATOM 2824 C CA . TYR B 1 66 ? -6.961 8.883 5.109 1 93 66 TYR B CA 1
ATOM 2825 C C . TYR B 1 66 ? -7.859 9.984 4.555 1 93 66 TYR B C 1
ATOM 2827 O O . TYR B 1 66 ? -7.383 10.891 3.861 1 93 66 TYR B O 1
ATOM 2835 N N . PRO B 1 67 ? -9.094 10.039 4.945 1 95.5 67 PRO B N 1
ATOM 2836 C CA . PRO B 1 67 ? -10.062 10.922 4.305 1 95.5 67 PRO B CA 1
ATOM 2837 C C . PRO B 1 67 ? -9.883 12.391 4.707 1 95.5 67 PRO B C 1
ATOM 2839 O O . PRO B 1 67 ? -10.555 13.266 4.168 1 95.5 67 PRO B O 1
ATOM 2842 N N . TRP B 1 68 ? -9 12.664 5.57 1 98 68 TRP B N 1
ATOM 2843 C CA . TRP B 1 68 ? -8.75 14.031 6.02 1 98 68 TRP B CA 1
ATOM 2844 C C . TRP B 1 68 ? -7.559 14.633 5.281 1 98 68 TRP B C 1
ATOM 2846 O O . TRP B 1 68 ? -7.227 15.805 5.477 1 98 68 TRP B O 1
ATOM 2856 N N . LEU B 1 69 ? -6.898 13.852 4.469 1 97.5 69 LEU B N 1
ATOM 2857 C CA . LEU B 1 69 ? -5.719 14.32 3.752 1 97.5 69 LEU B CA 1
ATOM 2858 C C . LEU B 1 69 ? -6.109 15.305 2.65 1 97.5 69 LEU B C 1
ATOM 2860 O O . LEU B 1 69 ? -7.066 15.07 1.911 1 97.5 69 LEU B O 1
ATOM 2864 N N . VAL B 1 70 ? -5.359 16.391 2.566 1 98.06 70 VAL B N 1
ATOM 2865 C CA . VAL B 1 70 ? -5.641 17.469 1.613 1 98.06 70 VAL B CA 1
ATOM 2866 C C . VAL B 1 70 ? -4.367 17.828 0.859 1 98.06 70 VAL B C 1
ATOM 2868 O O . VAL B 1 70 ? -3.291 17.938 1.456 1 98.06 70 VAL B O 1
ATOM 2871 N N . SER B 1 71 ? -4.492 17.984 -0.461 1 96.81 71 SER B N 1
ATOM 2872 C CA . SER B 1 71 ? -3.371 18.453 -1.27 1 96.81 71 SER B CA 1
ATOM 2873 C C . SER B 1 71 ? -3.547 19.906 -1.662 1 96.81 71 SER B C 1
ATOM 2875 O O . SER B 1 71 ? -4.656 20.344 -1.987 1 96.81 71 SER B O 1
ATOM 2877 N N . LEU B 1 72 ? -2.475 20.641 -1.542 1 96.38 72 LEU B N 1
ATOM 2878 C CA . LEU B 1 72 ? -2.432 22.047 -1.959 1 96.38 72 LEU B CA 1
ATOM 2879 C C . LEU B 1 72 ? -1.609 22.203 -3.232 1 96.38 72 LEU B C 1
ATOM 2881 O O . LEU B 1 72 ? -0.453 21.781 -3.289 1 96.38 72 LEU B O 1
ATOM 2885 N N . PHE B 1 73 ? -2.258 22.797 -4.207 1 94.44 73 PHE B N 1
ATOM 2886 C CA . PHE B 1 73 ? -1.589 23.047 -5.477 1 94.44 73 PHE B CA 1
ATOM 2887 C C . PHE B 1 73 ? -1.375 24.547 -5.688 1 94.44 73 PHE B C 1
ATOM 2889 O O . PHE B 1 73 ? -2.289 25.344 -5.469 1 94.44 73 PHE B O 1
ATOM 2896 N N . TYR B 1 74 ? -0.188 24.891 -6.004 1 91.12 74 TYR B N 1
ATOM 2897 C CA . TYR B 1 74 ? 0.139 26.266 -6.41 1 91.12 74 TYR B CA 1
ATOM 2898 C C . TYR B 1 74 ? 0.433 26.328 -7.902 1 91.12 74 TYR B C 1
ATOM 2900 O O . TYR B 1 74 ? 1.417 25.75 -8.375 1 91.12 74 TYR B O 1
ATOM 2908 N N . ARG B 1 75 ? -0.435 26.953 -8.641 1 87.31 75 ARG B N 1
ATOM 2909 C CA . ARG B 1 75 ? -0.32 27.016 -10.094 1 87.31 75 ARG B CA 1
ATOM 2910 C C . ARG B 1 75 ? -0.169 25.641 -10.703 1 87.31 75 ARG B C 1
ATOM 2912 O O . ARG B 1 75 ? 0.735 25.391 -11.508 1 87.31 75 ARG B O 1
ATOM 2919 N N . GLY B 1 76 ? -0.879 24.75 -10.133 1 87.69 76 GLY B N 1
ATOM 2920 C CA . GLY B 1 76 ? -0.994 23.422 -10.742 1 87.69 76 GLY B CA 1
ATOM 2921 C C . GLY B 1 76 ? 0.023 22.438 -10.203 1 87.69 76 GLY B C 1
ATOM 2922 O O . GLY B 1 76 ? -0.008 21.25 -10.562 1 87.69 76 GLY B O 1
ATOM 2923 N N . LYS B 1 77 ? 0.895 22.859 -9.312 1 86.44 77 LYS B N 1
ATOM 2924 C CA . LYS B 1 77 ? 1.916 21.984 -8.766 1 86.44 77 LYS B CA 1
ATOM 2925 C C . LYS B 1 77 ? 1.695 21.75 -7.27 1 86.44 77 LYS B C 1
ATOM 2927 O O . LYS B 1 77 ? 1.427 22.688 -6.523 1 86.44 77 LYS B O 1
ATOM 2932 N N . LEU B 1 78 ? 1.772 20.375 -6.996 1 90 78 LEU B N 1
ATOM 2933 C CA . LEU B 1 78 ? 1.691 20.062 -5.574 1 90 78 LEU B CA 1
ATOM 2934 C C . LEU B 1 78 ? 2.822 20.734 -4.805 1 90 78 LEU B C 1
ATOM 2936 O O . LEU B 1 78 ? 3.996 20.562 -5.137 1 90 78 LEU B O 1
ATOM 2940 N N . TYR B 1 79 ? 2.422 21.594 -3.732 1 89 79 TYR B N 1
ATOM 2941 C CA . TYR B 1 79 ? 3.502 22.266 -3.021 1 89 79 TYR B CA 1
ATOM 2942 C C . TYR B 1 79 ? 3.406 22.016 -1.521 1 89 79 TYR B C 1
ATOM 2944 O O . TYR B 1 79 ? 4.375 22.234 -0.787 1 89 79 TYR B O 1
ATOM 2952 N N . CYS B 1 80 ? 2.242 21.578 -1.07 1 94.88 80 CYS B N 1
ATOM 2953 C CA . CYS B 1 80 ? 2.057 21.297 0.349 1 94.88 80 CYS B CA 1
ATOM 2954 C C . CYS B 1 80 ? 0.875 20.359 0.568 1 94.88 80 CYS B C 1
ATOM 2956 O O . CYS B 1 80 ? 0.082 20.125 -0.347 1 94.88 80 CYS B O 1
ATOM 2958 N N . GLY B 1 81 ? 0.875 19.734 1.773 1 96.5 81 GLY B N 1
ATOM 2959 C CA . GLY B 1 81 ? -0.308 19.062 2.281 1 96.5 81 GLY B CA 1
ATOM 2960 C C . GLY B 1 81 ? -1.012 19.828 3.381 1 96.5 81 GLY B C 1
ATOM 2961 O O . GLY B 1 81 ? -0.518 20.875 3.832 1 96.5 81 GLY B O 1
ATOM 2962 N N . ALA B 1 82 ? -2.143 19.359 3.715 1 98.44 82 ALA B N 1
ATOM 2963 C CA . ALA B 1 82 ? -2.941 19.875 4.824 1 98.44 82 ALA B CA 1
ATOM 2964 C C . ALA B 1 82 ? -3.852 18.781 5.391 1 98.44 82 ALA B C 1
ATOM 2966 O O . ALA B 1 82 ? -3.854 17.656 4.902 1 98.44 82 ALA B O 1
ATOM 2967 N N . THR B 1 83 ? -4.48 19.125 6.445 1 98.56 83 THR B N 1
ATOM 2968 C CA . THR B 1 83 ? -5.336 18.172 7.129 1 98.56 83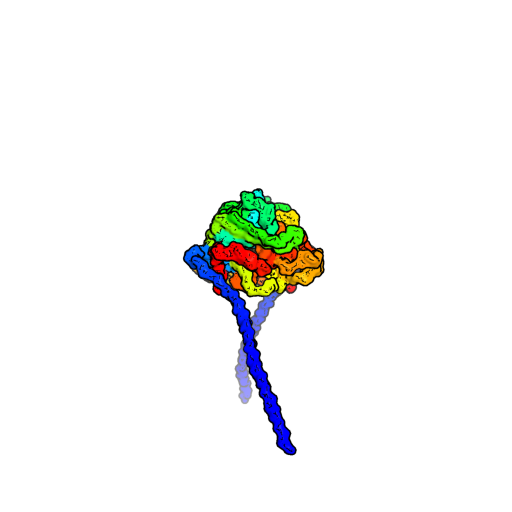 THR B CA 1
ATOM 2969 C C . THR B 1 83 ? -6.68 18.797 7.484 1 98.56 83 THR B C 1
ATOM 2971 O O . THR B 1 83 ? -6.727 19.859 8.094 1 98.56 83 THR B O 1
ATOM 2974 N N . LEU B 1 84 ? -7.723 18.156 7.086 1 98.38 84 LEU B N 1
ATOM 2975 C CA . LEU B 1 84 ? -9.07 18.609 7.406 1 98.38 84 LEU B CA 1
ATOM 2976 C C . LEU B 1 84 ? -9.398 18.344 8.867 1 98.38 84 LEU B C 1
ATOM 2978 O O . LEU B 1 84 ? -9.281 17.219 9.344 1 98.38 84 LEU B O 1
ATOM 2982 N N . ILE B 1 85 ? -9.859 19.422 9.539 1 96.25 85 ILE B N 1
ATOM 2983 C CA . ILE B 1 85 ? -10.086 19.219 10.969 1 96.25 85 ILE B CA 1
ATOM 2984 C C . ILE B 1 85 ? -11.57 19.422 11.289 1 96.25 85 ILE B C 1
ATOM 2986 O O . ILE B 1 85 ? -12.031 19.062 12.375 1 96.25 85 ILE B O 1
ATOM 2990 N N . ASN B 1 86 ? -12.32 20.078 10.5 1 95.12 86 ASN B N 1
ATOM 2991 C CA . ASN B 1 86 ? -13.781 20.156 10.469 1 95.12 86 ASN B CA 1
ATOM 2992 C C . ASN B 1 86 ? -14.305 20.406 9.062 1 95.12 86 ASN B C 1
ATOM 2994 O O . ASN B 1 86 ? -13.586 20.203 8.078 1 95.12 86 ASN B O 1
ATOM 2998 N N . ASN B 1 87 ? -15.602 20.844 8.883 1 96.56 87 ASN B N 1
ATOM 2999 C CA . ASN B 1 87 ? -16.141 20.875 7.527 1 96.56 87 ASN B CA 1
ATOM 3000 C C . ASN B 1 87 ? -15.703 22.125 6.773 1 96.56 87 ASN B C 1
ATOM 3002 O O . ASN B 1 87 ? -16.188 22.391 5.672 1 96.56 87 ASN B O 1
ATOM 3006 N N . ARG B 1 88 ? -14.656 22.875 7.352 1 97 88 ARG B N 1
ATOM 3007 C CA . ARG B 1 88 ? -14.312 24.094 6.625 1 97 88 ARG B CA 1
ATOM 3008 C C . ARG B 1 88 ? -12.852 24.469 6.852 1 97 88 ARG B C 1
ATOM 3010 O O . ARG B 1 88 ? -12.281 25.25 6.09 1 97 88 ARG B O 1
ATOM 3017 N N . TYR B 1 89 ? -12.234 23.906 7.832 1 97.88 89 TYR B N 1
ATOM 3018 C CA . TYR B 1 89 ? -10.906 24.391 8.211 1 97.88 89 TYR B CA 1
ATOM 3019 C C . TYR B 1 89 ? -9.867 23.281 8.047 1 97.88 89 TYR B C 1
ATOM 3021 O O . TYR B 1 89 ? -10.156 22.109 8.297 1 97.88 89 TYR B O 1
ATOM 3029 N N . LEU B 1 90 ? -8.703 23.719 7.676 1 98.62 90 LEU B N 1
ATOM 3030 C CA . LEU B 1 90 ? -7.543 22.844 7.516 1 98.62 90 LEU B CA 1
ATOM 3031 C C . LEU B 1 90 ? -6.391 23.312 8.398 1 98.62 90 LEU B C 1
ATOM 3033 O O . LEU B 1 90 ? -6.234 24.516 8.648 1 98.62 90 LEU B O 1
ATOM 3037 N N . ILE B 1 91 ? -5.609 22.297 8.867 1 98.5 91 ILE B N 1
ATOM 3038 C CA . ILE B 1 91 ? -4.309 22.594 9.453 1 98.5 91 ILE B CA 1
ATOM 3039 C C . ILE B 1 91 ? -3.205 22.312 8.445 1 98.5 91 ILE B C 1
ATOM 3041 O O . ILE B 1 91 ? -3.252 21.297 7.73 1 98.5 91 ILE B O 1
ATOM 3045 N N . THR B 1 92 ? -2.25 23.203 8.312 1 98.5 92 THR B N 1
ATOM 3046 C CA . THR B 1 92 ? -1.058 23.078 7.484 1 98.5 92 THR B CA 1
ATOM 3047 C C . THR B 1 92 ? 0.142 23.75 8.148 1 98.5 92 THR B C 1
ATOM 3049 O O . THR B 1 92 ? 0.145 23.953 9.367 1 98.5 92 THR B O 1
ATOM 3052 N N . ALA B 1 93 ? 1.233 23.844 7.418 1 97.88 93 ALA B N 1
ATOM 3053 C CA . ALA B 1 93 ? 2.414 24.547 7.93 1 97.88 93 ALA B CA 1
ATOM 3054 C C . ALA B 1 93 ? 2.363 26.031 7.602 1 97.88 93 ALA B C 1
ATOM 3056 O O . ALA B 1 93 ? 1.802 26.422 6.578 1 97.88 93 ALA B O 1
ATOM 3057 N N . ALA B 1 94 ? 2.965 26.828 8.469 1 98.25 94 ALA B N 1
ATOM 3058 C CA . ALA B 1 94 ? 3.012 28.266 8.234 1 98.25 94 ALA B CA 1
ATOM 3059 C C . ALA B 1 94 ? 3.756 28.594 6.941 1 98.25 94 ALA B C 1
ATOM 3061 O O . ALA B 1 94 ? 3.379 29.516 6.215 1 98.25 94 ALA B O 1
ATOM 3062 N N . HIS B 1 95 ? 4.766 27.859 6.637 1 93.69 95 HIS B N 1
ATOM 3063 C CA . HIS B 1 95 ? 5.555 28.156 5.445 1 93.69 95 HIS B CA 1
ATOM 3064 C C . HIS B 1 95 ? 4.777 27.828 4.176 1 93.69 95 HIS B C 1
ATOM 3066 O O . HIS B 1 95 ? 5.199 28.188 3.072 1 93.69 95 HIS B O 1
ATOM 3072 N N . CYS B 1 96 ? 3.676 27.109 4.281 1 95.5 96 CYS B N 1
ATOM 3073 C CA . CYS B 1 96 ? 2.818 26.797 3.143 1 95.5 96 CYS B CA 1
ATOM 3074 C C . CYS B 1 96 ? 1.835 27.922 2.875 1 95.5 96 CYS B C 1
ATOM 3076 O O . CYS B 1 96 ? 1.188 27.953 1.825 1 95.5 96 CYS B O 1
ATOM 3078 N N . VAL B 1 97 ? 1.702 28.844 3.834 1 97 97 VAL B N 1
ATOM 3079 C CA . VAL B 1 97 ? 0.679 29.875 3.664 1 97 97 VAL B CA 1
ATOM 3080 C C . VAL B 1 97 ? 1.326 31.25 3.68 1 97 97 VAL B C 1
ATOM 3082 O O . VAL B 1 97 ? 0.879 32.156 2.977 1 97 97 VAL B O 1
ATOM 3085 N N . LYS B 1 98 ? 2.357 31.391 4.457 1 93.81 98 LYS B N 1
ATOM 3086 C CA . LYS B 1 98 ? 3.008 32.688 4.559 1 93.81 98 LYS B CA 1
ATOM 3087 C C . LYS B 1 98 ? 3.697 33.062 3.248 1 93.81 98 LYS B C 1
ATOM 3089 O O . LYS B 1 98 ? 4.461 32.281 2.695 1 93.81 98 LYS B O 1
ATOM 3094 N N . ARG B 1 99 ? 3.43 34.25 2.668 1 87.5 99 ARG B N 1
ATOM 3095 C CA . ARG B 1 99 ? 4.008 34.812 1.453 1 87.5 99 ARG B CA 1
ATOM 3096 C C . ARG B 1 99 ? 3.609 33.969 0.228 1 87.5 99 ARG B C 1
ATOM 3098 O O . ARG B 1 99 ? 4.402 33.812 -0.704 1 87.5 99 ARG B O 1
ATOM 3105 N N . VAL B 1 100 ? 2.586 33.25 0.303 1 91.19 100 VAL B N 1
ATOM 3106 C CA . VAL B 1 100 ? 1.985 32.562 -0.83 1 91.19 100 VAL B CA 1
ATOM 3107 C C . VAL B 1 100 ? 0.736 33.312 -1.293 1 91.19 100 VAL B C 1
ATOM 3109 O O . VAL B 1 100 ? -0.067 33.75 -0.471 1 91.19 100 VAL B O 1
ATOM 3112 N N . ASN B 1 101 ? 0.648 33.562 -2.541 1 92.25 101 ASN B N 1
ATOM 3113 C CA . ASN B 1 101 ? -0.557 34.188 -3.076 1 92.25 101 ASN B CA 1
ATOM 3114 C C . ASN B 1 101 ? -1.737 33.219 -3.078 1 92.25 101 ASN B C 1
ATOM 3116 O O . ASN B 1 101 ? -1.77 32.281 -3.865 1 92.25 101 ASN B O 1
ATOM 3120 N N . LEU B 1 102 ? -2.707 33.469 -2.246 1 94.88 102 LEU B N 1
ATOM 3121 C CA . LEU B 1 102 ? -3.803 32.531 -2.021 1 94.88 102 LEU B CA 1
ATOM 3122 C C . LEU B 1 102 ? -4.637 32.375 -3.287 1 94.88 102 LEU B C 1
ATOM 3124 O O . LEU B 1 102 ? -5.266 31.328 -3.482 1 94.88 102 LEU B O 1
ATOM 3128 N N . ASN B 1 103 ? -4.605 33.344 -4.223 1 94.94 103 ASN B N 1
ATOM 3129 C CA . ASN B 1 103 ? -5.418 33.312 -5.434 1 94.94 103 ASN B CA 1
ATOM 3130 C C . ASN B 1 103 ? -4.914 32.25 -6.402 1 94.94 103 ASN B C 1
ATOM 3132 O O . ASN B 1 103 ? -5.625 31.859 -7.332 1 94.94 103 ASN B O 1
ATOM 3136 N N . ASN B 1 104 ? -3.73 31.812 -6.207 1 94.69 104 ASN B N 1
ATOM 3137 C CA . ASN B 1 104 ? -3.127 30.828 -7.098 1 94.69 104 ASN B CA 1
ATOM 3138 C C . ASN B 1 104 ? -3.104 29.438 -6.461 1 94.69 104 ASN B C 1
ATOM 3140 O O . ASN B 1 104 ? -2.424 28.531 -6.957 1 94.69 104 ASN B O 1
ATOM 3144 N N . VAL B 1 105 ? -3.836 29.344 -5.352 1 96.5 105 VAL B N 1
ATOM 3145 C CA . VAL B 1 105 ? -3.824 28.078 -4.625 1 96.5 105 VAL B CA 1
ATOM 3146 C C . VAL B 1 105 ? -5.129 27.328 -4.879 1 96.5 105 VAL B C 1
ATOM 3148 O O . VAL B 1 105 ? -6.215 27.906 -4.801 1 96.5 105 VAL B O 1
ATOM 3151 N N . LYS B 1 106 ? -4.977 26.047 -5.297 1 97.62 106 LYS B N 1
ATOM 3152 C CA . LYS B 1 106 ? -6.082 25.109 -5.402 1 97.62 106 LYS B CA 1
ATOM 3153 C C . LYS B 1 106 ? -6 24.047 -4.312 1 97.62 106 LYS B C 1
ATOM 3155 O O . LYS B 1 106 ? -4.93 23.469 -4.074 1 97.62 106 LYS B O 1
ATOM 3160 N N . ILE B 1 107 ? -7.113 23.812 -3.676 1 98.44 107 ILE B N 1
ATOM 3161 C CA . ILE B 1 107 ? -7.188 22.859 -2.58 1 98.44 107 ILE B CA 1
ATOM 3162 C C . ILE B 1 107 ? -8.008 21.641 -3.012 1 98.44 107 ILE B C 1
ATOM 3164 O O . ILE B 1 107 ? -9.156 21.781 -3.441 1 98.44 107 ILE B O 1
ATOM 3168 N N . VAL B 1 108 ? -7.41 20.469 -2.865 1 98.25 108 VAL B N 1
ATOM 3169 C CA . VAL B 1 108 ? -8.094 19.25 -3.314 1 98.25 108 VAL B CA 1
ATOM 3170 C C . VAL B 1 108 ? -8.242 18.281 -2.15 1 98.25 108 VAL B C 1
ATOM 3172 O O . VAL B 1 108 ? -7.246 17.906 -1.52 1 98.25 108 VAL B O 1
ATOM 3175 N N . LEU B 1 109 ? -9.492 17.922 -1.817 1 98 109 LEU B N 1
ATOM 3176 C CA . LEU B 1 109 ? -9.836 16.922 -0.808 1 98 109 LEU B CA 1
ATOM 3177 C C . LEU B 1 109 ? -10.375 15.656 -1.458 1 98 109 LEU B C 1
ATOM 3179 O O . LEU B 1 109 ? -10.914 15.703 -2.568 1 98 109 LEU B O 1
ATOM 3183 N N . GLY B 1 110 ? -10.211 14.57 -0.762 1 96 110 GLY B N 1
ATOM 3184 C CA . GLY B 1 110 ? -10.805 13.328 -1.231 1 96 110 GLY B CA 1
ATOM 3185 C C . GLY B 1 110 ? -10.07 12.719 -2.41 1 96 110 GLY B C 1
ATOM 3186 O O . GLY B 1 110 ? -10.625 11.898 -3.143 1 96 110 GLY B O 1
ATOM 3187 N N . SER B 1 111 ? -8.82 13.141 -2.588 1 92.81 111 SER B N 1
ATOM 3188 C CA . SER B 1 111 ? -8.031 12.625 -3.703 1 92.81 111 SER B CA 1
ATOM 3189 C C . SER B 1 111 ? -7.066 11.539 -3.24 1 92.81 111 SER B C 1
ATOM 3191 O O . SER B 1 111 ? -6.387 11.695 -2.225 1 92.81 111 SER B O 1
ATOM 3193 N N . TYR B 1 112 ? -7.043 10.406 -3.971 1 88.19 112 TYR B N 1
ATOM 3194 C CA . TYR B 1 112 ? -6.023 9.391 -3.762 1 88.19 112 TYR B CA 1
ATOM 3195 C C . TYR B 1 112 ? -4.879 9.555 -4.758 1 88.19 112 TYR B C 1
ATOM 3197 O O . TYR B 1 112 ? -3.709 9.578 -4.367 1 88.19 112 TYR B O 1
ATOM 3205 N N . ASN B 1 113 ? -5.27 9.57 -6.039 1 81.31 113 ASN B N 1
ATOM 3206 C CA . ASN B 1 113 ? -4.344 9.883 -7.121 1 81.31 113 ASN B CA 1
ATOM 3207 C C . ASN B 1 113 ? -4.414 11.352 -7.508 1 81.31 113 ASN B C 1
ATOM 3209 O O . ASN B 1 113 ? -5.383 11.797 -8.125 1 81.31 113 ASN B O 1
ATOM 3213 N N . LYS B 1 114 ? -3.383 12.094 -7.199 1 86.69 114 LYS B N 1
ATOM 3214 C CA . LYS B 1 114 ? -3.426 13.547 -7.336 1 86.69 114 LYS B CA 1
ATOM 3215 C C . LYS B 1 114 ? -3.514 13.961 -8.805 1 86.69 114 LYS B C 1
ATOM 3217 O O . LYS B 1 114 ? -3.885 15.094 -9.117 1 86.69 114 LYS B O 1
ATOM 3222 N N . THR B 1 115 ? -3.17 13.039 -9.695 1 81.75 115 THR B N 1
ATOM 3223 C CA . THR B 1 115 ? -3.193 13.383 -11.109 1 81.75 115 THR B CA 1
ATOM 3224 C C . THR B 1 115 ? -4.539 13.023 -11.734 1 81.75 115 THR B C 1
ATOM 3226 O O . THR B 1 115 ? -4.852 13.461 -12.844 1 81.75 115 THR B O 1
ATOM 3229 N N . ASP B 1 116 ? -5.27 12.242 -11.047 1 82.69 116 ASP B N 1
ATOM 3230 C CA . ASP B 1 116 ? -6.598 11.883 -11.531 1 82.69 116 ASP B CA 1
ATOM 3231 C C . ASP B 1 116 ? -7.633 12.922 -11.117 1 82.69 116 ASP B C 1
ATOM 3233 O O . ASP B 1 116 ? -8.25 12.805 -10.062 1 82.69 116 ASP B O 1
ATOM 3237 N N . VAL B 1 117 ? -7.984 13.805 -12.008 1 86.56 117 VAL B N 1
ATOM 3238 C CA . VAL B 1 117 ? -8.859 14.938 -11.695 1 86.56 117 VAL B CA 1
ATOM 3239 C C . VAL B 1 117 ? -10.312 14.492 -11.742 1 86.56 117 VAL B C 1
ATOM 3241 O O . VAL B 1 117 ? -11.211 15.242 -11.352 1 86.56 117 VAL B O 1
ATOM 3244 N N . HIS B 1 118 ? -10.523 13.25 -12.094 1 83.81 118 HIS B N 1
ATOM 3245 C CA . HIS B 1 118 ? -11.898 12.781 -12.242 1 83.81 118 HIS B CA 1
ATOM 3246 C C . HIS B 1 118 ? -12.273 11.812 -11.133 1 83.81 118 HIS B C 1
ATOM 3248 O O . HIS B 1 118 ? -13.312 11.148 -11.203 1 83.81 118 HIS B O 1
ATOM 3254 N N . GLU B 1 119 ? -11.484 11.734 -10.18 1 84.56 119 GLU B N 1
ATOM 3255 C CA . GLU B 1 119 ? -11.875 10.914 -9.039 1 84.56 119 GLU B CA 1
ATOM 3256 C C . GLU B 1 119 ? -13.211 11.367 -8.461 1 84.56 119 GLU B C 1
ATOM 3258 O O . GLU B 1 119 ? -13.375 12.539 -8.109 1 84.56 119 GLU B O 1
ATOM 3263 N N . PRO B 1 120 ? -14.133 10.508 -8.344 1 85.44 120 PRO B N 1
ATOM 3264 C CA . PRO B 1 120 ? -15.469 10.922 -7.906 1 85.44 120 PRO B CA 1
ATOM 3265 C C . PRO B 1 120 ? -15.484 11.453 -6.477 1 85.44 120 PRO B C 1
ATOM 3267 O O . PRO B 1 120 ? -16.359 12.242 -6.117 1 85.44 120 PRO B O 1
ATOM 3270 N N . SER B 1 121 ? -14.594 11.086 -5.738 1 90.38 121 SER B N 1
ATOM 3271 C CA . SER B 1 121 ? -14.562 11.461 -4.328 1 90.38 121 SER B CA 1
ATOM 3272 C C . SER B 1 121 ? -13.984 12.859 -4.141 1 90.38 121 SER B C 1
ATOM 3274 O O . SER B 1 121 ? -14.094 13.438 -3.057 1 90.38 121 SER B O 1
ATOM 3276 N N . ARG B 1 122 ? -13.531 13.516 -5.133 1 94.5 122 ARG B N 1
ATOM 3277 C CA . ARG B 1 122 ? -12.789 14.773 -5.035 1 94.5 122 ARG B CA 1
ATOM 3278 C C . ARG B 1 122 ? -13.727 15.945 -4.75 1 94.5 122 ARG B C 1
ATOM 3280 O O . ARG B 1 122 ? -14.812 16.031 -5.336 1 94.5 122 ARG B O 1
ATOM 3287 N N . GLN B 1 123 ? -13.281 16.75 -3.902 1 97.38 123 GLN B N 1
ATOM 3288 C CA . GLN B 1 123 ? -13.836 18.094 -3.691 1 97.38 123 GLN B CA 1
ATOM 3289 C C . GLN B 1 123 ? -12.758 19.156 -3.828 1 97.38 123 GLN B C 1
ATOM 3291 O O . GLN B 1 123 ? -11.703 19.078 -3.191 1 97.38 123 GLN B O 1
ATOM 3296 N N . VAL B 1 124 ? -13.055 20.125 -4.688 1 98 124 VAL B N 1
ATOM 3297 C CA . VAL B 1 124 ? -12.086 21.188 -4.926 1 98 124 VAL B CA 1
ATOM 3298 C C . VAL B 1 124 ? -12.578 22.484 -4.277 1 98 124 VAL B C 1
ATOM 3300 O O . VAL B 1 124 ? -13.758 22.828 -4.371 1 98 124 VAL B O 1
ATOM 3303 N N . ARG B 1 125 ? -11.711 23.109 -3.561 1 98.56 125 ARG B N 1
ATOM 3304 C CA . ARG B 1 125 ? -12 24.375 -2.893 1 98.56 125 ARG B CA 1
ATOM 3305 C C . ARG B 1 125 ? -10.883 25.375 -3.131 1 98.56 125 ARG B C 1
ATOM 3307 O O . ARG B 1 125 ? -9.812 25.031 -3.631 1 98.56 125 ARG B O 1
ATOM 3314 N N . LYS B 1 126 ? -11.172 26.609 -2.811 1 98.06 126 LYS B N 1
ATOM 3315 C CA . LYS B 1 126 ? -10.203 27.688 -2.756 1 98.06 126 LYS B CA 1
ATOM 3316 C C . LYS B 1 126 ? -9.984 28.172 -1.321 1 98.06 126 LYS B C 1
ATOM 3318 O O . LYS B 1 126 ? -10.672 27.719 -0.404 1 98.06 126 LYS B O 1
ATOM 3323 N N . VAL B 1 127 ? -8.961 28.984 -1.248 1 98.12 127 VAL B N 1
ATOM 3324 C CA . VAL B 1 127 ? -8.695 29.578 0.06 1 98.12 127 VAL B CA 1
ATOM 3325 C C . VAL B 1 127 ? -9.695 30.703 0.329 1 98.12 127 VAL B C 1
ATOM 3327 O O . VAL B 1 127 ? -9.852 31.609 -0.489 1 98.12 127 VAL B O 1
ATOM 3330 N N . GLY B 1 128 ? -10.484 30.531 1.4 1 97.5 128 GLY B N 1
ATOM 3331 C CA . GLY B 1 128 ? -11.203 31.688 1.91 1 97.5 128 GLY B CA 1
ATOM 3332 C C . GLY B 1 128 ? -10.305 32.688 2.598 1 97.5 128 GLY B C 1
ATOM 3333 O O . GLY B 1 128 ? -10.188 33.844 2.146 1 97.5 128 GLY B O 1
ATOM 3334 N N . THR B 1 129 ? -9.719 32.281 3.619 1 96.62 129 THR B N 1
ATOM 3335 C CA . THR B 1 129 ? -8.656 33 4.32 1 96.62 129 THR B CA 1
ATOM 3336 C C . THR B 1 129 ? -7.723 32.031 5.027 1 96.62 129 THR B C 1
ATOM 3338 O O . THR B 1 129 ? -8 30.828 5.094 1 96.62 129 THR B O 1
ATOM 3341 N N . TRP B 1 130 ? -6.559 32.531 5.336 1 96.94 130 TRP B N 1
ATOM 3342 C CA . TRP B 1 130 ? -5.645 31.656 6.062 1 96.94 130 TRP B CA 1
ATOM 3343 C C . TRP B 1 130 ? -4.766 32.438 7.016 1 96.94 130 TRP B C 1
ATOM 3345 O O . TRP B 1 130 ? -4.762 33.688 6.984 1 96.94 130 TRP B O 1
ATOM 3355 N N . TRP B 1 131 ? -4.137 31.844 7.988 1 97.56 131 TRP B N 1
ATOM 3356 C CA . TRP B 1 131 ? -3.314 32.438 9.039 1 97.56 131 TRP B CA 1
ATOM 3357 C C . TRP B 1 131 ? -2.039 31.641 9.25 1 97.56 131 TRP B C 1
ATOM 3359 O O . TRP B 1 131 ? -2.09 30.406 9.398 1 97.56 131 TRP B O 1
ATOM 3369 N N . ALA B 1 132 ? -0.952 32.312 9.195 1 97.62 132 ALA B N 1
ATOM 3370 C CA . ALA B 1 132 ? 0.288 31.766 9.742 1 97.62 132 ALA B CA 1
ATOM 3371 C C . ALA B 1 132 ? 0.477 32.188 11.195 1 97.62 132 ALA B C 1
ATOM 3373 O O . ALA B 1 132 ? 0.094 33.312 11.578 1 97.62 132 ALA B O 1
ATOM 3374 N N . HIS B 1 133 ? 0.98 31.297 11.961 1 97.88 133 HIS B N 1
ATOM 3375 C CA . HIS B 1 133 ? 1.254 31.688 13.336 1 97.88 133 HIS B CA 1
ATOM 3376 C C . HIS B 1 133 ? 2.057 33 13.383 1 97.88 133 HIS B C 1
ATOM 3378 O O . HIS B 1 133 ? 2.99 33.188 12.602 1 97.88 133 HIS B O 1
ATOM 3384 N N . GLN B 1 134 ? 1.773 33.812 14.32 1 96.88 134 GLN B N 1
ATOM 3385 C CA . GLN B 1 134 ? 2.336 35.156 14.359 1 96.88 134 GLN B CA 1
ATOM 3386 C C . GLN B 1 134 ? 3.834 35.125 14.648 1 96.88 134 GLN B C 1
ATOM 3388 O O . GLN B 1 134 ? 4.574 36.031 14.219 1 96.88 134 GLN B O 1
ATOM 3393 N N . LEU B 1 135 ? 4.277 34.125 15.297 1 97.19 135 LEU B N 1
ATOM 3394 C CA . LEU B 1 135 ? 5.68 34.062 15.688 1 97.19 135 LEU B CA 1
ATOM 3395 C C . LEU B 1 135 ? 6.457 33.125 14.781 1 97.19 135 LEU B C 1
ATOM 3397 O O . LEU B 1 135 ? 7.562 32.688 15.117 1 97.19 135 LEU B O 1
ATOM 3401 N N . PHE B 1 136 ? 5.82 32.75 13.68 1 97.5 136 PHE B N 1
ATOM 3402 C CA . PHE B 1 136 ? 6.527 31.891 12.742 1 97.5 136 PHE B CA 1
ATOM 3403 C C . PHE B 1 136 ? 7.824 32.531 12.281 1 97.5 136 PHE B C 1
ATOM 3405 O O . PHE B 1 136 ? 7.828 33.719 11.875 1 97.5 136 PHE B O 1
ATOM 3412 N N . ASP B 1 137 ? 8.898 31.672 12.297 1 93.31 137 ASP B N 1
ATOM 3413 C CA . ASP B 1 137 ? 10.203 32.094 11.805 1 93.31 137 ASP B CA 1
ATOM 3414 C C . ASP B 1 137 ? 10.609 31.297 10.57 1 93.31 137 ASP B C 1
ATOM 3416 O O . ASP B 1 137 ? 10.844 30.078 10.656 1 93.31 137 ASP B O 1
ATOM 3420 N N . ARG B 1 138 ? 10.805 31.938 9.461 1 86.06 138 ARG B N 1
ATOM 3421 C CA . ARG B 1 138 ? 11.062 31.266 8.188 1 86.06 138 ARG B CA 1
ATOM 3422 C C . ARG B 1 138 ? 12.461 30.672 8.148 1 86.06 138 ARG B C 1
ATOM 3424 O O . ARG B 1 138 ? 12.742 29.766 7.348 1 86.06 138 ARG B O 1
ATOM 3431 N N . ARG B 1 139 ? 13.32 31.156 8.93 1 82.31 139 ARG B N 1
ATOM 3432 C CA . ARG B 1 139 ? 14.695 30.688 8.938 1 82.31 139 ARG B CA 1
ATOM 3433 C C . ARG B 1 139 ? 14.836 29.422 9.797 1 82.31 139 ARG B C 1
ATOM 3435 O O . ARG B 1 139 ? 15.445 28.438 9.367 1 82.31 139 ARG B O 1
ATOM 3442 N N . SER B 1 140 ? 14.211 29.453 10.984 1 88.5 140 SER B N 1
ATOM 3443 C CA . SER B 1 140 ? 14.367 28.344 11.914 1 88.5 140 SER B CA 1
ATOM 3444 C C . SER B 1 140 ? 13.188 27.375 11.828 1 88.5 140 SER B C 1
ATOM 3446 O O . SER B 1 140 ? 13.234 26.266 12.367 1 88.5 140 SER B O 1
ATOM 3448 N N . TYR B 1 141 ? 12.133 27.75 11.188 1 93.44 141 TYR B N 1
ATOM 3449 C CA . TYR B 1 141 ? 10.883 27.016 11.086 1 93.44 141 TYR B CA 1
ATOM 3450 C C . TYR B 1 141 ? 10.234 26.828 12.453 1 93.44 141 TYR B C 1
ATOM 3452 O O . TYR B 1 141 ? 9.414 25.938 12.656 1 93.44 141 TYR B O 1
ATOM 3460 N N . ASN B 1 142 ? 10.703 27.688 13.383 1 96.56 142 ASN B N 1
ATOM 3461 C CA . ASN B 1 142 ? 9.977 27.719 14.648 1 96.56 142 ASN B CA 1
ATOM 3462 C C . ASN B 1 142 ? 8.555 28.234 14.469 1 96.56 142 ASN B C 1
ATOM 3464 O O . ASN B 1 142 ? 8.32 29.156 13.688 1 96.56 142 ASN B O 1
ATOM 3468 N N . ASN B 1 143 ? 7.574 27.594 15.18 1 98.06 143 ASN B N 1
ATOM 3469 C CA . ASN B 1 143 ? 6.16 27.953 15.125 1 98.06 143 ASN B CA 1
ATOM 3470 C C . ASN B 1 143 ? 5.582 27.75 13.727 1 98.06 143 ASN B C 1
ATOM 3472 O O . ASN B 1 143 ? 4.832 28.609 13.242 1 98.06 143 ASN B O 1
ATOM 3476 N N . ASP B 1 144 ? 5.941 26.656 13.055 1 97.81 144 ASP B N 1
ATOM 3477 C CA . ASP B 1 144 ? 5.539 26.359 11.688 1 97.81 144 ASP B CA 1
ATOM 3478 C C . ASP B 1 144 ? 4.152 25.719 11.641 1 97.81 144 ASP B C 1
ATOM 3480 O O . ASP B 1 144 ? 4.016 24.531 11.312 1 97.81 144 ASP B O 1
ATOM 3484 N N . ILE B 1 145 ? 3.168 26.547 11.938 1 98.38 145 ILE B N 1
ATOM 3485 C CA . ILE B 1 145 ? 1.782 26.094 11.922 1 98.38 145 ILE B CA 1
ATOM 3486 C C . ILE B 1 145 ? 0.908 27.125 11.219 1 98.38 145 ILE B C 1
ATOM 3488 O O . ILE B 1 145 ? 1.062 28.328 11.445 1 98.38 145 ILE B O 1
ATOM 3492 N N . GLY B 1 146 ? 0.127 26.688 10.32 1 98.44 146 GLY B N 1
ATOM 3493 C CA . GLY B 1 146 ? -0.837 27.5 9.602 1 98.44 146 GLY B CA 1
ATOM 3494 C C . GLY B 1 146 ? -2.232 26.906 9.586 1 98.44 146 GLY B C 1
ATOM 3495 O O . GLY B 1 146 ? -2.4 25.703 9.789 1 98.44 146 GLY B O 1
ATOM 3496 N N . ILE B 1 147 ? -3.211 27.797 9.453 1 98.31 147 ILE B N 1
ATOM 3497 C CA . ILE B 1 147 ? -4.617 27.422 9.367 1 98.31 147 ILE B CA 1
ATOM 3498 C C . ILE B 1 147 ? -5.223 27.984 8.078 1 98.31 147 ILE B C 1
ATOM 3500 O O . ILE B 1 147 ? -4.941 29.125 7.699 1 98.31 147 ILE B O 1
ATOM 3504 N N . ILE B 1 148 ? -5.992 27.125 7.406 1 98.25 148 ILE B N 1
ATOM 3505 C CA . ILE B 1 148 ? -6.699 27.547 6.199 1 98.25 148 ILE B CA 1
ATOM 3506 C C . ILE B 1 148 ? -8.203 27.438 6.422 1 98.25 148 ILE B C 1
ATOM 3508 O O . ILE B 1 148 ? -8.695 26.406 6.895 1 98.25 148 ILE B O 1
ATOM 3512 N N . MET B 1 149 ? -8.906 28.5 6.18 1 97.94 149 MET B N 1
ATOM 3513 C CA . MET B 1 149 ? -10.359 28.469 6.035 1 97.94 149 MET B CA 1
ATOM 3514 C C . MET B 1 149 ? -10.758 28.359 4.57 1 97.94 149 MET B C 1
ATOM 3516 O O . MET B 1 149 ? -10.414 29.234 3.764 1 97.94 149 MET B O 1
ATOM 3520 N N . LEU B 1 150 ? -11.453 27.312 4.258 1 98.06 150 LEU B N 1
ATOM 3521 C CA . LEU B 1 150 ? -11.906 27.125 2.885 1 98.06 150 LEU B CA 1
ATOM 3522 C C . LEU B 1 150 ? -12.945 28.172 2.496 1 98.06 150 LEU B C 1
ATOM 3524 O O . LEU B 1 150 ? -13.672 28.672 3.352 1 98.06 150 LEU B O 1
ATOM 3528 N N . ASN B 1 151 ? -13 28.469 1.195 1 97.62 151 ASN B N 1
ATOM 3529 C CA . ASN B 1 151 ? -13.969 29.438 0.708 1 97.62 151 ASN B CA 1
ATOM 3530 C C . ASN B 1 151 ? -15.398 28.938 0.865 1 97.62 151 ASN B C 1
ATOM 3532 O O . ASN B 1 151 ? -16.344 29.719 0.947 1 97.62 151 ASN B O 1
ATOM 3536 N N . GLU B 1 152 ? -15.531 27.625 0.808 1 97.19 152 GLU B N 1
ATOM 3537 C CA . GLU B 1 152 ? -16.797 26.922 1.002 1 97.19 152 GLU B CA 1
ATOM 3538 C C . GLU B 1 152 ? -16.625 25.656 1.834 1 97.19 152 GLU B C 1
ATOM 3540 O O . GLU B 1 152 ? -15.57 25.016 1.765 1 97.19 152 GLU B O 1
ATOM 3545 N N . GLU B 1 153 ? -17.688 25.391 2.564 1 96.56 153 GLU B N 1
ATOM 3546 C CA . GLU B 1 153 ? -17.672 24.156 3.363 1 96.56 153 GLU B CA 1
ATOM 3547 C C . GLU B 1 153 ? -17.562 22.922 2.477 1 96.56 153 GLU B C 1
ATOM 3549 O O . GLU B 1 153 ? -17.984 22.953 1.315 1 96.56 153 GLU B O 1
ATOM 3554 N N . VAL B 1 154 ? -16.969 21.891 3.049 1 97.69 154 VAL B N 1
ATOM 3555 C CA . VAL B 1 154 ? -16.953 20.625 2.33 1 97.69 154 VAL B CA 1
ATOM 3556 C C . VAL B 1 154 ? -18.156 19.781 2.73 1 97.69 154 VAL B C 1
ATOM 3558 O O . VAL B 1 154 ? -18.734 19.984 3.801 1 97.69 154 VAL B O 1
ATOM 3561 N N . GLU B 1 155 ? -18.5 18.953 1.802 1 96.69 155 GLU B N 1
ATOM 3562 C CA . GLU B 1 155 ? -19.438 17.891 2.158 1 96.69 155 GLU B CA 1
ATOM 3563 C C . GLU B 1 155 ? -18.703 16.719 2.82 1 96.69 155 GLU B C 1
ATOM 3565 O O . GLU B 1 155 ? -17.766 16.172 2.254 1 96.69 155 GLU B O 1
ATOM 3570 N N . ILE B 1 156 ? -19.188 16.469 4.051 1 95.56 156 ILE B N 1
ATOM 3571 C CA . ILE B 1 156 ? -18.609 15.32 4.742 1 95.56 156 ILE B CA 1
ATOM 3572 C C . ILE B 1 156 ? -19.109 14.031 4.102 1 95.56 156 ILE B C 1
ATOM 3574 O O . ILE B 1 156 ? -20.312 13.82 3.967 1 95.56 156 ILE B O 1
ATOM 3578 N N . THR B 1 157 ? -18.156 13.234 3.605 1 93.88 157 THR B N 1
ATOM 3579 C CA . THR B 1 157 ? -18.406 11.945 2.967 1 93.88 157 THR B CA 1
ATOM 3580 C C . THR B 1 157 ? -17.469 10.875 3.498 1 93.88 157 THR B C 1
ATOM 3582 O O . THR B 1 157 ? -16.656 11.141 4.387 1 93.88 157 THR B O 1
ATOM 3585 N N . LYS B 1 158 ? -17.562 9.75 2.959 1 88.25 158 LYS B N 1
ATOM 3586 C CA . LYS B 1 158 ? -16.656 8.656 3.289 1 88.25 158 LYS B CA 1
ATOM 3587 C C . LYS B 1 158 ? -15.203 9.023 2.977 1 88.25 158 LYS B C 1
ATOM 3589 O O . LYS B 1 158 ? -14.281 8.586 3.672 1 88.25 158 LYS B O 1
ATOM 3594 N N . HIS B 1 159 ? -15.047 9.891 1.995 1 91.81 159 HIS B N 1
ATOM 3595 C CA . HIS B 1 159 ? -13.703 10.156 1.497 1 91.81 159 HIS B CA 1
ATOM 3596 C C . HIS B 1 159 ? -13.234 11.547 1.902 1 91.81 159 HIS B C 1
ATOM 3598 O O . HIS B 1 159 ? -12.086 11.93 1.63 1 91.81 159 HIS B O 1
ATOM 3604 N N . VAL B 1 160 ? -14.117 12.297 2.479 1 96.88 160 VAL B N 1
ATOM 3605 C CA . VAL B 1 160 ? -13.781 13.625 2.992 1 96.88 160 VAL B CA 1
ATOM 3606 C C . VAL B 1 160 ? -14.367 13.797 4.395 1 96.88 160 VAL B C 1
ATOM 3608 O O . VAL B 1 160 ? -15.555 14.078 4.547 1 96.88 160 VAL B O 1
ATOM 3611 N N . ARG B 1 161 ? -13.602 13.609 5.379 1 94.25 161 ARG B N 1
ATOM 3612 C CA . ARG B 1 161 ? -14 13.82 6.77 1 94.25 161 ARG B CA 1
ATOM 3613 C C . ARG B 1 161 ? -12.797 14.172 7.637 1 94.25 161 ARG B C 1
ATOM 3615 O O . ARG B 1 161 ? -11.656 13.859 7.289 1 94.25 161 ARG B O 1
ATOM 3622 N N . PRO B 1 162 ? -13.031 14.789 8.75 1 96.25 162 PRO B N 1
ATOM 3623 C CA . PRO B 1 162 ? -11.945 15.375 9.539 1 96.25 162 PRO B CA 1
ATOM 3624 C C . PRO B 1 162 ? -11.188 14.336 10.359 1 96.25 162 PRO B C 1
ATOM 3626 O O . PRO B 1 162 ? -11.727 13.273 10.664 1 96.25 162 PRO B O 1
ATOM 3629 N N . VAL B 1 163 ? -9.945 14.664 10.586 1 96.69 163 VAL B N 1
ATOM 3630 C CA . VAL B 1 163 ? -9.156 13.953 11.578 1 96.69 163 VAL B CA 1
ATOM 3631 C C . VAL B 1 163 ? -9.547 14.422 12.984 1 96.69 163 VAL B C 1
ATOM 3633 O O . VAL B 1 163 ? -10.18 15.461 13.141 1 96.69 163 VAL B O 1
ATOM 3636 N N . CYS B 1 164 ? -9.188 13.625 13.984 1 92.94 164 CYS B N 1
ATOM 3637 C CA . CYS B 1 164 ? -9.367 14.094 15.352 1 92.94 164 CYS B CA 1
ATOM 3638 C C . CYS B 1 164 ? -8.188 14.945 15.797 1 92.94 164 CYS B C 1
ATOM 3640 O O . CYS B 1 164 ? -7.035 14.625 15.492 1 92.94 164 CYS B O 1
ATOM 3642 N N . LEU B 1 165 ? -8.516 16.078 16.469 1 93.5 165 LEU B N 1
ATOM 3643 C CA . LEU B 1 165 ? -7.484 16.875 17.125 1 93.5 165 LEU B CA 1
ATOM 3644 C C . LEU B 1 165 ? -6.973 16.188 18.375 1 93.5 165 LEU B C 1
ATOM 3646 O O . LEU B 1 165 ? -7.656 15.32 18.938 1 93.5 165 LEU B O 1
ATOM 3650 N N . PRO B 1 166 ? -5.742 16.484 18.688 1 88.75 166 PRO B N 1
ATOM 3651 C CA . PRO B 1 166 ? -5.211 15.797 19.875 1 88.75 166 PRO B CA 1
ATOM 3652 C C . PRO B 1 166 ? -5.996 16.125 21.141 1 88.75 166 PRO B C 1
ATOM 3654 O O . PRO B 1 166 ? -6.477 17.25 21.312 1 88.75 166 PRO B O 1
ATOM 3657 N N . VAL B 1 167 ? -6.195 14.953 21.828 1 76.38 167 VAL B N 1
ATOM 3658 C CA . VAL B 1 167 ? -6.84 15.148 23.125 1 76.38 167 VAL B CA 1
ATOM 3659 C C . VAL B 1 167 ? -5.824 15.664 24.141 1 76.38 167 VAL B C 1
ATOM 3661 O O . VAL B 1 167 ? -4.621 15.414 24 1 76.38 167 VAL B O 1
ATOM 3664 N N . SER B 1 168 ? -6.344 16.359 25.047 1 65.94 168 SER B N 1
ATOM 3665 C CA . SER B 1 168 ? -5.535 17.016 26.078 1 65.94 168 SER B CA 1
ATOM 3666 C C . SER B 1 168 ? -4.59 16.031 26.75 1 65.94 168 SER B C 1
ATOM 3668 O O . SER B 1 168 ? -4.996 14.93 27.109 1 65.94 168 SER B O 1
ATOM 3670 N N . GLY B 1 169 ? -3.332 16.016 26.297 1 66.88 169 GLY B N 1
ATOM 3671 C CA . GLY B 1 169 ? -2.217 15.328 26.922 1 66.88 169 GLY B CA 1
ATOM 3672 C C . GLY B 1 169 ? -0.969 16.172 27.031 1 66.88 169 GLY B C 1
ATOM 3673 O O . GLY B 1 169 ? -1.033 17.406 26.891 1 66.88 169 GLY B O 1
ATOM 3674 N N . ASP B 1 170 ? 0.082 15.578 27.562 1 72.56 170 ASP B N 1
ATOM 3675 C CA . ASP B 1 170 ? 1.325 16.312 27.734 1 72.56 170 ASP B CA 1
ATOM 3676 C C . ASP B 1 170 ? 2.055 16.5 26.406 1 72.56 170 ASP B C 1
ATOM 3678 O O . ASP B 1 170 ? 3.113 17.125 26.359 1 72.56 170 ASP B O 1
ATOM 3682 N N . GLY B 1 171 ? 1.359 16 25.406 1 81.69 171 GLY B N 1
ATOM 3683 C CA . GLY B 1 171 ? 1.939 16.203 24.078 1 81.69 171 GLY B CA 1
ATOM 3684 C C . GLY B 1 171 ? 3.221 15.414 23.875 1 81.69 171 GLY B C 1
ATOM 3685 O O . GLY B 1 171 ? 3.984 15.695 22.953 1 81.69 171 GLY B O 1
ATOM 3686 N N . ASN B 1 172 ? 3.527 14.523 24.844 1 87.88 172 ASN B N 1
ATOM 3687 C CA . ASN B 1 172 ? 4.719 13.695 24.688 1 87.88 172 ASN B CA 1
ATOM 3688 C C . ASN B 1 172 ? 4.406 12.383 23.969 1 87.88 172 ASN B C 1
ATOM 3690 O O . ASN B 1 172 ? 3.697 11.531 24.516 1 87.88 172 ASN B O 1
ATOM 3694 N N . TYR B 1 173 ? 5.004 12.18 22.797 1 91.44 173 TYR B N 1
ATOM 3695 C CA . TYR B 1 173 ? 4.73 11.008 21.984 1 91.44 173 TYR B CA 1
ATOM 3696 C C . TYR B 1 173 ? 5.996 10.18 21.766 1 91.44 173 TYR B C 1
ATOM 3698 O O . TYR B 1 173 ? 6.059 9.352 20.859 1 91.44 173 TYR B O 1
ATOM 3706 N N . THR B 1 174 ? 6.992 10.461 22.656 1 89.88 174 THR B N 1
ATOM 3707 C CA . THR B 1 174 ? 8.273 9.773 22.516 1 89.88 174 THR B CA 1
ATOM 3708 C C . THR B 1 174 ? 8.094 8.266 22.594 1 89.88 174 THR B C 1
ATOM 3710 O O . THR B 1 174 ? 7.391 7.766 23.484 1 89.88 174 THR B O 1
ATOM 3713 N N . GLY B 1 175 ? 8.68 7.574 21.609 1 84.25 175 GLY B N 1
ATOM 3714 C CA . GLY B 1 175 ? 8.641 6.121 21.625 1 84.25 175 GLY B CA 1
ATOM 3715 C C . GLY B 1 175 ? 7.465 5.559 20.844 1 84.25 175 GLY B C 1
ATOM 3716 O O . GLY B 1 175 ? 7.445 4.371 20.516 1 84.25 175 GLY B O 1
ATOM 3717 N N . LEU B 1 176 ? 6.52 6.375 20.531 1 83.25 176 LEU B N 1
ATOM 3718 C CA . LEU B 1 176 ? 5.383 5.941 19.734 1 83.25 176 LEU B CA 1
ATOM 3719 C C . LEU B 1 176 ? 5.695 6.031 18.234 1 83.25 176 LEU B C 1
ATOM 3721 O O . LEU B 1 176 ? 6.691 6.645 17.844 1 83.25 176 LEU B O 1
ATOM 3725 N N . THR B 1 177 ? 4.887 5.355 17.453 1 86.06 177 THR B N 1
ATOM 3726 C CA . THR B 1 177 ? 5.039 5.367 16 1 86.06 177 THR B CA 1
ATOM 3727 C C . THR B 1 177 ? 4.086 6.375 15.367 1 86.06 177 THR B C 1
ATOM 3729 O O . THR B 1 177 ? 2.867 6.281 15.539 1 86.06 177 THR B O 1
ATOM 3732 N N . GLY B 1 178 ? 4.668 7.367 14.719 1 91.06 178 GLY B N 1
ATOM 3733 C CA . GLY B 1 178 ? 3.885 8.297 13.922 1 91.06 178 GLY B CA 1
ATOM 3734 C C . GLY B 1 178 ? 3.633 7.805 12.508 1 91.06 178 GLY B C 1
ATOM 3735 O O . GLY B 1 178 ? 4.41 7.012 11.977 1 91.06 178 GLY B O 1
ATOM 3736 N N . ILE B 1 179 ? 2.549 8.297 11.914 1 90.19 179 ILE B N 1
ATOM 3737 C CA . ILE B 1 179 ? 2.191 7.988 10.539 1 90.19 179 ILE B CA 1
ATOM 3738 C C . ILE B 1 179 ? 2.137 9.273 9.711 1 90.19 179 ILE B C 1
ATOM 3740 O O . ILE B 1 179 ? 1.494 10.242 10.117 1 90.19 179 ILE B O 1
ATOM 3744 N N . VAL B 1 180 ? 2.814 9.234 8.633 1 92.94 180 VAL B N 1
ATOM 3745 C CA . VAL B 1 180 ? 2.834 10.398 7.754 1 92.94 180 VAL B CA 1
ATOM 3746 C C . VAL B 1 180 ? 2.336 10 6.363 1 92.94 180 VAL B C 1
ATOM 3748 O O . VAL B 1 180 ? 3.107 9.508 5.539 1 92.94 180 VAL B O 1
ATOM 3751 N N . PRO B 1 181 ? 1.131 10.266 6.082 1 92.94 181 PRO B N 1
ATOM 3752 C CA . PRO B 1 181 ? 0.616 10.047 4.73 1 92.94 181 PRO B CA 1
ATOM 3753 C C . PRO B 1 181 ? 0.758 11.281 3.84 1 92.94 181 PRO B C 1
ATOM 3755 O O . PRO B 1 181 ? 0.696 12.414 4.332 1 92.94 181 PRO B O 1
ATOM 3758 N N . GLY B 1 182 ? 0.923 11.078 2.604 1 92.19 182 GLY B N 1
ATOM 3759 C CA . GLY B 1 182 ? 0.982 12.18 1.663 1 92.19 182 GLY B CA 1
ATOM 3760 C C . GLY B 1 182 ? 1.404 11.758 0.269 1 92.19 182 GLY B C 1
ATOM 3761 O O . GLY B 1 182 ? 1.516 10.562 -0.016 1 92.19 182 GLY B O 1
ATOM 3762 N N . TRP B 1 183 ? 1.635 12.734 -0.584 1 89.38 183 TRP B N 1
ATOM 3763 C CA . TRP B 1 183 ? 2.016 12.539 -1.979 1 89.38 183 TRP B CA 1
ATOM 3764 C C . TRP B 1 183 ? 3.459 12.969 -2.215 1 89.38 183 TRP B C 1
ATOM 3766 O O . TRP B 1 183 ? 3.865 13.203 -3.355 1 89.38 183 TRP B O 1
ATOM 3776 N N . GLY B 1 184 ? 4.145 13.188 -1.204 1 82.25 184 GLY B N 1
ATOM 3777 C CA . GLY B 1 184 ? 5.496 13.703 -1.325 1 82.25 184 GLY B CA 1
ATOM 3778 C C . GLY B 1 184 ? 6.414 12.789 -2.121 1 82.25 184 GLY B C 1
ATOM 3779 O O . GLY B 1 184 ? 5.996 11.719 -2.562 1 82.25 184 GLY B O 1
ATOM 3780 N N . ARG B 1 185 ? 7.574 13.312 -2.27 1 71.25 185 ARG B N 1
ATOM 3781 C CA . ARG B 1 185 ? 8.57 12.586 -3.045 1 71.25 185 ARG B CA 1
ATOM 3782 C C . ARG B 1 185 ? 8.914 11.25 -2.389 1 71.25 185 ARG B C 1
ATOM 3784 O O . ARG B 1 185 ? 8.922 11.141 -1.161 1 71.25 185 ARG B O 1
ATOM 3791 N N . LEU B 1 186 ? 9.227 10.328 -3.225 1 68.81 186 LEU B N 1
ATOM 3792 C CA . LEU B 1 186 ? 9.516 8.977 -2.744 1 68.81 186 LEU B CA 1
ATOM 3793 C C . LEU B 1 186 ? 11 8.812 -2.445 1 68.81 186 LEU B C 1
ATOM 3795 O O . LEU B 1 186 ? 11.414 7.805 -1.866 1 68.81 186 LEU B O 1
ATOM 3799 N N . SER B 1 187 ? 11.719 9.844 -2.904 1 69.31 187 SER B N 1
ATOM 3800 C CA . SER B 1 187 ? 13.133 9.945 -2.584 1 69.31 187 SER B CA 1
ATOM 3801 C C . SER B 1 187 ? 13.617 11.391 -2.67 1 69.31 187 SER B C 1
ATOM 3803 O O . SER B 1 187 ? 12.914 12.25 -3.209 1 69.31 187 SER B O 1
ATOM 3805 N N . GLU B 1 188 ? 14.781 11.727 -2.049 1 68 188 GLU B N 1
ATOM 3806 C CA . GLU B 1 188 ? 15.305 13.086 -1.965 1 68 188 GLU B CA 1
ATOM 3807 C C . GLU B 1 188 ? 15.344 13.742 -3.34 1 68 188 GLU B C 1
ATOM 3809 O O . GLU B 1 188 ? 15.008 14.922 -3.479 1 68 188 GLU B O 1
ATOM 3814 N N . ASN B 1 189 ? 15.703 13.031 -4.324 1 65.38 189 ASN B N 1
ATOM 3815 C CA . ASN B 1 189 ? 15.773 13.586 -5.672 1 65.38 189 ASN B CA 1
ATOM 3816 C C . ASN B 1 189 ? 14.719 12.961 -6.586 1 65.38 189 ASN B C 1
ATOM 3818 O O . ASN B 1 189 ? 14.852 13.008 -7.809 1 65.38 189 ASN B O 1
ATOM 3822 N N . GLY B 1 190 ? 13.758 12.445 -5.91 1 67.12 190 GLY B N 1
ATOM 3823 C CA . GLY B 1 190 ? 12.75 11.75 -6.688 1 67.12 190 GLY B CA 1
ATOM 3824 C C . GLY B 1 190 ? 11.539 12.602 -7.004 1 67.12 190 GLY B C 1
ATOM 3825 O O . GLY B 1 190 ? 11.5 13.789 -6.66 1 67.12 190 GLY B O 1
ATOM 3826 N N . TYR B 1 191 ? 10.625 12.008 -7.73 1 69.25 191 TYR B N 1
ATOM 3827 C CA . TYR B 1 191 ? 9.375 12.664 -8.078 1 69.25 191 TYR B CA 1
ATOM 3828 C C . TYR B 1 191 ? 8.312 12.43 -7.012 1 69.25 191 TYR B C 1
ATOM 3830 O O . TYR B 1 191 ? 8.352 11.422 -6.301 1 69.25 191 TYR B O 1
ATOM 3838 N N . PRO B 1 192 ? 7.449 13.477 -6.957 1 76.94 192 PRO B N 1
ATOM 3839 C CA . PRO B 1 192 ? 6.312 13.234 -6.062 1 76.94 192 PRO B CA 1
ATOM 3840 C C . PRO B 1 192 ? 5.48 12.023 -6.484 1 76.94 192 PRO B C 1
ATOM 3842 O O . PRO B 1 192 ? 5.422 11.688 -7.668 1 76.94 192 PRO B O 1
ATOM 3845 N N . SER B 1 193 ? 4.934 11.391 -5.543 1 81 193 SER B N 1
ATOM 3846 C CA . SER B 1 193 ? 4.09 10.227 -5.82 1 81 193 SER B CA 1
ATOM 3847 C C . SER B 1 193 ? 2.76 10.648 -6.434 1 81 193 SER B C 1
ATOM 3849 O O . SER B 1 193 ? 2.217 11.695 -6.098 1 81 193 SER B O 1
ATOM 3851 N N . GLU B 1 194 ? 2.236 9.781 -7.273 1 81.88 194 GLU B N 1
ATOM 3852 C CA . GLU B 1 194 ? 0.907 10.031 -7.824 1 81.88 194 GLU B CA 1
ATOM 3853 C C . GLU B 1 194 ? -0.183 9.672 -6.816 1 81.88 194 GLU B C 1
ATOM 3855 O O . GLU B 1 194 ? -1.221 10.336 -6.758 1 81.88 194 GLU B O 1
ATOM 3860 N N . VAL B 1 195 ? 0.113 8.625 -6.055 1 82.75 195 VAL B N 1
ATOM 3861 C CA . VAL B 1 195 ? -0.88 8.164 -5.09 1 82.75 195 VAL B CA 1
ATOM 3862 C C . VAL B 1 195 ? -0.362 8.375 -3.67 1 82.75 195 VAL B C 1
ATOM 3864 O O . VAL B 1 195 ? 0.833 8.602 -3.467 1 82.75 195 VAL B O 1
ATOM 3867 N N . VAL B 1 196 ? -1.301 8.336 -2.732 1 87.94 196 VAL B N 1
ATOM 3868 C CA . VAL B 1 196 ? -0.946 8.555 -1.333 1 87.94 196 VAL B CA 1
ATOM 3869 C C . VAL B 1 196 ? -0.058 7.418 -0.841 1 87.94 196 VAL B C 1
ATOM 3871 O O . VAL B 1 196 ? -0.372 6.242 -1.05 1 87.94 196 VAL B O 1
ATOM 3874 N N . HIS B 1 197 ? 1.023 7.824 -0.288 1 86 197 HIS B N 1
ATOM 3875 C CA . HIS B 1 197 ? 1.895 6.926 0.461 1 86 197 HIS B CA 1
ATOM 3876 C C . HIS B 1 197 ? 1.834 7.219 1.957 1 86 197 HIS B C 1
ATOM 3878 O O . HIS B 1 197 ? 1.398 8.297 2.365 1 86 197 HIS B O 1
ATOM 3884 N N . GLU B 1 198 ? 2.191 6.164 2.701 1 87.25 198 GLU B N 1
ATOM 3885 C CA . GLU B 1 198 ? 2.389 6.422 4.125 1 87.25 198 GLU B CA 1
ATOM 3886 C C . GLU B 1 198 ? 3.75 5.914 4.594 1 87.25 198 GLU B C 1
ATOM 3888 O O . GLU B 1 198 ? 4.242 4.898 4.102 1 87.25 198 GLU B O 1
ATOM 3893 N N . VAL B 1 199 ? 4.32 6.707 5.52 1 84 199 VAL B N 1
ATOM 3894 C CA . VAL B 1 199 ? 5.508 6.258 6.234 1 84 199 VAL B CA 1
ATOM 3895 C C . VAL B 1 199 ? 5.219 6.191 7.73 1 84 199 VAL B C 1
ATOM 3897 O O . VAL B 1 199 ? 4.484 7.027 8.266 1 84 199 VAL B O 1
ATOM 3900 N N . LYS B 1 200 ? 5.734 5.117 8.289 1 81.88 200 LYS B N 1
ATOM 3901 C CA . LYS B 1 200 ? 5.703 4.996 9.742 1 81.88 200 LYS B CA 1
ATOM 3902 C C . LYS B 1 200 ? 7.07 5.293 10.352 1 81.88 200 LYS B C 1
ATOM 3904 O O . LYS B 1 200 ? 8.07 4.688 9.961 1 81.88 200 LYS B O 1
ATOM 3909 N N . VAL B 1 201 ? 7.078 6.242 11.25 1 87 201 VAL B N 1
ATOM 3910 C CA . VAL B 1 201 ? 8.352 6.707 11.797 1 87 201 VAL B CA 1
ATOM 3911 C C . VAL B 1 201 ? 8.281 6.719 13.328 1 87 201 VAL B C 1
ATOM 3913 O O . VAL B 1 201 ? 7.262 7.121 13.898 1 87 201 VAL B O 1
ATOM 3916 N N . PRO B 1 202 ? 9.32 6.301 13.938 1 88.56 202 PRO B N 1
ATOM 3917 C CA . PRO B 1 202 ? 9.352 6.438 15.398 1 88.56 202 PRO B CA 1
ATOM 3918 C C . PRO B 1 202 ? 9.555 7.879 15.852 1 88.56 202 PRO B C 1
ATOM 3920 O O . PRO B 1 202 ? 10.383 8.602 15.289 1 88.56 202 PRO B O 1
ATOM 3923 N N . ILE B 1 203 ? 8.805 8.219 16.828 1 91.44 203 ILE B N 1
ATOM 3924 C CA . ILE B 1 203 ? 8.977 9.539 17.422 1 91.44 203 ILE B CA 1
ATOM 3925 C C . ILE B 1 203 ? 10.047 9.469 18.516 1 91.44 203 ILE B C 1
ATOM 3927 O O . ILE B 1 203 ? 10.008 8.594 19.391 1 91.44 203 ILE B O 1
ATOM 3931 N N . ILE B 1 204 ? 10.969 10.398 18.422 1 93.06 204 ILE B N 1
ATOM 3932 C CA . ILE B 1 204 ? 12.047 10.414 19.406 1 93.06 204 ILE B CA 1
ATOM 3933 C C . ILE B 1 204 ? 11.984 11.695 20.234 1 93.06 204 ILE B C 1
ATOM 3935 O O . ILE B 1 204 ? 11.32 12.656 19.844 1 93.06 204 ILE B O 1
ATOM 3939 N N . SER B 1 205 ? 12.672 11.633 21.344 1 94.25 205 SER B N 1
ATOM 3940 C CA . SER B 1 205 ? 12.672 12.82 22.203 1 94.25 205 SER B CA 1
ATOM 3941 C C . SER B 1 205 ? 13.5 13.945 21.578 1 94.25 205 SER B C 1
ATOM 3943 O O . SER B 1 205 ? 14.43 13.688 20.812 1 94.25 205 SER B O 1
ATOM 3945 N N . ASN B 1 206 ? 13.125 15.164 21.984 1 95.88 206 ASN B N 1
ATOM 3946 C CA . ASN B 1 206 ? 13.93 16.281 21.531 1 95.88 206 ASN B CA 1
ATOM 3947 C C . ASN B 1 206 ? 15.375 16.188 22.016 1 95.88 206 ASN B C 1
ATOM 3949 O O . ASN B 1 206 ? 16.297 16.594 21.312 1 95.88 206 ASN B O 1
ATOM 3953 N N . GLU B 1 207 ? 15.539 15.648 23.188 1 95.81 207 GLU B N 1
ATOM 3954 C CA . GLU B 1 207 ? 16.891 15.438 23.719 1 95.81 207 GLU B CA 1
ATOM 3955 C C . GLU B 1 207 ? 17.688 14.508 22.812 1 95.81 207 GLU B C 1
ATOM 3957 O O . GLU B 1 207 ? 18.844 14.781 22.5 1 95.81 207 GLU B O 1
ATOM 3962 N N . GLU B 1 208 ? 17.094 13.438 22.422 1 92 208 GLU B N 1
ATOM 3963 C CA . GLU B 1 208 ? 17.734 12.5 21.5 1 92 208 GLU B CA 1
ATOM 3964 C C . GLU B 1 208 ? 17.969 13.148 20.141 1 92 208 GLU B C 1
ATOM 3966 O O . GLU B 1 208 ? 19.031 12.953 19.531 1 92 208 GLU B O 1
ATOM 3971 N N . CYS B 1 209 ? 17.016 13.859 19.719 1 95.25 209 CYS B N 1
ATOM 3972 C CA . CYS B 1 209 ? 17.109 14.516 18.422 1 95.25 209 CYS B CA 1
ATOM 3973 C C . CYS B 1 209 ? 18.281 15.5 18.391 1 95.25 209 CYS B C 1
ATOM 3975 O O . CYS B 1 209 ? 19 15.562 17.391 1 95.25 209 CYS B O 1
ATOM 3977 N N . LYS B 1 210 ? 18.5 16.203 19.469 1 95.62 210 LYS B N 1
ATOM 3978 C CA . LYS B 1 210 ? 19.547 17.203 19.578 1 95.62 210 LYS B CA 1
ATOM 3979 C C . LYS B 1 210 ? 20.938 16.562 19.547 1 95.62 210 LYS B C 1
ATOM 3981 O O . LYS B 1 210 ? 21.938 17.25 19.359 1 95.62 210 LYS B O 1
ATOM 3986 N N . LYS B 1 211 ? 21 15.297 19.688 1 94.19 211 LYS B N 1
ATOM 3987 C CA . LYS B 1 211 ? 22.266 14.57 19.688 1 94.19 211 LYS B CA 1
ATOM 3988 C C . LYS B 1 211 ? 22.547 13.977 18.312 1 94.19 211 LYS B C 1
ATOM 3990 O O . LYS B 1 211 ? 23.562 13.312 18.109 1 94.19 211 LYS B O 1
ATOM 3995 N N . LYS B 1 212 ? 21.656 14.203 17.453 1 92.88 212 LYS B N 1
ATOM 3996 C CA . LYS B 1 212 ? 21.875 13.734 16.094 1 92.88 212 LYS B CA 1
ATOM 3997 C C . LYS B 1 212 ? 22.641 14.766 15.273 1 92.88 212 LYS B C 1
ATOM 3999 O O . LYS B 1 212 ? 23.562 15.422 15.781 1 92.88 212 LYS B O 1
ATOM 4004 N N . LYS B 1 213 ? 22.375 14.875 13.945 1 89.5 213 LYS B N 1
ATOM 4005 C CA . LYS B 1 213 ? 23.25 15.711 13.109 1 89.5 213 LYS B CA 1
ATOM 4006 C C . LYS B 1 213 ? 22.703 17.125 13.023 1 89.5 213 LYS B C 1
ATOM 4008 O O . LYS B 1 213 ? 23.312 17.984 12.375 1 89.5 213 LYS B O 1
ATOM 4013 N N . TYR B 1 214 ? 21.672 17.422 13.719 1 90.06 214 TYR B N 1
ATOM 4014 C CA . TYR B 1 214 ? 21.203 18.812 13.82 1 90.06 214 TYR B CA 1
ATOM 4015 C C . TYR B 1 214 ? 22 19.578 14.867 1 90.06 214 TYR B C 1
ATOM 4017 O O . TYR B 1 214 ? 22.516 18.984 15.82 1 90.06 214 TYR B O 1
ATOM 4025 N N . ARG B 1 215 ? 22.125 20.922 14.633 1 84.81 215 ARG B N 1
ATOM 4026 C CA . ARG B 1 215 ? 22.547 21.75 15.758 1 84.81 215 ARG B CA 1
ATOM 4027 C C . ARG B 1 215 ? 21.484 21.766 16.859 1 84.81 215 ARG B C 1
ATOM 4029 O O . ARG B 1 215 ? 20.297 21.922 16.578 1 84.81 215 ARG B O 1
ATOM 4036 N N . PRO B 1 216 ? 21.906 21.578 18.078 1 92.88 216 PRO B N 1
ATOM 4037 C CA . PRO B 1 216 ? 20.922 21.5 19.156 1 92.88 216 PRO B CA 1
ATOM 4038 C C . PRO B 1 216 ? 19.969 22.703 19.172 1 92.88 216 PRO B C 1
ATOM 4040 O O . PRO B 1 216 ? 18.781 22.562 19.469 1 92.88 216 PRO B O 1
ATOM 4043 N N . SER B 1 217 ? 20.438 23.891 18.859 1 92.38 217 SER B N 1
ATOM 4044 C CA . SER B 1 217 ? 19.641 25.109 18.891 1 92.38 217 SER B CA 1
ATOM 4045 C C . SER B 1 217 ? 18.562 25.094 17.828 1 92.38 217 SER B C 1
ATOM 4047 O O . SER B 1 217 ? 17.625 25.906 17.875 1 92.38 217 SER B O 1
ATOM 4049 N N . GLU B 1 218 ? 18.656 24.25 16.844 1 92.69 218 GLU B N 1
ATOM 4050 C CA . GLU B 1 218 ? 17.672 24.172 15.766 1 92.69 218 GLU B CA 1
ATOM 4051 C C . GLU B 1 218 ? 16.391 23.469 16.219 1 92.69 218 GLU B C 1
ATOM 4053 O O . GLU B 1 218 ? 15.336 23.656 15.633 1 92.69 218 GLU B O 1
ATOM 4058 N N . ILE B 1 219 ? 16.531 22.672 17.234 1 96.62 219 ILE B N 1
ATOM 4059 C CA . ILE B 1 219 ? 15.398 21.906 17.734 1 96.62 219 ILE B CA 1
ATOM 4060 C C . ILE B 1 219 ? 14.797 22.594 18.953 1 96.62 219 ILE B C 1
ATOM 4062 O O . ILE B 1 219 ? 15.445 22.672 20 1 96.62 219 ILE B O 1
ATOM 4066 N N . THR B 1 220 ? 13.594 23.094 18.828 1 96.81 220 THR B N 1
ATOM 4067 C CA . THR B 1 220 ? 12.914 23.766 19.922 1 96.81 220 THR B CA 1
ATOM 4068 C C . THR B 1 220 ? 11.805 22.906 20.5 1 96.81 220 THR B C 1
ATOM 4070 O O . THR B 1 220 ? 11.484 21.844 19.938 1 96.81 220 THR B O 1
ATOM 4073 N N . ASP B 1 221 ? 11.18 23.406 21.609 1 95.5 221 ASP B N 1
ATOM 4074 C CA . ASP B 1 221 ? 10.102 22.656 22.266 1 95.5 221 ASP B CA 1
ATOM 4075 C C . ASP B 1 221 ? 8.836 22.672 21.422 1 95.5 221 ASP B C 1
ATOM 4077 O O . ASP B 1 221 ? 7.906 21.891 21.672 1 95.5 221 ASP B O 1
ATOM 4081 N N . ASN B 1 222 ? 8.789 23.531 20.453 1 96.88 222 ASN B N 1
ATOM 4082 C CA . ASN B 1 222 ? 7.641 23.656 19.562 1 96.88 222 ASN B CA 1
ATOM 4083 C C . ASN B 1 222 ? 7.699 22.609 18.438 1 96.88 222 ASN B C 1
ATOM 4085 O O . ASN B 1 222 ? 6.773 22.516 17.641 1 96.88 222 ASN B O 1
ATOM 4089 N N . MET B 1 223 ? 8.789 21.812 18.469 1 97.12 223 MET B N 1
ATOM 4090 C CA . MET B 1 223 ? 9.07 20.844 17.422 1 97.12 223 MET B CA 1
ATOM 4091 C C . MET B 1 223 ? 9.078 19.422 17.984 1 97.12 223 MET B C 1
ATOM 4093 O O . MET B 1 223 ? 9.258 19.234 19.188 1 97.12 223 MET B O 1
ATOM 4097 N N . MET B 1 224 ? 8.797 18.469 17.094 1 96.25 224 MET B N 1
ATOM 4098 C CA . MET B 1 224 ? 8.891 17.031 17.359 1 96.25 224 MET B CA 1
ATOM 4099 C C . MET B 1 224 ? 9.711 16.328 16.281 1 96.25 224 MET B C 1
ATOM 4101 O O . MET B 1 224 ? 9.562 16.625 15.094 1 96.25 224 MET B O 1
ATOM 4105 N N . CYS B 1 225 ? 10.578 15.461 16.766 1 95.81 225 CYS B N 1
ATOM 4106 C CA . CYS B 1 225 ? 11.422 14.727 15.82 1 95.81 225 CYS B CA 1
ATOM 4107 C C . CYS B 1 225 ? 10.922 13.305 15.641 1 95.81 225 CYS B C 1
ATOM 4109 O O . CYS B 1 225 ? 10.5 12.664 16.609 1 95.81 225 CYS B O 1
ATOM 4111 N N . ALA B 1 226 ? 10.906 12.883 14.414 1 93.69 226 ALA B N 1
ATOM 4112 C CA . ALA B 1 226 ? 10.539 11.5 14.117 1 93.69 226 ALA B CA 1
ATOM 4113 C C . ALA B 1 226 ? 11.336 10.953 12.938 1 93.69 226 ALA B C 1
ATOM 4115 O O . ALA B 1 226 ? 11.5 11.641 11.922 1 93.69 226 ALA B O 1
ATOM 4116 N N . GLY B 1 227 ? 11.836 9.742 13.078 1 89.44 227 GLY B N 1
ATOM 4117 C CA . GLY B 1 227 ? 12.602 9.094 12.023 1 89.44 227 GLY B CA 1
ATOM 4118 C C . GLY B 1 227 ? 13.562 8.039 12.539 1 89.44 227 GLY B C 1
ATOM 4119 O O . GLY B 1 227 ? 13.773 7.922 13.75 1 89.44 227 GLY B O 1
ATOM 4120 N N . TYR B 1 228 ? 14.062 7.312 11.602 1 80.06 228 TYR B N 1
ATOM 4121 C CA . TYR B 1 228 ? 15.031 6.27 11.914 1 80.06 228 TYR B CA 1
ATOM 4122 C C . TYR B 1 228 ? 16.453 6.816 11.867 1 80.06 228 TYR B C 1
ATOM 4124 O O . TYR B 1 228 ? 16.766 7.672 11.039 1 80.06 228 TYR B O 1
ATOM 4132 N N . ASP B 1 229 ? 17.266 6.25 12.711 1 83.44 229 ASP B N 1
ATOM 4133 C CA . ASP B 1 229 ? 18.672 6.676 12.734 1 83.44 229 ASP B CA 1
ATOM 4134 C C . ASP B 1 229 ? 19.328 6.445 11.383 1 83.44 229 ASP B C 1
ATOM 4136 O O . ASP B 1 229 ? 20.141 7.258 10.938 1 83.44 229 ASP B O 1
ATOM 4140 N N . GLU B 1 230 ? 18.938 5.414 10.742 1 77.19 230 GLU B N 1
ATOM 4141 C CA . GLU B 1 230 ? 19.547 5.035 9.469 1 77.19 230 GLU B CA 1
ATOM 4142 C C . GLU B 1 230 ? 18.953 5.828 8.312 1 77.19 230 GLU B C 1
ATOM 4144 O O . GLU B 1 230 ? 19.484 5.816 7.203 1 77.19 230 GLU B O 1
ATOM 4149 N N . GLY B 1 231 ? 17.906 6.648 8.648 1 75.69 231 GLY B N 1
ATOM 4150 C CA . GLY B 1 231 ? 17.203 7.348 7.59 1 75.69 231 GLY B CA 1
ATOM 4151 C C . GLY B 1 231 ? 16.328 6.426 6.746 1 75.69 231 GLY B C 1
ATOM 4152 O O . GLY B 1 231 ? 15.555 5.633 7.281 1 75.69 231 GLY B O 1
ATOM 4153 N N . LYS B 1 232 ? 16.297 6.578 5.504 1 65.25 232 LYS B N 1
ATOM 4154 C CA . LYS B 1 232 ? 15.633 5.742 4.516 1 65.25 232 LYS B CA 1
ATOM 4155 C C . LYS B 1 232 ? 14.141 6.047 4.461 1 65.25 232 LYS B C 1
ATOM 4157 O O . LYS B 1 232 ? 13.531 6.004 3.389 1 65.25 232 LYS B O 1
ATOM 4162 N N . ILE B 1 233 ? 13.562 6.281 5.617 1 66.69 233 ILE B N 1
ATOM 4163 C CA . ILE B 1 233 ? 12.133 6.543 5.676 1 66.69 233 ILE B CA 1
ATOM 4164 C C . ILE B 1 233 ? 11.883 7.926 6.273 1 66.69 233 ILE B C 1
ATOM 4166 O O . ILE B 1 233 ? 12.367 8.234 7.363 1 66.69 233 ILE B O 1
ATOM 4170 N N . ASP B 1 234 ? 11.227 8.742 5.484 1 74.06 234 ASP B N 1
ATOM 4171 C CA . ASP B 1 234 ? 10.969 10.102 5.941 1 74.06 234 ASP B CA 1
ATOM 4172 C C . ASP B 1 234 ? 9.922 10.781 5.062 1 74.06 234 ASP B C 1
ATOM 4174 O O . ASP B 1 234 ? 9.648 10.336 3.949 1 74.06 234 ASP B O 1
ATOM 4178 N N . ALA B 1 235 ? 9.258 11.68 5.727 1 75.88 235 ALA B N 1
ATOM 4179 C CA . ALA B 1 235 ? 8.5 12.609 4.887 1 75.88 235 ALA B CA 1
ATOM 4180 C C . ALA B 1 235 ? 9.438 13.398 3.977 1 75.88 235 ALA B C 1
ATOM 4182 O O . ALA B 1 235 ? 10.586 13.656 4.332 1 75.88 235 ALA B O 1
ATOM 4183 N N . CYS B 1 236 ? 8.953 13.586 2.725 1 74.81 236 CYS B N 1
ATOM 4184 C CA . CYS B 1 236 ? 9.758 14.312 1.747 1 74.81 236 CYS B CA 1
ATOM 4185 C C . CYS B 1 236 ? 8.977 15.484 1.162 1 74.81 236 CYS B C 1
ATOM 4187 O O . CYS B 1 236 ? 7.895 15.82 1.652 1 74.81 236 CYS B O 1
ATOM 4189 N N . GLN B 1 237 ? 9.742 16.234 0.355 1 66.31 237 GLN B N 1
ATOM 4190 C CA . GLN B 1 237 ? 9.125 17.406 -0.257 1 66.31 237 GLN B CA 1
ATOM 4191 C C . GLN B 1 237 ? 7.73 17.078 -0.788 1 66.31 237 GLN B C 1
ATOM 4193 O O . GLN B 1 237 ? 7.535 16.047 -1.438 1 66.31 237 GLN B O 1
ATOM 4198 N N . GLY B 1 238 ? 6.812 17.828 -0.502 1 73.62 238 GLY B N 1
ATOM 4199 C CA . GLY B 1 238 ? 5.418 17.625 -0.857 1 73.62 238 GLY B CA 1
ATOM 4200 C C . GLY B 1 238 ? 4.559 17.203 0.319 1 73.62 238 GLY B C 1
ATOM 4201 O O . GLY B 1 238 ? 3.33 17.281 0.255 1 73.62 238 GLY B O 1
ATOM 4202 N N . ASP B 1 239 ? 5.25 16.812 1.23 1 83.25 239 ASP B N 1
ATOM 4203 C CA . ASP B 1 239 ? 4.523 16.391 2.422 1 83.25 239 ASP B CA 1
ATOM 4204 C C . ASP B 1 239 ? 4.367 17.547 3.412 1 83.25 239 ASP B C 1
ATOM 4206 O O . ASP B 1 239 ? 3.57 17.469 4.348 1 83.25 239 ASP B O 1
ATOM 4210 N N . SER B 1 240 ? 5.09 18.625 3.113 1 91.38 240 SER B N 1
ATOM 4211 C CA . SER B 1 240 ? 5.043 19.75 4.039 1 91.38 240 SER B CA 1
ATOM 4212 C C . SER B 1 240 ? 3.607 20.188 4.309 1 91.38 240 SER B C 1
ATOM 4214 O O . SER B 1 240 ? 2.785 20.234 3.389 1 91.38 240 SER B O 1
ATOM 4216 N N . GLY B 1 241 ? 3.439 20.5 5.562 1 96.19 241 GLY B N 1
ATOM 4217 C CA . GLY B 1 241 ? 2.107 20.938 5.949 1 96.19 241 GLY B CA 1
ATOM 4218 C C . GLY B 1 241 ? 1.156 19.781 6.223 1 96.19 241 GLY B C 1
ATOM 4219 O O . GLY B 1 241 ? 0.109 19.969 6.848 1 96.19 241 GLY B O 1
ATOM 4220 N N . GLY B 1 242 ? 1.49 18.578 5.746 1 97.31 242 GLY B N 1
ATOM 4221 C CA . GLY B 1 242 ? 0.694 17.391 6.012 1 97.31 242 GLY B CA 1
ATOM 4222 C C . GLY B 1 242 ? 0.767 16.938 7.457 1 97.31 242 GLY B C 1
ATOM 4223 O O . GLY B 1 242 ? 1.482 17.531 8.266 1 97.31 242 GLY B O 1
ATOM 4224 N N . PRO B 1 243 ? 0.056 15.859 7.711 1 97.25 243 PRO B N 1
ATOM 4225 C CA . PRO B 1 243 ? -0.093 15.469 9.117 1 97.25 243 PRO B CA 1
ATOM 4226 C C . PRO B 1 243 ? 0.972 14.477 9.57 1 97.25 243 PRO B C 1
ATOM 4228 O O . PRO B 1 243 ? 1.421 13.641 8.773 1 97.25 243 PRO B O 1
ATOM 4231 N N . LEU B 1 244 ? 1.422 14.648 10.766 1 96.19 244 LEU B N 1
ATOM 4232 C CA . LEU B 1 244 ? 1.898 13.539 11.578 1 96.19 244 LEU B CA 1
ATOM 4233 C C . LEU B 1 244 ? 0.773 12.977 12.438 1 96.19 244 LEU B C 1
ATOM 4235 O O . LEU B 1 244 ? 0.227 13.68 13.289 1 96.19 244 LEU B O 1
ATOM 4239 N N . LEU B 1 245 ? 0.462 11.688 12.203 1 95.19 245 LEU B N 1
ATOM 4240 C CA . LEU B 1 245 ? -0.717 11.078 12.805 1 95.19 245 LEU B CA 1
ATOM 4241 C C . LEU B 1 245 ? -0.318 10.062 13.875 1 95.19 245 LEU B C 1
ATOM 4243 O O . LEU B 1 245 ? 0.76 9.469 13.797 1 95.19 245 LEU B O 1
ATOM 4247 N N . LEU B 1 246 ? -1.162 9.961 14.805 1 90.31 246 LEU B N 1
ATOM 4248 C CA . LEU B 1 246 ? -1.054 8.914 15.82 1 90.31 246 LEU B CA 1
ATOM 4249 C C . LEU B 1 246 ? -2.303 8.039 15.836 1 90.31 246 LEU B C 1
ATOM 4251 O O . LEU B 1 246 ? -3.422 8.547 15.914 1 90.31 246 LEU B O 1
ATOM 4255 N N . ASP B 1 247 ? -2.078 6.762 15.664 1 85.69 247 ASP B N 1
ATOM 4256 C CA . ASP B 1 247 ? -3.145 5.789 15.875 1 85.69 247 ASP B CA 1
ATOM 4257 C C . ASP B 1 247 ? -3.322 5.484 17.359 1 85.69 247 ASP B C 1
ATOM 4259 O O . ASP B 1 247 ? -2.492 4.801 17.969 1 85.69 247 ASP B O 1
ATOM 4263 N N . THR B 1 248 ? -4.406 5.977 17.922 1 80.62 248 THR B N 1
ATOM 4264 C CA . THR B 1 248 ? -4.625 5.809 19.359 1 80.62 248 THR B CA 1
ATOM 4265 C C . THR B 1 248 ? -5.262 4.453 19.641 1 80.62 248 THR B C 1
ATOM 4267 O O . THR B 1 248 ? -5.438 4.086 20.812 1 80.62 248 THR B O 1
ATOM 4270 N N . GLY B 1 249 ? -5.461 3.713 18.656 1 71.44 249 GLY B N 1
ATOM 4271 C CA . GLY B 1 249 ? -6.242 2.494 18.797 1 71.44 249 GLY B CA 1
ATOM 4272 C C . GLY B 1 249 ? -7.73 2.713 18.625 1 71.44 249 GLY B C 1
ATOM 4273 O O . GLY B 1 249 ? -8.414 1.891 18.016 1 71.44 249 GLY B O 1
ATOM 4274 N N . LYS B 1 250 ? -8.234 3.812 19.062 1 72 250 LYS B N 1
ATOM 4275 C CA . LYS B 1 250 ? -9.641 4.18 18.922 1 72 250 LYS B CA 1
ATOM 4276 C C . LYS B 1 250 ? -9.875 5.047 17.688 1 72 250 LYS B C 1
ATOM 4278 O O . LYS B 1 250 ? -10.852 4.855 16.969 1 72 250 LYS B O 1
ATOM 4283 N N . ASN B 1 251 ? -9.062 5.988 17.453 1 84.19 251 ASN B N 1
ATOM 4284 C CA . ASN B 1 251 ? -9.102 6.926 16.328 1 84.19 251 ASN B CA 1
ATOM 4285 C C . ASN B 1 251 ? -7.711 7.414 15.953 1 84.19 251 ASN B C 1
ATOM 4287 O O . ASN B 1 251 ? -6.738 7.133 16.656 1 84.19 251 ASN B O 1
ATOM 4291 N N . ILE B 1 252 ? -7.695 8.039 14.82 1 91.69 252 ILE B N 1
ATOM 4292 C CA . ILE B 1 252 ? -6.477 8.719 14.398 1 91.69 252 ILE B CA 1
ATOM 4293 C C . ILE B 1 252 ? -6.523 10.18 14.836 1 91.69 252 ILE B C 1
ATOM 4295 O O . ILE B 1 252 ? -7.535 10.859 14.656 1 91.69 252 ILE B O 1
ATOM 4299 N N . GLU B 1 253 ? -5.465 10.594 15.484 1 93.25 253 GLU B N 1
ATOM 4300 C CA . GLU B 1 253 ? -5.285 11.992 15.852 1 93.25 253 GLU B CA 1
ATOM 4301 C C . GLU B 1 253 ? -4.133 12.625 15.078 1 93.25 253 GLU B C 1
ATOM 4303 O O . GLU B 1 253 ? -3.109 11.984 14.844 1 93.25 253 GLU B O 1
ATOM 4308 N N . ILE B 1 254 ? -4.359 13.875 14.734 1 97.06 254 ILE B N 1
ATOM 4309 C CA . ILE B 1 254 ? -3.223 14.648 14.242 1 97.06 254 ILE B CA 1
ATOM 4310 C C . ILE B 1 254 ? -2.412 15.18 15.422 1 97.06 254 ILE B C 1
ATOM 4312 O O . ILE B 1 254 ? -2.939 15.914 16.266 1 97.06 254 ILE B O 1
ATOM 4316 N N . ILE B 1 255 ? -1.135 14.82 15.438 1 96.44 255 ILE B N 1
ATOM 4317 C CA . ILE B 1 255 ? -0.33 15.234 16.578 1 96.44 255 ILE B CA 1
ATOM 4318 C C . ILE B 1 255 ? 0.756 16.203 16.125 1 96.44 255 ILE B C 1
ATOM 4320 O O . ILE B 1 255 ? 1.39 16.875 16.938 1 96.44 255 ILE B O 1
ATOM 4324 N N . GLY B 1 256 ? 0.963 16.266 14.883 1 97.31 256 GLY B N 1
ATOM 4325 C CA . GLY B 1 256 ? 1.983 17.156 14.344 1 97.31 256 GLY B CA 1
ATOM 4326 C C . GLY B 1 256 ? 1.744 17.531 12.898 1 97.31 256 GLY B C 1
ATOM 4327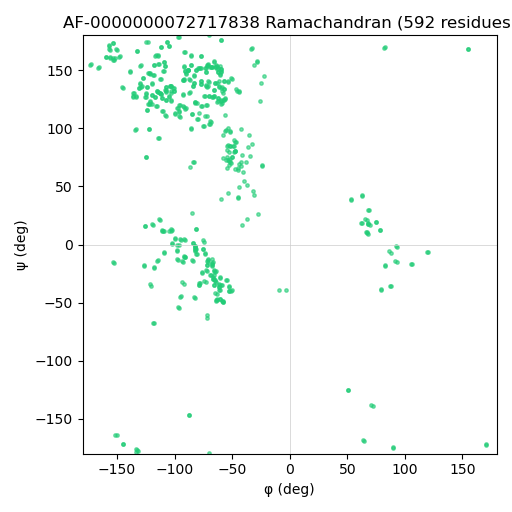 O O . GLY B 1 256 ? 0.816 17.031 12.266 1 97.31 256 GLY B O 1
ATOM 4328 N N . VAL B 1 257 ? 2.549 18.469 12.438 1 97.75 257 VAL B N 1
ATOM 4329 C CA . VAL B 1 257 ? 2.539 18.953 11.055 1 97.75 257 VAL B CA 1
ATOM 4330 C C . VAL B 1 257 ? 3.938 18.828 10.453 1 97.75 257 VAL B C 1
ATOM 4332 O O . VAL B 1 257 ? 4.926 19.234 11.078 1 97.75 257 VAL B O 1
ATOM 4335 N N . VAL B 1 258 ? 4 18.219 9.258 1 96.25 258 VAL B N 1
ATOM 4336 C CA . VAL B 1 258 ? 5.297 18.125 8.594 1 96.25 258 VAL B CA 1
ATOM 4337 C C . VAL B 1 258 ? 5.879 19.531 8.391 1 96.25 258 VAL B C 1
ATOM 4339 O O . VAL B 1 258 ? 5.266 20.375 7.734 1 96.25 258 VAL B O 1
ATOM 4342 N N . SER B 1 259 ? 7.098 19.75 8.906 1 96 259 SER B N 1
ATOM 4343 C CA . SER B 1 259 ? 7.66 21.094 8.906 1 96 259 SER B CA 1
ATOM 4344 C C . SER B 1 259 ? 8.945 21.156 8.078 1 96 259 SER B C 1
ATOM 4346 O O . SER B 1 259 ? 8.977 21.781 7.016 1 96 259 SER B O 1
ATOM 4348 N N . TRP B 1 260 ? 9.93 20.484 8.609 1 91.56 260 TRP B N 1
ATOM 4349 C CA . TRP B 1 260 ? 11.195 20.625 7.898 1 91.56 260 TRP B CA 1
ATOM 4350 C C . TRP B 1 260 ? 12.102 19.438 8.172 1 91.56 260 TRP B C 1
ATOM 4352 O O . TRP B 1 260 ? 11.797 18.594 9.023 1 91.56 260 TRP B O 1
ATOM 4362 N N . GLY B 1 261 ? 13.078 19.344 7.434 1 87.06 261 GLY B N 1
ATOM 4363 C CA . GLY B 1 261 ? 14.133 18.359 7.539 1 87.06 261 GLY B CA 1
ATOM 4364 C C . GLY B 1 261 ? 15.297 18.609 6.598 1 87.06 261 GLY B C 1
ATOM 4365 O O . GLY B 1 261 ? 15.172 19.391 5.645 1 87.06 261 GLY B O 1
ATOM 4366 N N . GLN B 1 262 ? 16.438 18.062 7.023 1 79.12 262 GLN B N 1
ATOM 4367 C CA . GLN B 1 262 ? 17.562 18.125 6.102 1 79.12 262 GLN B CA 1
ATOM 4368 C C . GLN B 1 262 ? 17.531 16.969 5.113 1 79.12 262 GLN B C 1
ATOM 4370 O O . GLN B 1 262 ? 17.734 15.812 5.496 1 79.12 262 GLN B O 1
ATOM 4375 N N . GLY B 1 263 ? 17.297 17.344 3.902 1 74.88 263 GLY B N 1
ATOM 4376 C CA . GLY B 1 263 ? 17.109 16.266 2.938 1 74.88 263 GLY B CA 1
ATOM 4377 C C . GLY B 1 263 ? 15.898 15.414 3.219 1 74.88 263 GLY B C 1
ATOM 4378 O O . GLY B 1 263 ? 14.945 15.867 3.85 1 74.88 263 GLY B O 1
ATOM 4379 N N . CYS B 1 264 ? 15.852 14.305 2.51 1 72.25 264 CYS B N 1
ATOM 4380 C CA . CYS B 1 264 ? 14.797 13.336 2.75 1 72.25 264 CYS B CA 1
ATOM 4381 C C . CYS B 1 264 ? 15.383 11.961 3.074 1 72.25 264 CYS B C 1
ATOM 4383 O O . CYS B 1 264 ? 16.078 11.375 2.252 1 72.25 264 CYS B O 1
ATOM 4385 N N . ALA B 1 265 ? 15.133 11.516 4.254 1 71.31 265 ALA B N 1
ATOM 4386 C CA . ALA B 1 265 ? 15.508 10.188 4.73 1 71.31 265 ALA B CA 1
ATOM 4387 C C . ALA B 1 265 ? 17.016 10.055 4.871 1 71.31 265 ALA B C 1
ATOM 4389 O O . ALA B 1 265 ? 17.594 9.008 4.578 1 71.31 265 ALA B O 1
ATOM 4390 N N . ARG B 1 266 ? 17.656 11.203 5.168 1 75 266 ARG B N 1
ATOM 4391 C CA . ARG B 1 266 ? 19.094 11.156 5.438 1 75 266 ARG B CA 1
ATOM 4392 C C . ARG B 1 266 ? 19.375 10.617 6.836 1 75 266 ARG B C 1
ATOM 4394 O O . ARG B 1 266 ? 18.672 10.961 7.789 1 75 266 ARG B O 1
ATOM 4401 N N . ALA B 1 267 ? 20.453 9.812 6.836 1 84.69 267 ALA B N 1
ATOM 4402 C CA . ALA B 1 267 ? 20.812 9.234 8.125 1 84.69 267 ALA B CA 1
ATOM 4403 C C . ALA B 1 267 ? 21.109 10.32 9.148 1 84.69 267 ALA B C 1
ATOM 4405 O O . ALA B 1 267 ? 21.766 11.32 8.836 1 84.69 267 ALA B O 1
ATOM 4406 N N . LYS B 1 268 ? 20.562 10.164 10.391 1 89.25 268 LYS B N 1
ATOM 4407 C CA . LYS B 1 268 ? 20.797 10.992 11.57 1 89.25 268 LYS B CA 1
ATOM 4408 C C . LYS B 1 268 ? 20.172 12.375 11.398 1 89.25 268 LYS B C 1
ATOM 4410 O O . LYS B 1 268 ? 20.562 13.32 12.086 1 89.25 268 LYS B O 1
ATOM 4415 N N . TYR B 1 269 ? 19.312 12.461 10.477 1 89.06 269 TYR B N 1
ATOM 4416 C CA . TYR B 1 269 ? 18.484 13.648 10.312 1 89.06 269 TYR B CA 1
ATOM 4417 C C . TYR B 1 269 ? 17 13.289 10.32 1 89.06 269 TYR B C 1
ATOM 4419 O O . TYR B 1 269 ? 16.359 13.297 9.281 1 89.06 269 TYR B O 1
ATOM 4427 N N . PRO B 1 270 ? 16.484 13.016 11.461 1 91 270 PRO B N 1
ATOM 4428 C CA . PRO B 1 270 ? 15.055 12.734 11.516 1 91 270 PRO B CA 1
ATOM 4429 C C . PRO B 1 270 ? 14.203 13.898 11.008 1 91 270 PRO B C 1
ATOM 4431 O O . PRO B 1 270 ? 14.648 15.047 11.047 1 91 270 PRO B O 1
ATOM 4434 N N . GLY B 1 271 ? 13.07 13.555 10.477 1 92.69 271 GLY B N 1
ATOM 4435 C CA . GLY B 1 271 ? 12.133 14.617 10.133 1 92.69 271 GLY B CA 1
ATOM 4436 C C . GLY B 1 271 ? 11.695 15.43 11.336 1 92.69 271 GLY B C 1
ATOM 4437 O O . GLY B 1 271 ? 11.602 14.898 12.453 1 92.69 271 GLY B O 1
ATOM 4438 N N . VAL B 1 272 ? 11.469 16.703 11.109 1 94.5 272 VAL B N 1
ATOM 4439 C CA . VAL B 1 272 ? 11.016 17.594 12.18 1 94.5 272 VAL B CA 1
ATOM 4440 C C . VAL B 1 272 ? 9.586 18.062 11.906 1 94.5 272 VAL B C 1
ATOM 4442 O O . VAL B 1 272 ? 9.266 18.469 10.789 1 94.5 272 VAL B O 1
ATOM 4445 N N . TYR B 1 273 ? 8.82 17.922 12.898 1 97.06 273 TYR B N 1
ATOM 4446 C CA . TYR B 1 273 ? 7.391 18.203 12.836 1 97.06 273 TYR B CA 1
ATOM 4447 C C . TYR B 1 273 ? 6.996 19.266 13.852 1 97.06 273 TYR B C 1
ATOM 4449 O O . TYR B 1 273 ? 7.613 19.391 14.906 1 97.06 273 TYR B O 1
ATOM 4457 N N . THR B 1 274 ? 6.02 20.047 13.477 1 97.81 274 THR B N 1
ATOM 4458 C CA . THR B 1 274 ? 5.441 20.969 14.445 1 97.81 274 THR B CA 1
ATOM 4459 C C . THR B 1 274 ? 4.645 20.203 15.508 1 97.81 274 THR B C 1
ATOM 4461 O O . THR B 1 274 ? 3.814 19.359 15.172 1 97.81 274 THR B O 1
ATOM 4464 N N . ARG B 1 275 ? 4.965 20.484 16.734 1 96.81 275 ARG B N 1
ATOM 4465 C CA . ARG B 1 275 ? 4.223 19.891 17.844 1 96.81 275 ARG B CA 1
ATOM 4466 C C . ARG B 1 275 ? 2.855 20.547 18 1 96.81 275 ARG B C 1
ATOM 4468 O O . ARG B 1 275 ? 2.727 21.578 18.672 1 96.81 275 ARG B O 1
ATOM 4475 N N . LEU B 1 276 ? 1.839 19.906 17.547 1 96.62 276 LEU B N 1
ATOM 4476 C CA . LEU B 1 276 ? 0.532 20.547 17.422 1 96.62 276 LEU B CA 1
ATOM 4477 C C . LEU B 1 276 ? -0.031 20.906 18.781 1 96.62 276 LEU B C 1
ATOM 4479 O O . LEU B 1 276 ? -0.707 21.938 18.922 1 96.62 276 LEU B O 1
ATOM 4483 N N . GLU B 1 277 ? 0.202 20.125 19.766 1 94.06 277 GLU B N 1
ATOM 4484 C CA . GLU B 1 277 ? -0.341 20.375 21.094 1 94.06 277 GLU B CA 1
ATOM 4485 C C . GLU B 1 277 ? 0.03 21.766 21.594 1 94.06 277 GLU B C 1
ATOM 4487 O O . GLU B 1 277 ? -0.749 22.406 22.312 1 94.06 277 GLU B O 1
ATOM 4492 N N . LYS B 1 278 ? 1.115 22.297 21.219 1 94.56 278 LYS B N 1
ATOM 4493 C CA . LYS B 1 278 ? 1.605 23.594 21.672 1 94.56 278 LYS B CA 1
ATOM 4494 C C . LYS B 1 278 ? 0.811 24.719 21.031 1 94.56 278 LYS B C 1
ATOM 4496 O O . LYS B 1 278 ? 0.912 25.875 21.453 1 94.56 278 LYS B O 1
ATOM 4501 N N . TYR B 1 279 ? 0.014 24.328 20.141 1 95.81 279 TYR B N 1
ATOM 4502 C CA . TYR B 1 279 ? -0.608 25.391 19.344 1 95.81 279 TYR B CA 1
ATOM 4503 C C . TYR B 1 279 ? -2.127 25.266 19.375 1 95.81 279 TYR B C 1
ATOM 4505 O O . TYR B 1 279 ? -2.818 25.875 18.547 1 95.81 279 TYR B O 1
ATOM 4513 N N . MET B 1 280 ? -2.6 24.531 20.266 1 93.94 280 MET B N 1
ATOM 4514 C CA . MET B 1 280 ? -4.047 24.344 20.312 1 93.94 280 MET B CA 1
ATOM 4515 C C . MET B 1 280 ? -4.766 25.656 20.625 1 93.94 280 MET B C 1
ATOM 4517 O O . MET B 1 280 ? -5.867 25.891 20.125 1 93.94 280 MET B O 1
ATOM 4521 N N . ASP B 1 281 ? -4.156 26.594 21.391 1 93 281 ASP B N 1
ATOM 4522 C CA . ASP B 1 281 ? -4.746 27.906 21.625 1 93 281 ASP B CA 1
ATOM 4523 C C . ASP B 1 281 ? -4.859 28.703 20.328 1 93 281 ASP B C 1
ATOM 4525 O O . ASP B 1 281 ? -5.895 29.312 20.047 1 93 281 A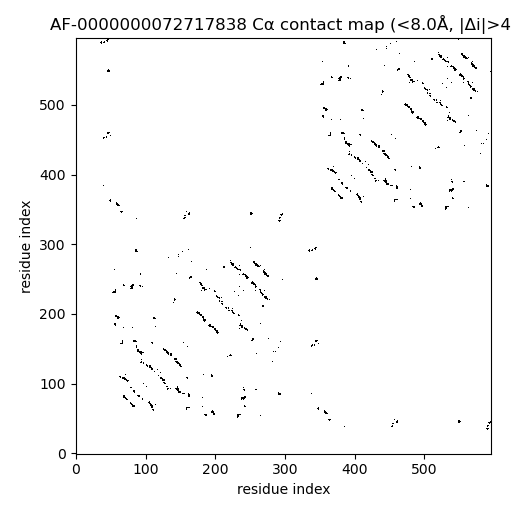SP B O 1
ATOM 4529 N N . PHE B 1 282 ? -3.775 28.719 19.594 1 95.25 282 PHE B N 1
ATOM 4530 C CA . PHE B 1 282 ? -3.783 29.391 18.297 1 95.25 282 PHE B CA 1
ATOM 4531 C C . PHE B 1 282 ? -4.852 28.797 17.391 1 95.25 282 PHE B C 1
ATOM 4533 O O . PHE B 1 282 ? -5.641 29.516 16.797 1 95.25 282 PHE B O 1
ATOM 4540 N N . VAL B 1 283 ? -4.867 27.406 17.281 1 94.56 283 VAL B N 1
ATOM 4541 C CA . VAL B 1 283 ? -5.828 26.703 16.438 1 94.56 283 VAL B CA 1
ATOM 4542 C C . VAL B 1 283 ? -7.25 27.047 16.875 1 94.56 283 VAL B C 1
ATOM 4544 O O . VAL B 1 283 ? -8.078 27.469 16.062 1 94.56 283 VAL B O 1
ATOM 4547 N N . ASN B 1 284 ? -7.527 26.969 18.125 1 92.31 284 ASN B N 1
ATOM 4548 C CA . ASN B 1 284 ? -8.859 27.219 18.656 1 92.31 284 ASN B CA 1
ATOM 4549 C C . ASN B 1 284 ? -9.297 28.656 18.453 1 92.31 284 ASN B C 1
ATOM 4551 O O . ASN B 1 284 ? -10.477 28.938 18.25 1 92.31 284 ASN B O 1
ATOM 4555 N N . SER B 1 285 ? -8.398 29.531 18.469 1 93.19 285 SER B N 1
ATOM 4556 C CA . SER B 1 285 ? -8.719 30.953 18.297 1 93.19 285 SER B CA 1
ATOM 4557 C C . SER B 1 285 ? -9.242 31.219 16.891 1 93.19 285 SER B C 1
ATOM 4559 O O . SER B 1 285 ? -9.961 32.188 16.656 1 93.19 285 SER B O 1
ATOM 4561 N N . LYS B 1 286 ? -8.812 30.391 15.961 1 92.06 286 LYS B N 1
ATOM 4562 C CA . LYS B 1 286 ? -9.227 30.609 14.578 1 92.06 286 LYS B CA 1
ATOM 4563 C C . LYS B 1 286 ? -10.5 29.828 14.25 1 92.06 286 LYS B C 1
ATOM 4565 O O . LYS B 1 286 ? -11.312 30.266 13.438 1 92.06 286 LYS B O 1
ATOM 4570 N N . ILE B 1 287 ? -10.609 28.688 14.859 1 87.5 287 ILE B N 1
ATOM 4571 C CA . ILE B 1 287 ? -11.688 27.797 14.43 1 87.5 287 ILE B CA 1
ATOM 4572 C C . ILE B 1 287 ? -12.844 27.859 15.422 1 87.5 287 ILE B C 1
ATOM 4574 O O . ILE B 1 287 ? -13.875 27.219 15.227 1 87.5 287 ILE B O 1
ATOM 4578 N N . TYR B 1 288 ? -12.68 28.672 16.391 1 77.44 288 TYR B N 1
ATOM 4579 C CA . TYR B 1 288 ? -13.695 28.75 17.438 1 77.44 288 TYR B CA 1
ATOM 4580 C C . TYR B 1 288 ? -15.047 29.156 16.844 1 77.44 288 TYR B C 1
ATOM 4582 O O . TYR B 1 288 ? -15.141 30.141 16.109 1 77.44 288 TYR B O 1
ATOM 4590 N N . ASP B 1 289 ? -16 28.234 17.078 1 71.12 289 ASP B N 1
ATOM 4591 C CA . ASP B 1 289 ? -17.391 28.438 16.688 1 71.12 289 ASP B CA 1
ATOM 4592 C C . ASP B 1 289 ? -17.547 28.453 15.172 1 71.12 289 ASP B C 1
ATOM 4594 O O . ASP B 1 289 ? -18.484 29.047 14.641 1 71.12 289 ASP B O 1
ATOM 4598 N N . GLN B 1 290 ? -16.406 28.047 14.547 1 82.19 290 GLN B N 1
ATOM 4599 C CA . GLN B 1 290 ? -16.5 28.031 13.094 1 82.19 290 GLN B CA 1
ATOM 4600 C C . GLN B 1 290 ? -16.375 26.609 12.555 1 82.19 290 GLN B C 1
ATOM 4602 O O . GLN B 1 290 ? -15.656 25.781 13.133 1 82.19 290 GLN B O 1
ATOM 4607 N N . GLY B 1 291 ? -17.266 26.297 11.695 1 85.56 291 GLY B N 1
ATOM 4608 C CA . GLY B 1 291 ? -17.297 24.969 11.102 1 85.56 291 GLY B CA 1
ATOM 4609 C C . GLY B 1 291 ? -17.984 23.938 11.977 1 85.56 291 GLY B C 1
ATOM 4610 O O . GLY B 1 291 ? -18.391 24.234 13.102 1 85.56 291 GLY B O 1
ATOM 4611 N N . CYS B 1 292 ? -18.25 22.859 11.523 1 90.06 292 CYS B N 1
ATOM 4612 C CA . CYS B 1 292 ? -18.875 21.734 12.219 1 90.06 292 CYS B CA 1
ATOM 4613 C C . CYS B 1 292 ? -17.891 20.594 12.43 1 90.06 292 CYS B C 1
ATOM 4615 O O . CYS B 1 292 ? -17.406 20 11.469 1 90.06 292 CYS B O 1
ATOM 4617 N N . PHE B 1 293 ? -17.594 20.344 13.703 1 91.25 293 PHE B N 1
ATOM 4618 C CA . PHE B 1 293 ? -16.703 19.234 14.039 1 91.25 293 PHE B CA 1
ATOM 4619 C C . PHE B 1 293 ? -17.453 17.922 14.094 1 91.25 293 PHE B C 1
ATOM 4621 O O . PHE B 1 293 ? -18.594 17.859 14.578 1 91.25 293 PHE B O 1
ATOM 4628 N N . CYS B 1 294 ? -16.812 16.906 13.555 1 90.56 294 CYS B N 1
ATOM 4629 C CA . CYS B 1 294 ? -17.359 15.57 13.727 1 90.56 294 CYS B CA 1
ATOM 4630 C C . CYS B 1 294 ? -16.859 14.945 15.031 1 90.56 294 CYS B C 1
ATOM 4632 O O . CYS B 1 294 ? -15.703 15.109 15.406 1 90.56 294 CYS B O 1
ATOM 4634 N N . PRO B 1 295 ? -17.719 14.227 15.688 1 89.25 295 PRO B N 1
ATOM 4635 C CA . PRO B 1 295 ? -17.328 13.641 16.969 1 89.25 295 PRO B CA 1
ATOM 4636 C C . PRO B 1 295 ? -16.328 12.5 16.828 1 89.25 295 PRO B C 1
ATOM 4638 O O . PRO B 1 295 ? -16.25 11.891 15.75 1 89.25 295 PRO B O 1
ATOM 4641 N N . PRO B 1 296 ? -15.508 12.258 17.906 1 85.31 296 PRO B N 1
ATOM 4642 C CA . PRO B 1 296 ? -14.695 11.031 17.891 1 85.31 296 PRO B CA 1
ATOM 4643 C C . PRO B 1 296 ? -15.539 9.766 17.953 1 85.31 296 PRO B C 1
ATOM 4645 O O . PRO B 1 296 ? -16.703 9.812 18.344 1 85.31 296 PRO B O 1
ATOM 4648 N N . PRO B 1 297 ? -14.914 8.664 17.469 1 78.88 297 PRO B N 1
ATOM 4649 C CA . PRO B 1 297 ? -15.648 7.402 17.609 1 78.88 297 PRO B CA 1
ATOM 4650 C C . PRO B 1 297 ? -15.875 7.008 19.062 1 78.88 297 PRO B C 1
ATOM 4652 O O . PRO B 1 297 ? -15.109 7.418 19.953 1 78.88 297 PRO B O 1
ATOM 4655 N N . ASN B 1 298 ? -16.969 6.23 19.328 1 71.69 298 ASN B N 1
ATOM 4656 C CA . ASN B 1 298 ? -17.328 5.797 20.672 1 71.69 298 ASN B CA 1
ATOM 4657 C C . ASN B 1 298 ? -16.422 4.676 21.156 1 71.69 298 ASN B C 1
ATOM 4659 O O . ASN B 1 298 ? -15.953 3.859 20.359 1 71.69 298 ASN B O 1
#

Radius of gyration: 32.47 Å; Cα contacts (8 Å, |Δi|>4): 1515; chains: 2; bounding box: 58×136×124 Å

Foldseek 3Di:
DCPPPPPPPPPPPPPPPPPVPPPVPPDDCPPPVVPPCVCVCPPHDPPDDDDPPLQQAAAFDPQLPDQQKKFKDFQRHTFEIWGHAFQWKIKFWLVVPPPGDQVRIKMWGLDFFPPPPVPVRIDIWGFPDKDQDPPQDPVLRFSTMMMTTTPDTHDDDSRHAGAHADDDDPLDQAQAKWKQKFQAASFLPGDTHRGIGIFIWGWHDLVLLCPFPDPNVSRDPQKTFTHDQQFNHAGHRSSHGTFTWDDPVQGIHGQWGFTDWDTHRHHRITTMTGGCSVCVVVVCVVCPVHHDGDDGDD/DDDDDPPPPPPPPPPPPPPVPPPPPPDPPDPPVVPPCVCVCPPHDPPDDDDPPLQQAAAFDPQLPDQQKKFKDFQRHTFEIWGHAFQWKIKFWLVVPPPGDQVRIKMWGLDFFPPPPVDVRIDIWGFPDKDQDPPQDPVLRFSTMMMTTTPDTHDDDSRHAGAHADDDDPLDQAQAKWKQKFQAASFLPGDTHRGIGIFIWGWHDLVLLCPFPDPNVSRDPQKTFTHDQQFNHAGHRSSHGTFTWHDPVQGIHGQWGFTDWDTHRHHRITTMTGGCSVCVVVVCVVCPVHHDGDDGDD

Sequence (596 aa):
MYLPRLTLLCGLILLVHFCSHSQAEDRRLKTRSRGRCDGVCKSYTCGTVNRSGRVVGGTPTSAGKYPWLVSLFYRGKLYCGATLINNRYLITAAHCVKRVNLNNVKIVLGSYNKTDVHEPSRQVRKVGTWWAHQLFDRRSYNNDIGIIMLNEEVEITKHVRPVCLPVSGDGNYTGLTGIVPGWGRLSENGYPSEVVHEVKVPIISNEECKKKKYRPSEITDNMMCAGYDEGKIDACQGDSGGPLLLDTGKNIEIIGVVSWGQGCARAKYPGVYTRLEKYMDFVNSKIYDQGCFCPPPNMYLPRLTLLCGLILLVHFCSHSQAEDRRLKTRSRGRCDGVCKSYTCGTVNRSGRVVGGTPTSAGKYPWLVSLFYRGKLYCGATLINNRYLITAAHCVKRVNLNNVKIVLGSYNKTDVHEPSRQVRKVGTWWAHQLFDRRSYNNDIGIIMLNEEVEITKHVRPVCLPVSGDGNYTGLTGIVPGWGRLSENGYPSEVVHEVKVPIISNEECKKKKYRPSEITDNMMCAGYDEGKIDACQGDSGGPLLLDTGKNIEIIGVVSWGQGCARAKYPGVYTRLEKYMDFVNSKIYDQGCFCPPPN